Protein AF-S0FSU4-F1 (afdb_monomer_lite)

Organism: NCBI:txid1286635

Foldseek 3Di:
DDDDPDPDPDQVQVVQLPPPDDPPKKKFKAFLVQFTSYINDDQPPPPPPPPDAADDDDPVLLVLLVVVAEAEEEAEDDDAQQGHDHSNHTHHLPVVLVVQLCVNSVHHYDYDYDDDPVVVLVCLLVVVHFKYDFDFDDPVPPPSADWAFFPDFADDDDDDDPPDDDDDDDRGGTTMGGGHVSVVCRVSSNSSSVPDDPVNVVVSCVVGPDPDPCCVPVCPNGPRGDPDVVQSVCVVDPVNAQDWDWDADPNFIKTKHKHFDDPPPVTTIMMMMIGTPCVVCVVVVVVVVVVVVVVVVVVVVVVVVVVVVCCLPPVLVVVLVVLVVCLVVLVLVPRDQRDGPDPVSNVVSVVVNVVSVVVNVVVVVVVVVVVVVLQVLLVVLQVVAPPNDCVLVVQLVVQLVVLVCLQPDCDPVSVPDHDPDPVVVVVSSSCSSCVCVVVPPPDPQVVPDPDPQTGVHRCVVVVVVVVVVVVVVVVVVVVVVVVVVVVVVDDDDDDDDDPDDDDDDDDDDDPVNVVVVVVVVVVVVVVCVVPDDDDDDDDDDDDDDDDYDDDDDDDDDDDDDDDDDDDDDDDDDD

Radius of gyration: 73.87 Å; chains: 1; bounding box: 133×84×190 Å

Secondary structure (DSSP, 8-state):
------S----HHHHHHTS---TT-EEEEEETTSBEEEESS-----------PPP---HHHHHHHHHH-EEEEE--SEETTTEEEETTEEESHHHHHHHHHHHHHT-EEEEE-SS-HHHHHHHHHHTS-SEEEEEE--TTTTTSSEEEEEEEE--------TTPPPP-----EEEEEE-GGGGGGHHHHHHHHHTS-HHHHHHHHHHHH---TTHHHHGGG-TTB-S-HHHHHHHH-TTTTTSEEEEEETTEEEEEEEEEEE--TT--EEEEEEEEHHHHHHHHHHHHHHHHHHHHHHHHHHHHHHHHHHHHHHHHHHHHHHHHHHHHTT-GGG------SSHHHHHHHHHHHHHHHHHHHHHHHHHHHHHHHHHHHHHHHHHTSTT-SSHHHHHHHHHHHHHHHHHT--STTTTT----SHHHHHHHHHHHHTTTGGGSSS-HHHHT-SSTTBSSSBTHHHHHHHHHHHHHHHHHHHHHHHHHHHHHS---------------------HHHHHHHHHHHHHHHHHGGGS---S----------------PPPP--PPPPPPP----------

Sequence (574 aa):
MPRKISKSGFPASHYISDLPLSRESEIYLYQSNGQINASNQKALPEKKSYNIDPIPLTPQEQTLIKQAGTIRISNEMDWPPLDFAVAGEPRGYAIDLIRLLAHMTGLKIEFINGYTWPELLDQFKNGDIDVIHPVVRSDMTQDIGVFSDPLITLPQAVVTRPGSDPITTLPQDLHLIIHPQHHFLVPILNKALAAIPDRQRQAMKETWLSPGPEIAQASNQSLETVPYSRLIEIAGQKALENQLHKTVINGEDHLIFVTLLDPDPSSREYFAVVVPSRQILADCLEKLKTSILITIACMILLLPLCWLFATPVVNPIKRLAAENRKIKHRQYDQVTLCSSVIKEIHDLAISLVDMSEAIQQHEQQQADLMDAVIQTSAGAIDDKSPYTGQHCARVPELALMMVRAADQSNTPPFDRFSFHSKDQLREFQIGAWLHDCGKIITPEHIMNKGTKLETIYNRIHEIRMRFEVLWRDAQIQTLEKNWQNRKKTGNGRKNWQPHARHCKPIFPLSPESISAEKNCQKRILNESRHWLPSPGSAISTIGWVCHPRKHPCIPIRLRPCPQRNICSATNPGI

InterPro domains:
  IPR001638 Solute-binding protein family 3/N-terminal domain of MltF [PF00497] (71-209)
  IPR052020 Cyclic di-GMP and 3'3'-cGAMP-specific phosphodiesterases [PTHR45228] (285-454)

Structure (mmCIF, N/CA/C/O backbone):
data_AF-S0FSU4-F1
#
_entry.id   AF-S0FSU4-F1
#
loop_
_atom_site.group_PDB
_atom_site.id
_atom_site.type_symbol
_atom_site.label_atom_id
_atom_site.label_alt_id
_atom_site.label_comp_id
_atom_site.label_asym_id
_atom_site.label_entity_id
_atom_site.label_seq_id
_atom_site.pdbx_PDB_ins_code
_atom_site.Cartn_x
_atom_site.Cartn_y
_atom_site.Cartn_z
_atom_site.occupancy
_atom_site.B_iso_or_equiv
_atom_site.auth_seq_id
_atom_site.auth_comp_id
_atom_site.auth_asym_id
_atom_site.auth_atom_id
_atom_site.pdbx_PDB_model_num
ATOM 1 N N . MET A 1 1 ? -0.326 1.678 50.040 1.00 37.22 1 MET A N 1
ATOM 2 C CA . MET A 1 1 ? -1.145 1.548 51.263 1.00 37.22 1 MET A CA 1
ATOM 3 C C . MET A 1 1 ? -1.035 2.814 52.096 1.00 37.22 1 MET A C 1
ATOM 5 O O . MET A 1 1 ? 0.068 3.148 52.510 1.00 37.22 1 MET A O 1
ATOM 9 N N . PRO A 1 2 ? -2.167 3.444 52.425 1.00 32.25 2 PRO A N 1
ATOM 10 C CA . PRO A 1 2 ? -2.397 3.922 53.774 1.00 32.25 2 PRO A CA 1
ATOM 11 C C . PRO A 1 2 ? -3.546 3.121 54.396 1.00 32.25 2 PRO A C 1
ATOM 13 O O . PRO A 1 2 ? -4.653 3.053 53.872 1.00 32.25 2 PRO A O 1
ATOM 16 N N . ARG A 1 3 ? -3.240 2.479 55.526 1.00 36.47 3 ARG A N 1
ATOM 17 C CA . ARG A 1 3 ? -4.210 1.906 56.460 1.00 36.47 3 ARG A CA 1
ATOM 18 C C . ARG A 1 3 ? -5.064 3.031 57.046 1.00 36.47 3 ARG A C 1
ATOM 20 O O . ARG A 1 3 ? -4.505 3.894 57.718 1.00 36.47 3 ARG A O 1
ATOM 27 N N . LYS A 1 4 ? -6.379 2.954 56.826 1.00 29.91 4 LYS A N 1
ATOM 28 C CA . LYS A 1 4 ? -7.505 3.350 57.702 1.00 29.91 4 LYS A CA 1
ATOM 29 C C . LYS A 1 4 ? -8.703 3.700 56.815 1.00 29.91 4 LYS A C 1
ATOM 31 O O . LYS A 1 4 ? -8.916 4.863 56.491 1.00 29.91 4 LYS A O 1
ATOM 36 N N . ILE A 1 5 ? -9.495 2.693 56.451 1.00 31.14 5 ILE A N 1
ATOM 37 C CA . ILE A 1 5 ? -10.892 2.938 56.089 1.00 31.14 5 ILE A CA 1
ATOM 38 C C . ILE A 1 5 ? -11.621 3.101 57.422 1.00 31.14 5 ILE A C 1
ATOM 40 O O . ILE A 1 5 ? -11.786 2.161 58.197 1.00 31.14 5 ILE A O 1
ATOM 44 N N . SER A 1 6 ? -11.891 4.361 57.745 1.00 28.38 6 SER A N 1
ATOM 45 C CA . SER A 1 6 ? -12.732 4.778 58.856 1.00 28.38 6 SER A CA 1
ATOM 46 C C . SER A 1 6 ? -14.145 4.238 58.656 1.00 28.38 6 SER A C 1
ATOM 48 O O . SER A 1 6 ? -14.662 4.267 57.542 1.00 28.38 6 SER A O 1
ATOM 50 N N . LYS A 1 7 ? -14.760 3.794 59.755 1.00 33.91 7 LYS A N 1
ATOM 51 C CA . LYS A 1 7 ? -16.180 3.460 59.904 1.00 33.91 7 LYS A CA 1
ATOM 52 C C . LYS A 1 7 ? -17.067 4.679 59.595 1.00 33.91 7 LYS A C 1
ATOM 54 O O . LYS A 1 7 ? -17.568 5.337 60.499 1.00 33.91 7 LYS A O 1
ATOM 59 N N . SER A 1 8 ? -17.220 5.013 58.324 1.00 29.45 8 SER A N 1
ATOM 60 C CA . SER A 1 8 ? -18.227 5.946 57.820 1.00 29.45 8 SER A CA 1
ATOM 61 C C . SER A 1 8 ? -18.906 5.256 56.649 1.00 29.45 8 SER A C 1
ATOM 63 O O . SER A 1 8 ? -18.221 4.920 55.684 1.00 29.45 8 SER A O 1
ATOM 65 N N . GLY A 1 9 ? -20.208 5.001 56.775 1.00 35.53 9 GLY A N 1
ATOM 66 C CA . GLY A 1 9 ? -21.044 4.251 55.835 1.00 35.53 9 GLY A CA 1
ATOM 67 C C . GLY A 1 9 ? -21.197 4.910 54.465 1.00 35.53 9 GLY A C 1
ATOM 68 O O . GLY A 1 9 ? -22.281 5.343 54.100 1.00 35.53 9 GLY A O 1
ATOM 69 N N . PHE A 1 10 ? -20.108 4.979 53.702 1.00 40.06 10 PHE A N 1
ATOM 70 C CA . PHE A 1 10 ? -20.130 5.272 52.276 1.00 40.06 10 PHE A CA 1
ATOM 71 C C . PHE A 1 10 ? -19.963 3.954 51.513 1.00 40.06 10 PHE A C 1
ATOM 73 O O . PHE A 1 10 ? -18.993 3.233 51.768 1.00 40.06 10 PHE A O 1
ATOM 80 N N . PRO A 1 11 ? -20.882 3.609 50.597 1.00 57.06 11 PRO A N 1
ATOM 81 C CA . PRO A 1 11 ? -20.820 2.340 49.889 1.00 57.06 11 PRO A CA 1
ATOM 82 C C . PRO A 1 11 ? -19.580 2.312 48.983 1.00 57.06 11 PRO A C 1
ATOM 84 O O . PRO A 1 11 ? -19.319 3.253 48.231 1.00 57.06 11 PRO A O 1
ATOM 87 N N . ALA A 1 12 ? -18.799 1.227 49.052 1.00 57.00 12 ALA A N 1
ATOM 88 C CA . ALA A 1 12 ? -17.561 1.046 48.280 1.00 57.00 12 ALA A CA 1
ATOM 89 C C . ALA A 1 12 ? -17.766 1.207 46.758 1.00 57.00 12 ALA A C 1
ATOM 91 O O . ALA A 1 12 ? -16.840 1.579 46.036 1.00 57.00 12 ALA A O 1
ATOM 92 N N . SER A 1 13 ? -18.996 0.994 46.283 1.00 55.81 13 SER A N 1
ATOM 93 C CA . SER A 1 13 ? -19.435 1.256 44.912 1.00 55.81 13 SER A CA 1
ATOM 94 C C . SER A 1 13 ? -19.241 2.713 44.484 1.00 55.81 13 SER A C 1
ATOM 96 O O . SER A 1 13 ? -18.767 2.937 43.374 1.00 55.81 13 SER A O 1
ATOM 98 N N . HIS A 1 14 ? -19.502 3.690 45.359 1.00 61.31 14 HIS A N 1
ATOM 99 C CA . HIS A 1 14 ? -19.334 5.114 45.042 1.00 61.31 14 HIS A CA 1
ATOM 100 C C . HIS A 1 14 ? -17.860 5.482 44.834 1.00 61.31 14 HIS A C 1
ATOM 102 O O . HIS A 1 14 ? -17.514 6.249 43.939 1.00 61.31 14 HIS A O 1
ATOM 108 N N . TYR A 1 15 ? -16.963 4.903 45.636 1.00 65.44 15 TYR A N 1
ATOM 109 C CA . TYR A 1 15 ? -15.529 5.136 45.474 1.00 65.44 15 TYR A CA 1
ATOM 110 C C . TYR A 1 15 ? -15.014 4.512 44.172 1.00 65.44 15 TYR A C 1
ATOM 112 O O . TYR A 1 15 ? -14.257 5.145 43.442 1.00 65.44 15 TYR A O 1
ATOM 120 N N . ILE A 1 16 ? -15.467 3.293 43.856 1.00 66.25 16 ILE A N 1
ATOM 121 C CA . ILE A 1 16 ? -15.093 2.565 42.636 1.00 66.25 16 ILE A CA 1
ATOM 122 C C . ILE A 1 16 ? -15.631 3.250 41.370 1.00 66.25 16 ILE A C 1
ATOM 124 O O . ILE A 1 16 ? -14.934 3.265 40.355 1.00 66.25 16 ILE A O 1
ATOM 128 N N . SER A 1 17 ? -16.816 3.863 41.420 1.00 64.25 17 SER A N 1
ATOM 129 C CA . SER A 1 17 ? -17.356 4.640 40.298 1.00 64.25 17 SER A CA 1
ATOM 130 C C . SER A 1 17 ? -16.621 5.959 40.045 1.00 64.25 17 SER A C 1
ATOM 132 O O . SER A 1 17 ? -16.610 6.426 38.909 1.00 64.25 17 SER A O 1
ATOM 134 N N . ASP A 1 18 ? -15.995 6.537 41.074 1.00 63.88 18 ASP A N 1
ATOM 135 C CA . ASP A 1 18 ? -15.267 7.811 40.989 1.00 63.88 18 ASP A CA 1
ATOM 136 C C . ASP A 1 18 ? -13.777 7.643 40.637 1.00 63.88 18 ASP A C 1
ATOM 138 O O . ASP A 1 18 ? -13.058 8.635 40.469 1.00 63.88 18 ASP A O 1
ATOM 142 N N . LEU A 1 19 ? -13.278 6.405 40.518 1.00 67.00 19 LEU A N 1
ATOM 143 C CA . LEU A 1 19 ? -11.895 6.167 40.112 1.00 67.00 19 LEU A CA 1
ATOM 144 C C . LEU A 1 19 ? -11.646 6.728 38.696 1.00 67.00 19 LEU A C 1
ATOM 146 O O . LEU A 1 19 ? -12.445 6.486 37.791 1.00 67.00 19 LEU A O 1
ATOM 150 N N . PRO A 1 20 ? -10.510 7.418 38.459 1.00 56.94 20 PRO A N 1
ATOM 151 C CA . PRO A 1 20 ? -10.137 7.976 37.158 1.00 56.94 20 PRO A CA 1
ATOM 152 C C . PRO A 1 20 ? -9.623 6.874 36.219 1.00 56.94 20 PRO A C 1
ATOM 154 O O . PRO A 1 20 ? -8.490 6.904 35.743 1.00 56.94 20 PRO A O 1
ATOM 157 N N . LEU A 1 21 ? -10.445 5.858 35.995 1.00 62.38 21 LEU A N 1
ATOM 158 C CA . LEU A 1 21 ? -10.220 4.802 35.024 1.00 62.38 21 LEU A CA 1
ATOM 159 C C . LEU A 1 21 ? -11.101 5.082 33.796 1.00 62.38 21 LEU A C 1
ATOM 161 O O . LEU A 1 21 ? -12.081 5.828 33.860 1.00 62.38 21 LEU A O 1
ATOM 165 N N . SER A 1 22 ? -10.683 4.597 32.628 1.00 61.81 22 SER A N 1
ATOM 166 C CA . SER A 1 22 ? -11.325 4.940 31.356 1.00 61.81 22 SER A CA 1
ATOM 167 C C . SER A 1 22 ? -12.808 4.542 31.344 1.00 61.81 22 SER A C 1
ATOM 169 O O . SER A 1 22 ? -13.210 3.578 31.993 1.00 61.81 22 SER A O 1
ATOM 171 N N . ARG A 1 23 ? -13.638 5.251 30.565 1.00 62.97 23 ARG A N 1
ATOM 172 C CA . ARG A 1 23 ? -15.106 5.058 30.532 1.00 62.97 23 ARG A CA 1
ATOM 173 C C . ARG A 1 23 ? -15.584 3.641 30.177 1.00 62.97 23 ARG A C 1
ATOM 175 O O . ARG A 1 23 ? -16.749 3.353 30.411 1.00 62.97 23 ARG A O 1
ATOM 182 N N . GLU A 1 24 ? -14.731 2.799 29.593 1.00 73.62 24 GLU A N 1
ATOM 183 C CA . GLU A 1 24 ? -15.068 1.402 29.245 1.00 73.62 24 GLU A CA 1
ATOM 184 C C . GLU A 1 24 ? -14.261 0.386 30.065 1.00 73.62 24 GLU A C 1
ATOM 186 O O . GLU A 1 24 ? -14.325 -0.807 29.794 1.00 73.62 24 GLU A O 1
ATOM 191 N N . SER A 1 25 ? -13.464 0.840 31.035 1.00 80.56 25 SER A N 1
ATOM 192 C CA . SER A 1 25 ? -12.840 -0.074 31.986 1.00 80.56 25 SER A CA 1
ATOM 193 C C . SER A 1 25 ? -13.881 -0.538 32.994 1.00 80.56 25 SER A C 1
ATOM 195 O O . SER A 1 25 ? -14.662 0.259 33.513 1.00 80.56 25 SER A O 1
ATOM 197 N N . GLU A 1 26 ? -13.893 -1.830 33.275 1.00 85.31 26 GLU A N 1
ATOM 198 C CA . GLU A 1 26 ? -14.834 -2.447 34.195 1.00 85.31 26 GLU A CA 1
ATOM 199 C C . GLU A 1 26 ? -14.075 -2.908 35.431 1.00 85.31 26 GLU A C 1
ATOM 201 O O . GLU A 1 26 ? -13.040 -3.568 35.345 1.00 85.31 26 GLU A O 1
ATOM 206 N N . ILE A 1 27 ? -14.573 -2.522 36.594 1.00 85.88 27 ILE A N 1
ATOM 207 C CA . ILE A 1 27 ? -13.964 -2.802 37.885 1.00 85.88 27 ILE A CA 1
ATOM 208 C C . ILE A 1 27 ? -14.971 -3.597 38.690 1.00 85.88 27 ILE A C 1
ATOM 210 O O . ILE A 1 27 ? -16.143 -3.220 38.782 1.00 85.88 27 ILE A O 1
ATOM 214 N N . TYR A 1 28 ? -14.498 -4.674 39.301 1.00 83.44 28 TYR A N 1
ATOM 215 C CA . TYR A 1 28 ? -15.301 -5.539 40.148 1.00 83.44 28 TYR A CA 1
ATOM 216 C C . TYR A 1 28 ? -14.575 -5.785 41.464 1.00 83.44 28 TYR A C 1
ATOM 218 O O . TYR A 1 28 ? -13.406 -6.162 41.484 1.00 83.44 28 TYR A O 1
ATOM 226 N N . LEU A 1 29 ? -15.295 -5.607 42.562 1.00 82.81 29 LEU A N 1
ATOM 227 C CA . LEU A 1 29 ? -14.958 -6.132 43.874 1.00 82.81 29 LEU A CA 1
ATOM 228 C C . LEU A 1 29 ? -15.958 -7.249 44.161 1.00 82.81 29 LEU A C 1
ATOM 230 O O . LEU A 1 29 ? -17.163 -6.996 44.162 1.00 82.81 29 LEU A O 1
ATOM 234 N N . TYR A 1 30 ? -15.481 -8.475 44.337 1.00 81.12 30 TYR A N 1
ATOM 235 C CA . TYR A 1 30 ? -16.344 -9.653 44.408 1.00 81.12 30 TYR A CA 1
ATOM 236 C C . TYR A 1 30 ? -15.767 -10.735 45.320 1.00 81.12 30 TYR A C 1
ATOM 238 O O . TYR A 1 30 ? -14.567 -10.771 45.588 1.00 81.12 30 TYR A O 1
ATOM 246 N N . GLN A 1 31 ? -16.630 -11.618 45.808 1.00 80.00 31 GLN A N 1
ATOM 247 C CA . GLN A 1 31 ? -16.250 -12.736 46.668 1.00 80.00 31 GLN A CA 1
ATOM 248 C C . GLN A 1 31 ? -15.837 -13.973 45.856 1.00 80.00 31 GLN A C 1
ATOM 250 O O . GLN A 1 31 ? -16.133 -14.097 44.669 1.00 80.00 31 GLN A O 1
ATOM 255 N N . SER A 1 32 ? -15.202 -14.947 46.516 1.00 72.19 32 SER A N 1
ATOM 256 C CA . SER A 1 32 ? -14.803 -16.228 45.894 1.00 72.19 32 SER A CA 1
ATOM 257 C C . SER A 1 32 ? -15.939 -17.018 45.214 1.00 72.19 32 SER A C 1
ATOM 259 O O . SER A 1 32 ? -15.676 -17.793 44.297 1.00 72.19 32 SER A O 1
ATOM 261 N N . ASN A 1 33 ? -17.194 -16.810 45.625 1.00 69.25 33 ASN A N 1
ATOM 262 C CA . ASN A 1 33 ? -18.388 -17.413 45.018 1.00 69.25 33 ASN A CA 1
ATOM 263 C C . ASN A 1 33 ? -18.875 -16.670 43.751 1.00 69.25 33 ASN A C 1
ATOM 265 O O . ASN A 1 33 ? -19.837 -17.104 43.123 1.00 69.25 33 ASN A O 1
ATOM 269 N N . GLY A 1 34 ? -18.226 -15.562 43.375 1.00 69.31 34 GLY A N 1
ATOM 270 C CA . GLY A 1 34 ? -18.583 -14.729 42.230 1.00 69.31 34 GLY A CA 1
ATOM 271 C C . GLY A 1 34 ? -19.535 -13.570 42.542 1.00 69.31 34 GLY A C 1
ATOM 272 O O . GLY A 1 34 ? -19.791 -12.778 41.639 1.00 69.31 34 GLY A O 1
ATOM 273 N N . GLN A 1 35 ? -20.036 -13.429 43.772 1.00 71.38 35 GLN A N 1
ATOM 274 C CA . GLN A 1 35 ? -20.971 -12.366 44.160 1.00 71.38 35 GLN A CA 1
ATOM 275 C C . GLN A 1 35 ? -20.294 -10.990 44.156 1.00 71.38 35 GLN A C 1
ATOM 277 O O . GLN A 1 35 ? -19.216 -10.829 44.730 1.00 71.38 35 GLN A O 1
ATOM 282 N N . ILE A 1 36 ? -20.918 -9.997 43.512 1.00 73.06 36 ILE A N 1
ATOM 283 C CA . ILE A 1 36 ? -20.372 -8.634 43.407 1.00 73.06 36 ILE A CA 1
ATOM 284 C C . ILE A 1 36 ? -20.680 -7.841 44.685 1.00 73.06 36 ILE A C 1
ATOM 286 O O . ILE A 1 36 ? -21.839 -7.582 44.999 1.00 73.06 36 ILE A O 1
ATOM 290 N N . ASN A 1 37 ? -19.634 -7.366 45.364 1.00 71.75 37 ASN A N 1
ATOM 291 C CA . ASN A 1 37 ? -19.735 -6.428 46.487 1.00 71.75 37 ASN A CA 1
ATOM 292 C C . ASN A 1 37 ? -19.813 -4.979 45.983 1.00 71.75 37 ASN A C 1
ATOM 294 O O . ASN A 1 37 ? -20.577 -4.166 46.503 1.00 71.75 37 ASN A O 1
ATOM 298 N N . ALA A 1 38 ? -19.032 -4.645 44.952 1.00 71.88 38 ALA A N 1
ATOM 299 C CA . ALA A 1 38 ? -19.048 -3.330 44.322 1.00 71.88 38 ALA A CA 1
ATOM 300 C C . ALA A 1 38 ? -18.552 -3.384 42.871 1.00 71.88 38 ALA A C 1
ATOM 302 O O . ALA A 1 38 ? -17.698 -4.195 42.518 1.00 71.88 38 ALA A O 1
ATOM 303 N N . SER A 1 39 ? -19.061 -2.495 42.021 1.00 75.81 39 SER A N 1
ATOM 304 C CA . SER A 1 39 ? -18.596 -2.339 40.643 1.00 75.81 39 SER A CA 1
ATOM 305 C C . SER A 1 39 ? -18.768 -0.894 40.179 1.00 75.81 39 SER A C 1
ATOM 307 O O . SER A 1 39 ? -19.630 -0.181 40.690 1.00 75.81 39 SER A O 1
ATOM 309 N N . ASN A 1 40 ? -17.956 -0.462 39.210 1.00 77.56 40 ASN A N 1
ATOM 310 C CA . ASN A 1 40 ? -18.172 0.803 38.497 1.00 77.56 40 ASN A CA 1
ATOM 311 C C . ASN A 1 40 ? -19.229 0.673 37.383 1.00 77.56 40 ASN A C 1
ATOM 313 O O . ASN A 1 40 ? -19.614 1.675 36.777 1.00 77.56 40 ASN A O 1
ATOM 317 N N . GLN A 1 41 ? -19.709 -0.545 37.119 1.00 71.00 41 GLN A N 1
ATOM 318 C CA . GLN A 1 41 ? -20.835 -0.788 36.235 1.00 71.00 41 GLN A CA 1
ATOM 319 C C . GLN A 1 41 ? -22.120 -0.348 36.930 1.00 71.00 41 GLN A C 1
ATOM 321 O O . GLN A 1 41 ? -22.437 -0.791 38.035 1.00 71.00 41 GLN A O 1
ATOM 326 N N . LYS A 1 42 ? -22.887 0.527 36.276 1.00 57.44 42 LYS A N 1
ATOM 327 C CA . LYS A 1 42 ? -24.218 0.887 36.763 1.00 57.44 42 LYS A CA 1
ATOM 328 C C . LYS A 1 42 ? -25.106 -0.348 36.663 1.00 57.44 42 LYS A C 1
ATOM 330 O O . LYS A 1 42 ? -25.484 -0.736 35.561 1.00 57.44 42 LYS A O 1
ATOM 335 N N . ALA A 1 43 ? -25.477 -0.930 37.803 1.00 53.53 43 ALA A N 1
ATOM 336 C CA . ALA A 1 43 ? -26.629 -1.816 37.851 1.00 53.53 43 ALA A CA 1
ATOM 337 C C . ALA A 1 43 ? -27.817 -1.029 37.285 1.00 53.53 43 ALA A C 1
ATOM 339 O O . ALA A 1 43 ? -28.110 0.068 37.768 1.00 53.53 43 ALA A O 1
ATOM 340 N N . LEU A 1 44 ? -28.449 -1.532 36.222 1.00 40.75 44 LEU A N 1
ATOM 341 C CA . LEU A 1 44 ? -29.641 -0.898 35.672 1.00 40.75 44 LEU A CA 1
ATOM 342 C C . LEU A 1 44 ? -30.655 -0.775 36.817 1.00 40.75 44 LEU A C 1
ATOM 344 O O . LEU A 1 44 ? -31.013 -1.794 37.416 1.00 40.75 44 LEU A O 1
ATOM 348 N N . PRO A 1 45 ? -31.098 0.442 37.179 1.00 42.03 45 PRO A N 1
ATOM 349 C CA . PRO A 1 45 ? -32.187 0.577 38.115 1.00 42.03 45 PRO A CA 1
ATOM 350 C C . PRO A 1 45 ? -33.439 0.167 37.351 1.00 42.03 45 PRO A C 1
ATOM 352 O O . PRO A 1 45 ? -34.090 0.996 36.715 1.00 42.03 45 PRO A O 1
ATOM 355 N N . GLU A 1 46 ? -33.805 -1.110 37.404 1.00 45.28 46 GLU A N 1
ATOM 356 C CA . GLU A 1 46 ? -35.208 -1.444 37.232 1.00 45.28 46 GLU A CA 1
ATOM 357 C C . GLU A 1 46 ? -35.941 -0.867 38.436 1.00 45.28 46 GLU A C 1
ATOM 359 O O . GLU A 1 46 ? -36.148 -1.501 39.469 1.00 45.28 46 GLU A O 1
ATOM 364 N N . LYS A 1 47 ? -36.326 0.401 38.307 1.00 46.28 47 LYS A N 1
ATOM 365 C CA . LYS A 1 47 ? -37.363 0.998 39.126 1.00 46.28 47 LYS A CA 1
ATOM 366 C C . LYS A 1 47 ? -38.646 0.266 38.733 1.00 46.28 47 LYS A C 1
ATOM 368 O O . LYS A 1 47 ? -39.383 0.749 37.876 1.00 46.28 47 LYS A O 1
ATOM 373 N N . LYS A 1 48 ? -38.855 -0.945 39.270 1.00 54.53 48 LYS A N 1
ATOM 374 C CA . LYS A 1 48 ? -40.066 -1.738 39.034 1.00 54.53 48 LYS A CA 1
ATOM 375 C C . LYS A 1 48 ? -41.252 -0.825 39.321 1.00 54.53 48 LYS A C 1
ATOM 377 O O . LYS A 1 48 ? -41.455 -0.385 40.451 1.00 54.53 48 LYS A O 1
ATOM 382 N N . SER A 1 49 ? -41.978 -0.458 38.271 1.00 51.75 49 SER A N 1
ATOM 383 C CA . SER A 1 49 ? -43.202 0.316 38.409 1.00 51.75 49 SER A CA 1
ATOM 384 C C . SER A 1 49 ? -44.266 -0.642 38.919 1.00 51.75 49 SER A C 1
ATOM 386 O O . SER A 1 49 ? -44.720 -1.532 38.201 1.00 51.75 49 SER A O 1
ATOM 388 N N . TYR A 1 50 ? -44.618 -0.498 40.192 1.00 62.47 50 TYR A N 1
ATOM 389 C CA . TYR A 1 50 ? -45.721 -1.232 40.789 1.00 62.47 50 TYR A CA 1
ATOM 390 C C . TYR A 1 50 ? -47.025 -0.595 40.305 1.00 62.47 50 TYR A C 1
ATOM 392 O O . TYR A 1 50 ? -47.483 0.397 40.865 1.00 62.47 50 TYR A O 1
ATOM 400 N N . ASN A 1 51 ? -47.601 -1.123 39.225 1.00 64.06 51 ASN A N 1
ATOM 401 C CA . ASN A 1 51 ? -48.872 -0.638 38.691 1.00 64.06 51 ASN A CA 1
ATOM 402 C C . ASN A 1 51 ? -50.038 -1.166 39.548 1.00 64.06 51 ASN A C 1
ATOM 404 O O . ASN A 1 51 ? -50.731 -2.104 39.155 1.00 64.06 51 ASN A O 1
ATOM 408 N N . ILE A 1 52 ? -50.166 -0.639 40.770 1.00 72.88 52 ILE A N 1
ATOM 409 C CA . ILE A 1 52 ? -51.149 -1.061 41.775 1.00 72.88 52 ILE A CA 1
ATOM 410 C C . ILE A 1 52 ? -51.858 0.162 42.350 1.00 72.88 52 ILE A C 1
ATOM 412 O O . ILE A 1 52 ? -51.213 1.135 42.752 1.00 72.88 52 ILE A O 1
ATOM 416 N N . ASP A 1 53 ? -53.187 0.076 42.403 1.00 80.25 53 ASP A N 1
ATOM 417 C CA . ASP A 1 53 ? -54.047 1.130 42.925 1.00 80.25 53 ASP A CA 1
ATOM 418 C C . ASP A 1 53 ? -53.873 1.301 44.448 1.00 80.25 53 ASP A C 1
ATOM 420 O O . ASP A 1 53 ? -53.772 0.308 45.179 1.00 80.25 53 ASP A O 1
ATOM 424 N N . PRO A 1 54 ? -53.862 2.547 44.959 1.00 83.50 54 PRO A N 1
ATOM 425 C CA . PRO A 1 54 ? -53.853 2.810 46.393 1.00 83.50 54 PRO A CA 1
ATOM 426 C C . PRO A 1 54 ? -55.065 2.196 47.098 1.00 83.50 54 PRO A C 1
ATOM 428 O O . PRO A 1 54 ? -56.179 2.188 46.567 1.00 83.50 54 PRO A O 1
ATOM 431 N N . ILE A 1 55 ? -54.876 1.736 48.334 1.00 86.88 55 ILE A N 1
ATOM 432 C CA . ILE A 1 55 ? -55.986 1.182 49.116 1.00 86.88 55 ILE A CA 1
ATOM 433 C C . ILE A 1 55 ? -56.891 2.297 49.668 1.00 86.88 55 ILE A C 1
ATOM 435 O O . ILE A 1 55 ? -56.407 3.375 50.024 1.00 86.88 55 ILE A O 1
ATOM 439 N N . PRO A 1 56 ? -58.211 2.062 49.804 1.00 82.94 56 PRO A N 1
ATOM 440 C CA . PRO A 1 56 ? -59.109 3.027 50.424 1.00 82.94 56 PRO A CA 1
ATOM 441 C C . PRO A 1 56 ? -58.820 3.131 51.930 1.00 82.94 56 PRO A C 1
ATOM 443 O O . PRO A 1 56 ? -59.106 2.219 52.717 1.00 82.94 56 PRO A O 1
ATOM 446 N N . LEU A 1 57 ? -58.248 4.267 52.324 1.00 86.75 57 LEU A N 1
ATOM 447 C CA . LEU A 1 57 ? -57.937 4.626 53.707 1.00 86.75 57 LEU A CA 1
ATOM 448 C C . LEU A 1 57 ? -58.989 5.589 54.257 1.00 86.75 57 LEU A C 1
ATOM 450 O O . LEU A 1 57 ? -59.386 6.541 53.581 1.00 86.75 57 LEU A O 1
ATOM 454 N N . THR A 1 58 ? -59.413 5.369 55.498 1.00 87.81 58 THR A N 1
ATOM 455 C CA . THR A 1 58 ? -60.284 6.295 56.227 1.00 87.81 58 THR A CA 1
ATOM 456 C C . THR A 1 58 ? -59.566 7.632 56.480 1.00 87.81 58 THR A C 1
ATOM 458 O O . THR A 1 58 ? -58.334 7.675 56.542 1.00 87.81 58 THR A O 1
ATOM 461 N N . PRO A 1 59 ? -60.298 8.745 56.687 1.00 85.50 59 PRO A N 1
ATOM 462 C CA . PRO A 1 59 ? -59.682 10.042 56.992 1.00 85.50 59 PRO A CA 1
ATOM 463 C C . PRO A 1 59 ? -58.768 10.016 58.232 1.00 85.50 59 PRO A C 1
ATOM 465 O O . PRO A 1 59 ? -57.778 10.747 58.300 1.00 85.50 59 PRO A O 1
ATOM 468 N N . GLN A 1 60 ? -59.075 9.146 59.199 1.00 84.31 60 GLN A N 1
ATOM 469 C CA . GLN A 1 60 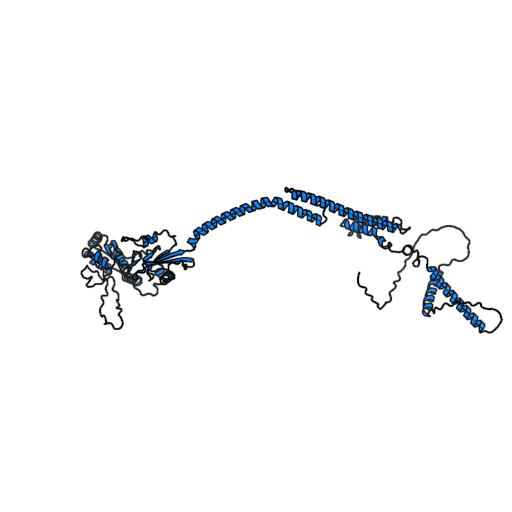? -58.251 8.927 60.389 1.00 84.31 60 GLN A CA 1
ATOM 470 C C . GLN A 1 60 ? -56.935 8.216 60.034 1.00 84.31 60 GLN A C 1
ATOM 472 O O . GLN A 1 60 ? -55.869 8.722 60.377 1.00 84.31 60 GLN A O 1
ATOM 477 N N . GLU A 1 61 ? -56.982 7.117 59.272 1.00 85.62 61 GLU A N 1
ATOM 478 C CA . GLU A 1 61 ? -55.786 6.382 58.817 1.00 85.62 61 GLU A CA 1
ATOM 479 C C . GLU A 1 61 ? -54.861 7.255 57.952 1.00 85.62 61 GLU A C 1
ATOM 481 O O . GLU A 1 61 ? -53.644 7.242 58.130 1.00 85.62 61 GLU A O 1
ATOM 486 N N . GLN A 1 62 ? -55.421 8.085 57.066 1.00 84.56 62 GLN A N 1
ATOM 487 C CA . GLN A 1 62 ? -54.629 9.019 56.254 1.00 84.56 62 GLN A CA 1
ATOM 488 C C . GLN A 1 62 ? -53.903 10.069 57.105 1.00 84.56 62 GLN A C 1
ATOM 490 O O . GLN A 1 62 ? -52.792 10.484 56.770 1.00 84.56 62 GLN A O 1
ATOM 495 N N . THR A 1 63 ? -54.524 10.513 58.201 1.00 85.62 63 THR A N 1
ATOM 496 C CA . THR A 1 63 ? -53.903 11.462 59.135 1.00 85.62 63 THR A CA 1
ATOM 497 C C . THR A 1 63 ? -52.757 10.796 59.894 1.00 85.62 63 THR A C 1
ATOM 499 O O . THR A 1 63 ? -51.683 11.387 60.003 1.00 85.62 63 THR A O 1
ATOM 502 N N . LEU A 1 64 ? -52.947 9.548 60.332 1.00 85.94 64 LEU A N 1
ATOM 503 C CA . LEU A 1 64 ? -51.919 8.754 61.010 1.00 85.94 64 LEU A CA 1
ATOM 504 C C . LEU A 1 64 ? -50.692 8.510 60.120 1.00 85.94 64 LEU A C 1
ATOM 506 O O . LEU A 1 64 ? -49.567 8.706 60.565 1.00 85.94 64 LEU A O 1
ATOM 510 N N . ILE A 1 65 ? -50.892 8.173 58.843 1.00 86.94 65 ILE A N 1
ATOM 511 C CA . ILE A 1 65 ? -49.794 7.977 57.878 1.00 86.94 65 ILE A CA 1
ATOM 512 C C . ILE A 1 65 ? -48.999 9.271 57.670 1.00 86.94 65 ILE A C 1
ATOM 514 O O . ILE A 1 65 ? -47.772 9.249 57.626 1.00 86.94 65 ILE A O 1
ATOM 518 N N . LYS A 1 66 ? -49.681 10.421 57.589 1.00 84.62 66 LYS A N 1
ATOM 519 C CA . LYS A 1 66 ? -49.009 11.725 57.472 1.00 84.62 66 LYS A CA 1
ATOM 520 C C . LYS A 1 66 ? -48.211 12.090 58.723 1.00 84.62 66 LYS A C 1
ATOM 522 O O . LYS A 1 66 ? -47.162 12.715 58.593 1.00 84.62 66 LYS A O 1
ATOM 527 N N . GLN A 1 67 ? -48.698 11.724 59.909 1.00 86.19 67 GLN A N 1
ATOM 528 C CA . GLN A 1 67 ? -48.008 11.963 61.180 1.00 86.19 67 GLN A CA 1
ATOM 529 C C . GLN A 1 67 ? -46.801 11.042 61.384 1.00 86.19 67 GLN A C 1
ATOM 531 O O . GLN A 1 67 ? -45.844 11.455 62.029 1.00 86.19 67 GLN A O 1
ATOM 536 N N . ALA A 1 68 ? -46.828 9.834 60.816 1.00 82.81 68 ALA A N 1
ATOM 537 C CA . ALA A 1 68 ? -45.774 8.837 60.983 1.00 82.81 68 ALA A CA 1
ATOM 538 C C . ALA A 1 68 ? -44.445 9.203 60.285 1.00 82.81 68 ALA A C 1
ATOM 540 O O . ALA A 1 68 ? -43.401 8.668 60.635 1.00 82.81 68 ALA A O 1
ATOM 541 N N . GLY A 1 69 ? -44.455 10.142 59.332 1.00 86.50 69 GLY A N 1
ATOM 542 C CA . GLY A 1 69 ? -43.230 10.624 58.688 1.00 86.50 69 GLY A CA 1
ATOM 543 C C . GLY A 1 69 ? -42.551 9.571 57.804 1.00 86.50 69 GLY A C 1
ATOM 544 O O . GLY A 1 69 ? -43.224 8.837 57.078 1.00 86.50 69 GLY A O 1
ATOM 545 N N . THR A 1 70 ? -41.215 9.559 57.804 1.00 91.38 70 THR A N 1
ATOM 546 C CA . THR A 1 70 ? -40.412 8.545 57.102 1.00 91.38 70 THR A CA 1
ATOM 547 C C . THR A 1 70 ? -40.142 7.382 58.048 1.00 91.38 70 THR A C 1
ATOM 549 O O . THR A 1 70 ? -39.516 7.574 59.084 1.00 91.38 70 THR A O 1
ATOM 552 N N . ILE A 1 71 ? -40.598 6.189 57.676 1.00 92.81 71 ILE A N 1
ATOM 553 C CA . ILE A 1 71 ? -40.412 4.953 58.436 1.00 92.81 71 ILE A CA 1
ATOM 554 C C . ILE A 1 71 ? -39.075 4.320 58.053 1.00 92.81 71 ILE A C 1
ATOM 556 O O . ILE A 1 71 ? -38.852 4.017 56.879 1.00 92.81 71 ILE A O 1
ATOM 560 N N . ARG A 1 72 ? -38.209 4.087 59.040 1.00 92.75 72 ARG A N 1
ATOM 561 C CA . ARG A 1 72 ? -36.927 3.396 58.868 1.00 92.75 72 ARG A CA 1
ATOM 562 C C . ARG A 1 72 ? -37.130 1.894 58.993 1.00 92.75 72 ARG A C 1
ATOM 564 O O . ARG A 1 72 ? -37.655 1.410 59.997 1.00 92.75 72 ARG A O 1
ATOM 571 N N . ILE A 1 73 ? -36.720 1.159 57.974 1.00 94.06 73 ILE A N 1
ATOM 572 C CA . ILE A 1 73 ? -36.962 -0.275 57.831 1.00 94.06 73 ILE A CA 1
ATOM 573 C C . ILE A 1 73 ? -35.615 -0.985 57.738 1.00 94.06 73 ILE A C 1
ATOM 575 O O . ILE A 1 73 ? -34.736 -0.519 57.017 1.00 94.06 73 ILE A O 1
ATOM 579 N N . SER A 1 74 ? -35.430 -2.091 58.458 1.00 92.56 74 SER A N 1
ATOM 580 C CA . SER A 1 74 ? -34.197 -2.882 58.349 1.00 92.56 74 SER A CA 1
ATOM 581 C C . SER A 1 74 ? -34.000 -3.433 56.931 1.00 92.56 74 SER A C 1
ATOM 583 O O . SER A 1 74 ? -34.968 -3.665 56.216 1.00 92.56 74 SER A O 1
ATOM 585 N N . ASN A 1 75 ? -32.755 -3.655 56.520 1.00 91.06 75 ASN A N 1
ATOM 586 C CA . ASN A 1 75 ? -32.400 -4.418 55.324 1.00 91.06 75 ASN A CA 1
ATOM 587 C C . ASN A 1 75 ? -31.107 -5.196 55.601 1.00 91.06 75 ASN A C 1
ATOM 589 O O . ASN A 1 75 ? -30.071 -4.600 55.910 1.00 91.06 75 ASN A O 1
ATOM 593 N N . GLU A 1 76 ? -31.188 -6.521 55.517 1.00 83.56 76 GLU A N 1
ATOM 594 C CA . GLU A 1 76 ? -30.036 -7.414 55.643 1.00 83.56 76 GLU A CA 1
ATOM 595 C C . GLU A 1 76 ? -29.139 -7.384 54.393 1.00 83.56 76 GLU A C 1
ATOM 597 O O . GLU A 1 76 ? -29.526 -6.919 53.319 1.00 83.56 76 GLU A O 1
ATOM 602 N N . MET A 1 77 ? -27.900 -7.864 54.533 1.00 74.50 77 MET A N 1
ATOM 603 C CA . MET A 1 77 ? -26.910 -7.844 53.449 1.00 74.50 77 MET A CA 1
ATOM 604 C C . MET A 1 77 ? -26.828 -9.183 52.704 1.00 74.50 77 MET A C 1
ATOM 606 O O . MET A 1 77 ? -26.432 -9.207 51.539 1.00 74.50 77 MET A O 1
ATOM 610 N N . ASP A 1 78 ? -27.197 -10.284 53.355 1.00 74.62 78 ASP A N 1
ATOM 611 C CA . ASP A 1 78 ? -26.742 -11.631 53.009 1.00 74.62 78 ASP A CA 1
ATOM 612 C C . ASP A 1 78 ? -27.826 -12.718 53.102 1.00 74.62 78 ASP A C 1
ATOM 614 O O . ASP A 1 78 ? -27.499 -13.901 53.199 1.00 74.62 78 ASP A O 1
ATOM 618 N N . TRP A 1 79 ? -29.111 -12.361 52.963 1.00 74.69 79 TRP A N 1
ATOM 619 C CA . TRP A 1 79 ? -30.208 -13.336 52.955 1.00 74.69 79 TRP A CA 1
ATOM 620 C C . TRP A 1 79 ? -31.002 -13.406 51.630 1.00 74.69 79 TRP A C 1
ATOM 622 O O . TRP A 1 79 ? -32.226 -13.212 51.591 1.00 74.69 79 TRP A O 1
ATOM 632 N N . PRO A 1 80 ? -30.349 -13.732 50.493 1.00 76.25 80 PRO A N 1
ATOM 633 C CA . PRO A 1 80 ? -31.055 -13.963 49.242 1.00 76.25 80 PRO A CA 1
ATOM 634 C C . PRO A 1 80 ? -31.898 -15.252 49.299 1.00 76.25 80 PRO A C 1
ATOM 636 O O . PRO A 1 80 ? -31.504 -16.231 49.938 1.00 76.25 80 PRO A O 1
ATOM 639 N N . PRO A 1 81 ? -33.048 -15.301 48.603 1.00 76.25 81 PRO A N 1
ATOM 640 C CA . PRO A 1 81 ? -33.634 -14.248 47.762 1.00 76.25 81 PRO A CA 1
ATOM 641 C C . PRO A 1 81 ? -34.607 -13.312 48.519 1.00 76.25 81 PRO A C 1
ATOM 643 O O . PRO A 1 81 ? -35.411 -12.619 47.891 1.00 76.25 81 PRO A O 1
ATOM 646 N N . LEU A 1 82 ? -34.606 -13.319 49.858 1.00 78.06 82 LEU A N 1
ATOM 647 C CA . LEU A 1 82 ? -35.643 -12.684 50.681 1.00 78.06 82 LEU A CA 1
ATOM 648 C C . LEU A 1 82 ? -35.320 -11.232 51.045 1.00 78.06 82 LEU A C 1
ATOM 650 O O . LEU A 1 82 ? -36.119 -10.355 50.717 1.00 78.06 82 LEU A O 1
ATOM 654 N N . ASP A 1 83 ? -34.181 -10.990 51.691 1.00 83.44 83 ASP A N 1
ATOM 655 C CA . ASP A 1 83 ? -33.726 -9.669 52.134 1.00 83.44 83 ASP A CA 1
ATOM 656 C C . ASP A 1 83 ? -32.198 -9.589 52.038 1.00 83.44 83 ASP A C 1
ATOM 658 O O . ASP A 1 83 ? -31.468 -10.247 52.771 1.00 83.44 83 ASP A O 1
ATOM 662 N N . PHE A 1 84 ? -31.696 -8.846 51.060 1.00 74.69 84 PHE A N 1
ATOM 663 C CA . PHE A 1 84 ? -30.264 -8.687 50.835 1.00 74.69 84 PHE A CA 1
ATOM 664 C C . PHE A 1 84 ? -29.977 -7.315 50.227 1.00 74.69 84 PHE A C 1
ATOM 666 O O . PHE A 1 84 ? -30.890 -6.577 49.846 1.00 74.69 84 PHE A O 1
ATOM 673 N N . ALA A 1 85 ? -28.703 -6.960 50.094 1.00 70.12 85 ALA A N 1
ATOM 674 C CA . ALA A 1 85 ? -28.311 -5.724 49.435 1.00 70.12 85 ALA A CA 1
ATOM 675 C C . ALA A 1 85 ? -27.235 -5.987 48.386 1.00 70.12 85 ALA A C 1
ATOM 677 O O . ALA A 1 85 ? -26.298 -6.752 48.603 1.00 70.12 85 ALA A O 1
ATOM 678 N N . VAL A 1 86 ? -27.348 -5.311 47.243 1.00 62.19 86 VAL A N 1
ATOM 679 C CA . VAL A 1 86 ? -26.335 -5.353 46.180 1.00 62.19 86 VAL A CA 1
ATOM 680 C C . VAL A 1 86 ? -25.834 -3.940 45.952 1.00 62.19 86 VAL A C 1
ATOM 682 O O . VAL A 1 86 ? -26.617 -3.046 45.637 1.00 62.19 86 VAL A O 1
ATOM 685 N N . ALA A 1 87 ? -24.529 -3.728 46.135 1.00 60.09 87 ALA A N 1
ATOM 686 C CA . ALA A 1 87 ? -23.893 -2.411 46.041 1.00 60.09 87 ALA A CA 1
ATOM 687 C C . ALA A 1 87 ? -24.535 -1.326 46.942 1.00 60.09 87 ALA A C 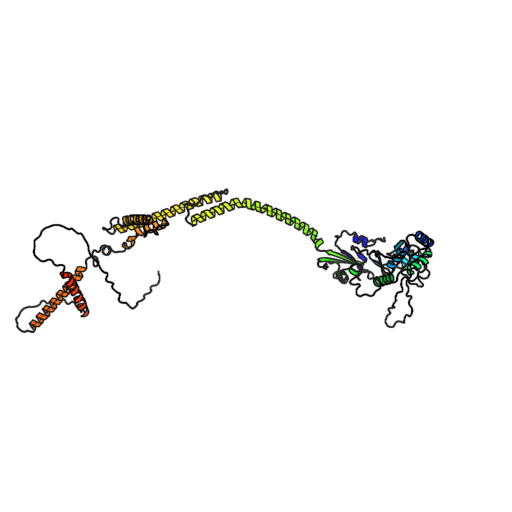1
ATOM 689 O O . ALA A 1 87 ? -24.471 -0.140 46.614 1.00 6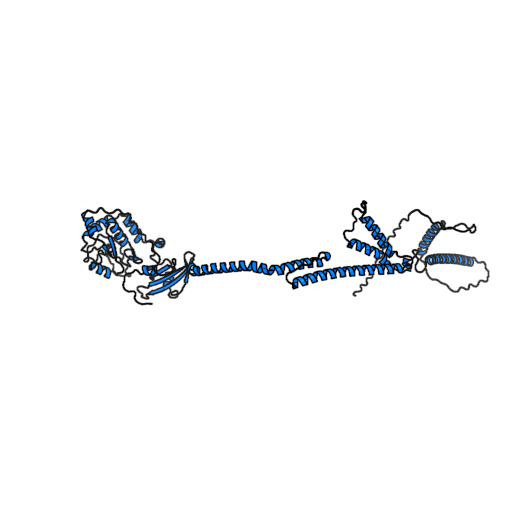0.09 87 ALA A O 1
ATOM 690 N N . GLY A 1 88 ? -25.132 -1.730 48.073 1.00 64.62 88 GLY A N 1
ATOM 691 C CA . GLY A 1 88 ? -25.826 -0.852 49.026 1.00 64.62 88 GLY A CA 1
ATOM 692 C C . GLY A 1 88 ? -27.314 -0.626 48.732 1.00 64.62 88 GLY A C 1
ATOM 693 O O . GLY A 1 88 ? -27.995 -0.005 49.542 1.00 64.62 88 GLY A O 1
ATOM 694 N N . GLU A 1 89 ? -27.835 -1.147 47.618 1.00 74.69 89 GLU A N 1
ATOM 695 C CA . GLU A 1 89 ? -29.256 -1.062 47.272 1.00 74.69 89 GLU A CA 1
ATOM 696 C C . GLU A 1 89 ? -30.031 -2.277 47.813 1.00 74.69 89 GLU A C 1
ATOM 698 O O . GLU A 1 89 ? -29.686 -3.412 47.459 1.00 74.69 89 GLU A O 1
ATOM 703 N N . PRO A 1 90 ? -31.102 -2.069 48.603 1.00 79.31 90 PRO A N 1
ATOM 704 C CA . PRO A 1 90 ? -31.954 -3.142 49.111 1.00 79.31 90 PRO A CA 1
ATOM 705 C C . PRO A 1 90 ? -32.634 -3.925 47.981 1.00 79.31 90 PRO A C 1
ATOM 707 O O . PRO A 1 90 ? -33.243 -3.333 47.072 1.00 79.31 90 PRO A O 1
ATOM 710 N N . ARG A 1 91 ? -32.583 -5.257 48.052 1.00 77.38 91 ARG A N 1
ATOM 711 C CA . ARG A 1 91 ? -33.175 -6.199 47.092 1.00 77.38 91 ARG A CA 1
ATOM 712 C C . ARG A 1 91 ? -33.748 -7.435 47.787 1.00 77.38 91 ARG A C 1
ATOM 714 O O . ARG A 1 91 ? -33.395 -7.767 48.910 1.00 77.38 91 ARG A O 1
ATOM 721 N N . GLY A 1 92 ? -34.642 -8.119 47.080 1.00 76.44 92 GLY A N 1
ATOM 722 C CA . GLY A 1 92 ? -35.262 -9.359 47.532 1.00 76.44 92 GLY A CA 1
ATOM 723 C C . GLY A 1 92 ? -36.777 -9.270 47.641 1.00 76.44 92 GLY A C 1
ATOM 724 O O . GLY A 1 92 ? -37.384 -8.203 47.502 1.00 76.44 92 GLY A O 1
ATOM 725 N N . TYR A 1 93 ? -37.396 -10.425 47.868 1.00 82.25 93 TYR A N 1
ATOM 726 C CA . TYR A 1 93 ? -38.847 -10.555 47.949 1.00 82.25 93 TYR A CA 1
ATOM 727 C C . TYR A 1 93 ? -39.457 -9.641 49.025 1.00 82.25 93 TYR A C 1
ATOM 729 O O . TYR A 1 93 ? -40.459 -8.971 48.762 1.00 82.25 93 TYR A O 1
ATOM 737 N N . ALA A 1 94 ? -38.857 -9.588 50.221 1.00 87.88 94 ALA A N 1
ATOM 738 C CA . ALA A 1 94 ? -39.358 -8.785 51.335 1.00 87.88 94 ALA A CA 1
ATOM 739 C C . ALA A 1 94 ? -39.254 -7.280 51.034 1.00 87.88 94 ALA A C 1
ATOM 741 O O . ALA A 1 94 ? -40.204 -6.535 51.280 1.00 87.88 94 ALA A O 1
ATOM 742 N N . ILE A 1 95 ? -38.161 -6.857 50.394 1.00 89.62 95 ILE A N 1
ATOM 743 C CA . ILE A 1 95 ? -37.937 -5.469 49.980 1.00 89.62 95 ILE A CA 1
ATOM 744 C C . ILE A 1 95 ? -38.961 -5.013 48.937 1.00 89.62 95 ILE A C 1
ATOM 746 O O . ILE A 1 95 ? -39.566 -3.947 49.089 1.00 89.62 95 ILE A O 1
ATOM 750 N N . ASP A 1 96 ? -39.182 -5.804 47.883 1.00 85.81 96 ASP A N 1
ATOM 751 C CA . ASP A 1 96 ? -40.173 -5.479 46.849 1.00 85.81 96 ASP A CA 1
ATOM 752 C C . ASP A 1 96 ? -41.590 -5.423 47.446 1.00 85.81 96 ASP A C 1
ATOM 754 O O . ASP A 1 96 ? -42.384 -4.546 47.097 1.00 85.81 96 ASP A O 1
ATOM 758 N N . LEU A 1 97 ? -41.893 -6.304 48.405 1.00 87.62 97 LEU A N 1
ATOM 759 C CA . LEU A 1 97 ? -43.174 -6.320 49.107 1.00 87.62 97 LEU A CA 1
ATOM 760 C C . LEU A 1 97 ? -43.370 -5.060 49.955 1.00 87.62 97 LEU A C 1
ATOM 762 O O . LEU A 1 97 ? -44.428 -4.442 49.896 1.00 87.62 97 LEU A O 1
ATOM 766 N N . ILE A 1 98 ? -42.350 -4.626 50.693 1.00 90.62 98 ILE A N 1
ATOM 767 C CA . ILE A 1 98 ? -42.413 -3.394 51.484 1.00 90.62 98 ILE A CA 1
ATOM 768 C C . ILE A 1 98 ? -42.545 -2.154 50.600 1.00 90.62 98 ILE A C 1
ATOM 770 O O . ILE A 1 98 ? -43.361 -1.278 50.893 1.00 90.62 98 ILE A O 1
ATOM 774 N N . ARG A 1 99 ? -41.795 -2.075 49.494 1.00 89.62 99 ARG A N 1
ATOM 775 C CA . ARG A 1 99 ? -41.940 -0.984 48.515 1.00 89.62 99 ARG A CA 1
ATOM 776 C C . ARG A 1 99 ? -43.360 -0.929 47.960 1.00 89.62 99 ARG A C 1
ATOM 778 O O . ARG A 1 99 ? -43.921 0.157 47.808 1.00 89.62 99 ARG A O 1
ATOM 785 N N . LEU A 1 100 ? -43.956 -2.092 47.708 1.00 87.25 100 LEU A N 1
ATOM 786 C CA . LEU A 1 100 ? -45.343 -2.193 47.286 1.00 87.25 100 LEU A CA 1
ATOM 787 C C . LEU A 1 100 ? -46.316 -1.710 48.375 1.00 87.25 100 LEU A C 1
ATOM 789 O O . LEU A 1 100 ? -47.198 -0.904 48.083 1.00 87.25 100 LEU A O 1
ATOM 793 N N . LEU A 1 101 ? -46.135 -2.132 49.630 1.00 88.94 101 LEU A N 1
ATOM 794 C CA . LEU A 1 101 ? -46.952 -1.665 50.758 1.00 88.94 101 LEU A CA 1
ATOM 795 C C . LEU A 1 101 ? -46.868 -0.142 50.920 1.00 88.94 101 LEU A C 1
ATOM 797 O O . LEU A 1 101 ? -47.891 0.516 51.118 1.00 88.94 101 LEU A O 1
ATOM 801 N N . ALA A 1 102 ? -45.674 0.433 50.774 1.00 89.50 102 ALA A N 1
ATOM 802 C CA . ALA A 1 102 ? -45.471 1.877 50.797 1.00 89.50 102 ALA A CA 1
ATOM 803 C C . ALA A 1 102 ? -46.216 2.579 49.650 1.00 89.50 102 ALA A C 1
ATOM 805 O O . ALA A 1 102 ? -46.888 3.580 49.887 1.00 89.50 102 ALA A O 1
ATOM 806 N N . HIS A 1 103 ? -46.189 2.022 48.434 1.00 87.31 103 HIS A N 1
ATOM 807 C CA . HIS A 1 103 ? -46.937 2.558 47.291 1.00 87.31 103 HIS A CA 1
ATOM 808 C C . HIS A 1 103 ? -48.460 2.501 47.504 1.00 87.31 103 HIS A C 1
ATOM 810 O O . HIS A 1 103 ? -49.165 3.463 47.209 1.00 87.31 103 HIS A O 1
ATOM 816 N N . MET A 1 104 ? -48.970 1.397 48.059 1.00 86.50 104 MET A N 1
ATOM 817 C CA . MET A 1 104 ? -50.404 1.195 48.305 1.00 86.50 104 MET A CA 1
ATOM 818 C C . MET A 1 104 ? -50.954 2.090 49.421 1.00 86.50 104 MET A C 1
ATOM 820 O O . MET A 1 104 ? -52.110 2.509 49.359 1.00 86.50 104 MET A O 1
ATOM 824 N N . THR A 1 105 ? -50.145 2.360 50.448 1.00 89.44 105 THR A N 1
ATOM 825 C CA . THR A 1 105 ? -50.544 3.129 51.642 1.00 89.44 105 THR A CA 1
ATOM 826 C C . THR A 1 105 ? -50.160 4.608 51.571 1.00 89.44 105 THR A C 1
ATOM 828 O O . THR A 1 105 ? -50.751 5.428 52.269 1.00 89.44 105 THR A O 1
ATOM 831 N N . GLY A 1 106 ? -49.178 4.971 50.744 1.00 86.38 106 GLY A N 1
ATOM 832 C CA . GLY A 1 106 ? -48.583 6.308 50.710 1.00 86.38 106 GLY A CA 1
ATOM 833 C C . GLY A 1 106 ? -47.554 6.568 51.819 1.00 86.38 106 GLY A C 1
ATOM 834 O O . GLY A 1 106 ? -47.181 7.724 52.029 1.00 86.38 106 GLY A O 1
ATOM 835 N N . LEU A 1 107 ? -47.101 5.531 52.536 1.00 89.81 107 LEU A N 1
ATOM 836 C CA . LEU A 1 107 ? -46.026 5.646 53.525 1.00 89.81 107 LEU A CA 1
ATOM 837 C C . LEU A 1 107 ? -44.707 6.048 52.854 1.00 89.81 107 LEU A C 1
ATOM 839 O O . LEU A 1 107 ? -44.352 5.556 51.783 1.00 89.81 107 LEU A O 1
ATOM 843 N N . LYS A 1 108 ? -43.949 6.921 53.519 1.00 90.50 108 LYS A N 1
ATOM 844 C CA . LYS A 1 108 ? -42.560 7.196 53.148 1.00 90.50 108 LYS A CA 1
ATOM 845 C C . LYS A 1 108 ? -41.673 6.222 53.903 1.00 90.50 108 LYS A C 1
ATOM 847 O O . LYS A 1 108 ? -41.795 6.117 55.118 1.00 90.50 108 LYS A O 1
ATOM 852 N N . ILE A 1 109 ? -40.805 5.525 53.185 1.00 90.75 109 ILE A N 1
ATOM 853 C CA . ILE A 1 109 ? -39.928 4.505 53.756 1.00 90.75 109 ILE A CA 1
ATOM 854 C C . ILE A 1 109 ? -38.471 4.803 53.417 1.00 90.75 109 ILE A C 1
ATOM 856 O O . ILE A 1 109 ? -38.175 5.338 52.347 1.00 90.75 109 ILE A O 1
ATOM 860 N N . GLU A 1 110 ? -37.581 4.429 54.323 1.00 91.38 110 GLU A N 1
ATOM 861 C CA . GLU A 1 110 ? -36.132 4.457 54.158 1.00 91.38 110 GLU A CA 1
ATOM 862 C C . GLU A 1 110 ? -35.565 3.131 54.665 1.00 91.38 110 GLU A C 1
ATOM 864 O O . GLU A 1 110 ? -35.943 2.669 55.739 1.00 91.38 110 GLU A O 1
ATOM 869 N N . PHE A 1 111 ? -34.686 2.500 53.888 1.00 89.94 111 PHE A N 1
ATOM 870 C CA . PHE A 1 111 ? -34.052 1.246 54.287 1.00 89.94 111 PHE A CA 1
ATOM 871 C C . PHE A 1 111 ? -32.710 1.523 54.965 1.00 89.94 111 PHE A C 1
ATOM 873 O O . PHE A 1 111 ? -31.888 2.264 54.431 1.00 89.94 111 PHE A O 1
ATOM 880 N N . ILE A 1 112 ? -32.492 0.896 56.118 1.00 87.19 112 ILE A N 1
ATOM 881 C CA . ILE A 1 112 ? -31.262 0.970 56.906 1.00 87.19 112 ILE A CA 1
ATOM 882 C C . ILE A 1 112 ? -30.498 -0.342 56.728 1.00 87.19 112 ILE A C 1
ATOM 884 O O . ILE A 1 112 ? -31.001 -1.405 57.093 1.00 87.19 112 ILE A O 1
ATOM 888 N N . ASN A 1 113 ? -29.286 -0.264 56.175 1.00 83.50 113 ASN A N 1
ATOM 889 C CA . ASN A 1 113 ? -28.423 -1.414 55.898 1.00 83.50 113 ASN A CA 1
ATOM 890 C C . ASN A 1 113 ? -26.971 -1.173 56.345 1.00 83.50 113 ASN A C 1
ATOM 892 O O . ASN A 1 113 ? -26.641 -0.118 56.888 1.00 83.50 113 ASN A O 1
ATOM 896 N N . GLY A 1 114 ? -26.106 -2.174 56.148 1.00 73.75 114 GLY A N 1
ATOM 897 C CA . GLY A 1 114 ? -24.691 -2.113 56.539 1.00 73.75 114 GLY A CA 1
ATOM 898 C C . GLY A 1 114 ? -24.402 -2.533 57.985 1.00 73.75 114 GLY A C 1
ATOM 899 O O . GLY A 1 114 ? -23.320 -2.244 58.495 1.00 73.75 114 GLY A O 1
ATOM 900 N N . TYR A 1 115 ? -25.348 -3.223 58.626 1.00 78.75 115 TYR A N 1
ATOM 901 C CA . TYR A 1 115 ? -25.245 -3.744 59.989 1.00 78.75 115 TYR A CA 1
ATOM 902 C C . TYR A 1 115 ? -25.531 -5.246 60.012 1.00 78.75 115 TYR A C 1
ATOM 904 O O . TYR A 1 115 ? -26.257 -5.763 59.164 1.00 78.75 115 TYR A O 1
ATOM 912 N N . THR A 1 116 ? -24.973 -5.946 60.995 1.00 78.75 116 THR A N 1
ATOM 913 C CA . THR A 1 116 ? -25.296 -7.355 61.258 1.00 78.75 116 THR A CA 1
ATOM 914 C C . THR A 1 116 ? -26.692 -7.495 61.870 1.00 78.75 116 THR A C 1
ATOM 916 O O . THR A 1 116 ? -27.205 -6.560 62.487 1.00 78.75 116 THR A O 1
ATOM 919 N N . TRP A 1 117 ? -27.306 -8.678 61.765 1.00 81.06 117 TRP A N 1
ATOM 920 C CA . TRP A 1 117 ? -28.629 -8.933 62.351 1.00 81.06 117 TRP A CA 1
ATOM 921 C C . TRP A 1 117 ? -28.751 -8.537 63.843 1.00 81.06 117 TRP A C 1
ATOM 923 O O . TRP A 1 117 ? -29.708 -7.841 64.192 1.00 81.06 117 TRP A O 1
ATOM 933 N N . PRO A 1 118 ? -27.797 -8.876 64.740 1.00 83.31 118 PRO A N 1
ATOM 934 C CA . PRO A 1 118 ? -27.851 -8.423 66.132 1.00 83.31 118 PRO A CA 1
ATOM 935 C C . PRO A 1 118 ? -27.812 -6.895 66.282 1.00 83.31 118 PRO A C 1
ATOM 937 O O . PRO A 1 118 ? -28.527 -6.345 67.113 1.00 83.31 118 PRO A O 1
ATOM 940 N N . GLU A 1 119 ? -27.023 -6.201 65.459 1.00 84.69 119 GLU A N 1
ATOM 941 C CA . GLU A 1 119 ? -26.931 -4.736 65.482 1.00 84.69 119 GLU A CA 1
ATOM 942 C C . GLU A 1 119 ? -28.218 -4.072 64.972 1.00 84.69 119 GLU A C 1
ATOM 944 O O . GLU A 1 119 ? -28.643 -3.064 65.534 1.00 84.69 119 GLU A O 1
ATOM 949 N N . LEU A 1 120 ? -28.864 -4.638 63.945 1.00 85.44 120 LEU A N 1
ATOM 950 C CA . LEU A 1 120 ? -30.181 -4.191 63.471 1.00 85.44 120 LEU A CA 1
ATOM 951 C C . LEU A 1 120 ? -31.249 -4.385 64.552 1.00 85.44 120 LEU A C 1
ATOM 953 O O . LEU A 1 120 ? -32.089 -3.512 64.770 1.00 85.44 120 LEU A O 1
ATOM 957 N N . LEU A 1 121 ? -31.194 -5.511 65.263 1.00 87.19 121 LEU A N 1
ATOM 958 C CA . LEU A 1 121 ? -32.099 -5.809 66.365 1.00 87.19 121 LEU A CA 1
ATOM 959 C C . LEU A 1 121 ? -31.921 -4.834 67.538 1.00 87.19 121 LEU A C 1
ATOM 961 O O . LEU A 1 121 ? -32.908 -4.380 68.118 1.00 87.19 121 LEU A O 1
ATOM 965 N N . ASP A 1 122 ? -30.681 -4.497 67.886 1.00 87.94 122 ASP A N 1
ATOM 966 C CA . ASP A 1 122 ? -30.390 -3.520 68.935 1.00 87.94 122 ASP A CA 1
ATOM 967 C C . ASP A 1 122 ? -30.826 -2.107 68.526 1.00 87.94 122 ASP A C 1
ATOM 969 O O . ASP A 1 122 ? -31.450 -1.404 69.319 1.00 87.94 122 ASP A O 1
ATOM 973 N N . GLN A 1 123 ? -30.601 -1.714 67.269 1.00 88.06 123 GLN A N 1
ATOM 974 C CA . GLN A 1 123 ? -31.110 -0.452 66.723 1.00 88.06 123 GLN A CA 1
ATOM 975 C C . GLN A 1 123 ? -32.642 -0.388 66.738 1.00 88.06 123 GLN A C 1
ATOM 977 O O . GLN A 1 123 ? -33.212 0.641 67.098 1.00 88.06 123 GLN A O 1
ATOM 982 N N . PHE A 1 124 ? -33.329 -1.489 66.424 1.00 91.12 124 PHE A N 1
ATOM 983 C CA . PHE A 1 124 ? -34.785 -1.570 66.536 1.00 91.12 124 PHE A CA 1
ATOM 984 C C . PHE A 1 124 ? -35.263 -1.380 67.983 1.00 91.12 124 PHE A C 1
ATOM 986 O O . PHE A 1 124 ? -36.168 -0.587 68.237 1.00 91.12 124 PHE A O 1
ATOM 993 N N . LYS A 1 125 ? -34.621 -2.039 68.957 1.00 86.94 125 LYS A N 1
ATOM 994 C CA . LYS A 1 125 ? -34.947 -1.875 70.388 1.00 86.94 125 LYS A CA 1
ATOM 995 C C . LYS A 1 125 ? -34.690 -0.456 70.900 1.00 86.94 125 LYS A C 1
ATOM 997 O O . LYS A 1 125 ? -35.413 0.013 71.774 1.00 86.94 125 LYS A O 1
ATOM 1002 N N . ASN A 1 126 ? -33.673 0.215 70.364 1.00 88.81 126 ASN A N 1
ATOM 1003 C CA . ASN A 1 126 ? -33.329 1.592 70.719 1.00 88.81 126 ASN A CA 1
ATOM 1004 C C . ASN A 1 126 ? -34.233 2.634 70.037 1.00 88.81 126 ASN A C 1
ATOM 1006 O O . ASN A 1 126 ? -34.173 3.811 70.387 1.00 88.81 126 ASN A O 1
ATOM 1010 N N . GLY A 1 127 ? -35.087 2.215 69.095 1.00 86.81 127 GLY A N 1
ATOM 1011 C CA . GLY A 1 127 ? -35.945 3.107 68.317 1.00 86.81 127 GLY A CA 1
ATOM 1012 C C . GLY A 1 127 ? -35.220 3.815 67.170 1.00 86.81 127 GLY A C 1
ATOM 1013 O O . GLY A 1 127 ? -35.730 4.806 66.651 1.00 86.81 127 GLY A O 1
ATOM 1014 N N . ASP A 1 128 ? -34.045 3.329 66.761 1.00 87.75 128 ASP A N 1
ATOM 1015 C CA . ASP A 1 128 ? -33.317 3.801 65.576 1.00 87.75 128 ASP A CA 1
ATOM 1016 C C . ASP A 1 128 ? -33.858 3.181 64.274 1.00 87.75 128 ASP A C 1
ATOM 1018 O O . ASP A 1 128 ? -33.689 3.749 63.194 1.00 87.75 128 ASP A O 1
ATOM 1022 N N . ILE A 1 129 ? -34.558 2.047 64.377 1.00 92.31 129 ILE A N 1
ATOM 1023 C CA . ILE A 1 129 ? -35.293 1.388 63.290 1.00 92.31 129 ILE A CA 1
ATOM 1024 C C . ILE A 1 129 ? -36.749 1.209 63.731 1.00 92.31 129 ILE A C 1
ATOM 1026 O O . ILE A 1 129 ? -37.017 0.778 64.850 1.00 92.31 129 ILE A O 1
ATOM 1030 N N . ASP A 1 130 ? -37.697 1.526 62.850 1.00 90.94 130 ASP A N 1
ATOM 1031 C CA . ASP A 1 130 ? -39.131 1.543 63.164 1.00 90.94 130 ASP A CA 1
ATOM 1032 C C . ASP A 1 130 ? -39.827 0.212 62.820 1.00 90.94 130 ASP A C 1
ATOM 1034 O O . ASP A 1 130 ? -40.809 -0.171 63.470 1.00 90.94 130 ASP A O 1
ATOM 1038 N N . VAL A 1 131 ? -39.317 -0.501 61.808 1.00 92.75 131 VAL A N 1
ATOM 1039 C CA . VAL A 1 131 ? -39.797 -1.821 61.366 1.00 92.75 131 VAL A CA 1
ATOM 1040 C C . VAL A 1 131 ? -38.611 -2.747 61.117 1.00 92.75 131 VAL A C 1
ATOM 1042 O O . VAL A 1 131 ? -37.719 -2.413 60.339 1.00 92.75 131 VAL A O 1
ATOM 1045 N N . ILE A 1 132 ? -38.633 -3.930 61.731 1.00 91.50 132 ILE A N 1
ATOM 1046 C CA . ILE A 1 132 ? -37.649 -4.985 61.475 1.00 91.50 132 ILE A CA 1
ATOM 1047 C C . ILE A 1 132 ? -38.289 -6.133 60.686 1.00 91.50 132 ILE A C 1
ATOM 1049 O O . ILE A 1 132 ? -39.422 -6.553 60.958 1.00 91.50 132 ILE A O 1
ATOM 1053 N N . HIS A 1 133 ? -37.574 -6.596 59.664 1.00 91.00 133 HIS A N 1
ATOM 1054 C CA . HIS A 1 133 ? -38.002 -7.628 58.725 1.00 91.00 133 HIS A CA 1
ATOM 1055 C C . HIS A 1 133 ? -36.800 -8.357 58.100 1.00 91.00 133 HIS A C 1
ATOM 1057 O O . HIS A 1 133 ? -35.692 -7.822 58.177 1.00 91.00 133 HIS A O 1
ATOM 1063 N N . PRO A 1 134 ? -37.059 -9.467 57.387 1.00 87.25 134 PRO A N 1
ATOM 1064 C CA . PRO A 1 134 ? -38.183 -10.376 57.597 1.00 87.25 134 PRO A CA 1
ATOM 1065 C C . PRO A 1 134 ? -37.918 -11.215 58.852 1.00 87.25 134 PRO A C 1
ATOM 1067 O O . PRO A 1 134 ? -36.817 -11.705 59.051 1.00 87.25 134 PRO A O 1
ATOM 1070 N N . VAL A 1 135 ? -38.910 -11.386 59.731 1.00 87.31 135 VAL A N 1
ATOM 1071 C CA . VAL A 1 135 ? -38.667 -12.024 61.039 1.00 87.31 135 VAL A CA 1
ATOM 1072 C C . VAL A 1 135 ? -39.528 -13.261 61.233 1.00 87.31 135 VAL A C 1
ATOM 1074 O O . VAL A 1 135 ? -40.731 -13.248 60.970 1.00 87.31 135 VAL A O 1
ATOM 1077 N N . VAL A 1 136 ? -38.916 -14.330 61.743 1.00 83.94 136 VAL A N 1
ATOM 1078 C CA . VAL A 1 136 ? -39.624 -15.526 62.218 1.00 83.94 136 VAL A CA 1
ATOM 1079 C C . VAL A 1 136 ? -40.078 -15.301 63.663 1.00 83.94 136 VAL A C 1
ATOM 1081 O O . VAL A 1 136 ? -39.327 -14.769 64.486 1.00 83.94 136 VAL A O 1
ATOM 1084 N N . ARG A 1 137 ? -41.298 -15.731 64.007 1.00 81.00 137 ARG A N 1
ATOM 1085 C CA . ARG A 1 137 ? -41.755 -15.759 65.408 1.00 81.00 137 ARG A CA 1
ATOM 1086 C C . ARG A 1 137 ? -40.955 -16.797 66.201 1.00 81.00 137 ARG A C 1
ATOM 1088 O O . ARG A 1 137 ? -40.989 -17.981 65.879 1.00 81.00 137 ARG A O 1
ATOM 1095 N N . SER A 1 138 ? -40.248 -16.342 67.230 1.00 79.94 138 SER A N 1
ATOM 1096 C CA . SER A 1 138 ? -39.413 -17.156 68.121 1.00 79.94 138 SER A CA 1
ATOM 1097 C C . SER A 1 138 ? -39.366 -16.539 69.518 1.00 79.94 138 SER A C 1
ATOM 1099 O O . SER A 1 138 ? -39.682 -15.359 69.666 1.00 79.94 138 SER A O 1
ATOM 1101 N N . ASP A 1 139 ? -38.869 -17.278 70.511 1.00 75.88 139 ASP A N 1
ATOM 1102 C CA . ASP A 1 139 ? -38.668 -16.764 71.875 1.00 75.88 139 ASP A CA 1
ATOM 1103 C C . ASP A 1 139 ? -37.822 -15.475 71.908 1.00 75.88 139 ASP A C 1
ATOM 1105 O O . ASP A 1 139 ? -38.027 -14.611 72.754 1.00 75.88 139 ASP A O 1
ATOM 1109 N N . MET A 1 140 ? -36.894 -15.297 70.957 1.00 69.56 140 MET A N 1
ATOM 1110 C CA . MET A 1 140 ? -36.040 -14.102 70.871 1.00 69.56 140 MET A CA 1
ATOM 1111 C C . MET A 1 140 ? -36.748 -12.874 70.281 1.00 69.56 140 MET A C 1
ATOM 1113 O O . MET A 1 140 ? -36.286 -11.749 70.472 1.00 69.56 140 MET A O 1
ATOM 1117 N N . THR A 1 141 ? -37.835 -13.074 69.534 1.00 79.81 141 THR A N 1
ATOM 1118 C CA . THR A 1 141 ? -38.511 -12.030 68.746 1.00 79.81 141 THR A CA 1
ATOM 1119 C C . THR A 1 141 ? -39.951 -11.790 69.191 1.00 79.81 141 THR A C 1
ATOM 1121 O O . THR A 1 141 ? -40.561 -10.814 68.770 1.00 79.81 141 THR A O 1
ATOM 1124 N N . GLN A 1 142 ? -40.511 -12.643 70.049 1.00 79.62 142 GLN A N 1
ATOM 1125 C CA . GLN A 1 142 ? -41.918 -12.579 70.435 1.00 79.62 142 GLN A CA 1
ATOM 1126 C C . GLN A 1 142 ? -42.272 -11.323 71.246 1.00 79.62 142 GLN A C 1
ATOM 1128 O O . GLN A 1 142 ? -43.349 -10.764 71.046 1.00 79.62 142 GLN A O 1
ATOM 1133 N N . ASP A 1 143 ? -41.352 -10.846 72.087 1.00 82.12 143 ASP A N 1
ATOM 1134 C CA . ASP A 1 143 ? -41.623 -9.772 73.056 1.00 82.12 143 ASP A CA 1
ATOM 1135 C C . ASP A 1 143 ? -41.033 -8.403 72.665 1.00 82.12 143 ASP A C 1
ATOM 1137 O O . ASP A 1 143 ? -41.163 -7.432 73.409 1.00 82.12 143 ASP A O 1
ATOM 1141 N N . ILE A 1 144 ? -40.375 -8.292 71.505 1.00 80.75 144 ILE A N 1
ATOM 1142 C CA . ILE A 1 144 ? -39.670 -7.058 71.102 1.00 80.75 144 ILE A CA 1
ATOM 1143 C C . ILE A 1 144 ? -40.563 -6.052 70.357 1.00 80.75 144 ILE A C 1
ATOM 1145 O O . ILE A 1 144 ? -40.168 -4.903 70.183 1.00 80.75 144 ILE A O 1
ATOM 1149 N N . GLY A 1 145 ? -41.753 -6.451 69.900 1.00 83.88 145 GLY A N 1
ATOM 1150 C CA . GLY A 1 145 ? -42.642 -5.574 69.137 1.00 83.88 145 GLY A CA 1
ATOM 1151 C C . GLY A 1 145 ? -43.941 -6.244 68.697 1.00 83.88 145 GLY A C 1
ATOM 1152 O O . GLY A 1 145 ? -44.281 -7.337 69.143 1.00 83.88 145 GLY A O 1
ATOM 1153 N N . VAL A 1 146 ? -44.690 -5.574 67.817 1.00 87.56 146 VAL A N 1
ATOM 1154 C CA . VAL A 1 146 ? -45.995 -6.055 67.342 1.00 87.56 146 VAL A CA 1
ATOM 1155 C C . VAL A 1 146 ? -45.863 -6.680 65.961 1.00 87.56 146 VAL A C 1
ATOM 1157 O O . VAL A 1 146 ? -45.461 -6.022 65.007 1.00 87.56 146 VAL A O 1
ATOM 1160 N N . PHE A 1 147 ? -46.240 -7.948 65.840 1.00 85.88 147 PHE A N 1
ATOM 1161 C CA . PHE A 1 147 ? -46.182 -8.671 64.576 1.00 85.88 147 PHE A CA 1
ATOM 1162 C C . PHE A 1 147 ? -47.354 -8.324 63.650 1.00 85.88 147 PHE A C 1
ATOM 1164 O O . PHE A 1 147 ? -48.507 -8.273 64.077 1.00 85.88 147 PHE A O 1
ATOM 1171 N N . SER A 1 148 ? -47.049 -8.178 62.367 1.00 89.00 148 SER A N 1
ATOM 1172 C CA . SER A 1 148 ? -48.016 -8.170 61.263 1.00 89.00 148 SER A CA 1
ATOM 1173 C C . SER A 1 148 ? -48.484 -9.583 60.892 1.00 89.00 148 SER A C 1
ATOM 1175 O O . SER A 1 148 ? -47.998 -10.591 61.424 1.00 89.00 148 SER A O 1
ATOM 1177 N N . ASP A 1 149 ? -49.416 -9.659 59.946 1.00 86.44 149 ASP A N 1
ATOM 1178 C CA . ASP A 1 149 ? -49.749 -10.905 59.257 1.00 86.44 149 ASP A CA 1
ATOM 1179 C C . ASP A 1 149 ? -48.538 -11.440 58.461 1.00 86.44 149 ASP A C 1
ATOM 1181 O O . ASP A 1 149 ? -47.638 -10.669 58.113 1.00 86.44 149 ASP A O 1
ATOM 1185 N N . PRO A 1 150 ? -48.468 -12.756 58.180 1.00 83.56 150 PRO A N 1
ATOM 1186 C CA . PRO A 1 150 ? -47.350 -13.320 57.435 1.00 83.56 150 PRO A CA 1
ATOM 1187 C C . PRO A 1 150 ? -47.134 -12.639 56.069 1.00 83.56 150 PRO A C 1
ATOM 1189 O O . PRO A 1 150 ? -48.035 -12.585 55.232 1.00 83.56 150 PRO A O 1
ATOM 1192 N N . LEU A 1 151 ? -45.910 -12.168 55.820 1.00 82.31 151 LEU A N 1
ATOM 1193 C CA . LEU A 1 151 ? -45.427 -11.674 54.526 1.00 82.31 151 LEU A CA 1
ATOM 1194 C C . LEU A 1 151 ? -45.355 -12.807 53.497 1.00 82.31 151 LEU A C 1
ATOM 1196 O O . LEU A 1 151 ? -45.677 -12.631 52.318 1.00 82.31 151 LEU A O 1
ATOM 1200 N N . ILE A 1 152 ? -44.880 -13.967 53.956 1.00 80.75 152 ILE A N 1
ATOM 1201 C CA . ILE A 1 152 ? -44.749 -15.192 53.178 1.00 80.75 152 ILE A CA 1
ATOM 1202 C C . ILE A 1 152 ? -44.633 -16.409 54.104 1.00 80.75 152 ILE A C 1
ATOM 1204 O O . ILE A 1 152 ? -43.992 -16.345 55.152 1.00 80.75 152 ILE A O 1
ATOM 1208 N N . THR A 1 153 ? -45.217 -17.526 53.674 1.00 78.31 153 THR A N 1
ATOM 1209 C CA . THR A 1 153 ? -45.011 -18.854 54.263 1.00 78.31 153 THR A CA 1
ATOM 1210 C C . THR A 1 153 ? -44.038 -19.628 53.378 1.00 78.31 153 THR A C 1
ATOM 1212 O O . THR A 1 153 ? -44.296 -19.797 52.180 1.00 78.31 153 THR A O 1
ATOM 1215 N N . LEU A 1 154 ? -42.911 -20.070 53.938 1.00 73.56 154 LEU A N 1
ATOM 1216 C CA . LEU A 1 154 ? -41.862 -20.783 53.203 1.00 73.56 154 LEU A CA 1
ATOM 1217 C C . LEU A 1 154 ? -41.833 -22.267 53.596 1.00 73.56 154 LEU A C 1
ATOM 1219 O O . LEU A 1 154 ? -41.854 -22.579 54.788 1.00 73.56 154 LEU A O 1
ATOM 1223 N N . PRO A 1 155 ? -41.726 -23.198 52.628 1.00 66.75 155 PRO A N 1
ATOM 1224 C CA . PRO A 1 155 ? -41.493 -24.602 52.932 1.00 66.75 155 PRO A CA 1
ATOM 1225 C C . PRO A 1 155 ? -40.057 -24.768 53.442 1.00 66.75 155 PRO A C 1
ATOM 1227 O O . PRO A 1 155 ? -39.105 -24.811 52.666 1.00 66.75 155 PRO A O 1
ATOM 1230 N N . GLN A 1 156 ? -39.889 -24.824 54.761 1.00 64.00 156 GLN A N 1
ATOM 1231 C CA . GLN A 1 156 ? -38.589 -25.076 55.375 1.00 64.00 156 GLN A CA 1
ATOM 1232 C C . GLN A 1 156 ? -38.257 -26.572 55.337 1.00 64.00 156 GLN A C 1
ATOM 1234 O O . GLN A 1 156 ? -39.112 -27.419 55.598 1.00 64.00 156 GLN A O 1
ATOM 1239 N N . ALA A 1 157 ? -36.999 -26.894 55.038 1.00 64.69 157 ALA A N 1
ATOM 1240 C CA . ALA A 1 157 ? -36.468 -28.250 55.089 1.00 64.69 157 ALA A CA 1
ATOM 1241 C C . ALA A 1 157 ? -35.325 -28.313 56.106 1.00 64.69 157 ALA A C 1
ATOM 1243 O O . ALA A 1 157 ? -34.469 -27.430 56.143 1.00 64.69 157 ALA A O 1
ATOM 1244 N N . VAL A 1 158 ? -35.290 -29.372 56.915 1.00 62.97 158 VAL A N 1
ATOM 1245 C CA . VAL A 1 158 ? -34.153 -29.647 57.798 1.00 62.97 158 VAL A CA 1
ATOM 1246 C C . VAL A 1 158 ? -33.172 -30.537 57.050 1.00 62.97 158 VAL A C 1
ATOM 1248 O O . VAL A 1 158 ? -33.521 -31.641 56.634 1.00 62.97 158 VAL A O 1
ATOM 1251 N N . VAL A 1 159 ? -31.931 -30.081 56.914 1.00 66.69 159 VAL A N 1
ATOM 1252 C CA . VAL A 1 159 ? -30.835 -30.916 56.420 1.00 66.69 159 VAL A CA 1
ATOM 1253 C C . VAL A 1 159 ? -30.091 -31.469 57.623 1.00 66.69 159 VAL A C 1
ATOM 1255 O O . VAL A 1 159 ? -29.497 -30.718 58.395 1.00 66.69 159 VAL A O 1
ATOM 1258 N N . THR A 1 160 ? -30.123 -32.787 57.793 1.00 62.56 160 THR A N 1
ATOM 1259 C CA . THR A 1 160 ? -29.424 -33.450 58.890 1.00 62.56 160 THR A CA 1
ATOM 1260 C C . THR A 1 160 ? -28.381 -34.439 58.386 1.00 62.56 160 THR A C 1
ATOM 1262 O O . THR A 1 160 ? -28.404 -34.898 57.242 1.00 62.56 160 THR A O 1
ATOM 1265 N N . ARG A 1 161 ? -27.419 -34.769 59.256 1.00 58.81 161 ARG A N 1
ATOM 1266 C CA . ARG A 1 161 ? -26.494 -35.874 58.989 1.00 58.81 161 ARG A CA 1
ATOM 1267 C C . ARG A 1 161 ? -27.260 -37.203 59.050 1.00 58.81 161 ARG A C 1
ATOM 1269 O O . ARG A 1 161 ? -28.131 -37.338 59.914 1.00 58.81 161 ARG A O 1
ATOM 1276 N N . PRO A 1 162 ? -26.923 -38.191 58.203 1.00 55.03 162 PRO A N 1
ATOM 1277 C CA . PRO A 1 162 ? -27.548 -39.511 58.258 1.00 55.03 162 PRO A CA 1
ATOM 1278 C C . PRO A 1 162 ? -27.492 -40.097 59.681 1.00 55.03 162 PRO A C 1
ATOM 1280 O O . PRO A 1 162 ? -26.415 -40.142 60.274 1.00 55.03 162 PRO A O 1
ATOM 1283 N N . GLY A 1 163 ? -28.638 -40.527 60.226 1.00 68.06 163 GLY A N 1
ATOM 1284 C CA . GLY A 1 163 ? -28.738 -41.156 61.557 1.00 68.06 163 GLY A CA 1
ATOM 1285 C C . GLY A 1 163 ? -29.035 -40.220 62.738 1.00 68.06 163 GLY A C 1
ATOM 1286 O O . GLY A 1 163 ? -28.866 -40.625 63.882 1.00 68.06 163 GLY A O 1
ATOM 1287 N N . SER A 1 164 ? -29.450 -38.983 62.480 1.00 65.38 164 SER A N 1
ATOM 1288 C CA . SER A 1 164 ? -29.917 -38.040 63.508 1.00 65.38 164 SER A CA 1
ATOM 1289 C C . SER A 1 164 ? -31.413 -38.198 63.799 1.00 65.38 164 SER A C 1
ATOM 1291 O O . SER A 1 164 ? -32.170 -38.656 62.940 1.00 65.38 164 SER A O 1
ATOM 1293 N N . ASP A 1 165 ? -31.830 -37.817 65.009 1.00 64.06 165 ASP A N 1
ATOM 1294 C CA . ASP A 1 165 ? -33.223 -37.921 65.446 1.00 64.06 165 ASP A CA 1
ATOM 1295 C C . ASP A 1 165 ? -34.167 -37.060 64.580 1.00 64.06 165 ASP A C 1
ATOM 1297 O O . ASP A 1 165 ? -33.810 -35.942 64.189 1.00 64.06 165 ASP A O 1
ATOM 1301 N N . PRO A 1 166 ? -35.378 -37.556 64.262 1.00 60.44 166 PRO A N 1
ATOM 1302 C CA . PRO A 1 166 ? -36.314 -36.860 63.388 1.00 60.44 166 PRO A CA 1
ATOM 1303 C C . PRO A 1 166 ? -36.895 -35.608 64.061 1.00 60.44 166 PRO A C 1
ATOM 1305 O O . PRO A 1 166 ? -37.546 -35.683 65.102 1.00 60.44 166 PRO A O 1
ATOM 1308 N N . ILE A 1 167 ? -36.704 -34.452 63.420 1.00 62.97 167 ILE A N 1
ATOM 1309 C CA . ILE A 1 167 ? -37.319 -33.177 63.813 1.00 62.97 167 ILE A CA 1
ATOM 1310 C C . ILE A 1 167 ? -38.719 -33.091 63.189 1.00 62.97 167 ILE A C 1
ATOM 1312 O O . ILE A 1 167 ? -38.860 -33.210 61.974 1.00 62.97 167 ILE A O 1
ATOM 1316 N N . THR A 1 168 ? -39.755 -32.895 64.010 1.00 62.03 168 THR A N 1
ATOM 1317 C CA . THR A 1 168 ? -41.168 -33.029 63.598 1.00 62.03 168 THR A CA 1
ATOM 1318 C C . THR A 1 168 ? -41.925 -31.709 63.422 1.00 62.03 168 THR A C 1
ATOM 1320 O O . THR A 1 168 ? -43.015 -31.727 62.851 1.00 62.03 168 THR A O 1
ATOM 1323 N N . THR A 1 169 ? -41.384 -30.564 63.857 1.00 59.25 169 THR A N 1
ATOM 1324 C CA . THR A 1 169 ? -42.070 -29.258 63.769 1.00 59.25 169 THR A CA 1
ATOM 1325 C C . THR A 1 169 ? -41.112 -28.102 63.477 1.00 59.25 169 THR A C 1
ATOM 1327 O O . THR A 1 169 ? -40.072 -27.994 64.123 1.00 59.25 169 THR A O 1
ATOM 1330 N N . LEU A 1 170 ? -41.498 -27.210 62.557 1.00 59.66 170 LEU A N 1
ATOM 1331 C CA . LEU A 1 170 ? -40.790 -25.970 62.209 1.00 59.66 170 LEU A CA 1
ATOM 1332 C C . LEU A 1 170 ? -41.791 -24.804 62.071 1.00 59.66 170 LEU A C 1
ATOM 1334 O O . LEU A 1 170 ? -42.855 -25.017 61.485 1.00 59.66 170 LEU A O 1
ATOM 1338 N N . PRO A 1 171 ? -41.478 -23.587 62.555 1.00 58.84 171 PRO A N 1
ATOM 1339 C CA . PRO A 1 171 ? -42.261 -22.383 62.268 1.00 58.84 171 PRO A CA 1
ATOM 1340 C C . PRO A 1 171 ? -42.076 -21.953 60.801 1.00 58.84 171 PRO A C 1
ATOM 1342 O O . PRO A 1 171 ? -40.950 -21.761 60.350 1.00 58.84 171 PRO A O 1
ATOM 1345 N N . GLN A 1 172 ? -43.172 -21.814 60.045 1.00 61.38 172 GLN A N 1
ATOM 1346 C CA . GLN A 1 172 ? -43.137 -21.642 58.578 1.00 61.38 172 GLN A CA 1
ATOM 1347 C C . GLN A 1 172 ? -43.398 -20.203 58.094 1.00 61.38 172 GLN A C 1
ATOM 1349 O O . GLN A 1 172 ? -43.164 -19.903 56.921 1.00 61.38 172 GLN A O 1
ATOM 1354 N N . ASP A 1 173 ? -43.861 -19.317 58.978 1.00 70.12 173 ASP A N 1
ATOM 1355 C CA . ASP A 1 173 ? -44.359 -17.983 58.626 1.00 70.12 173 ASP A CA 1
ATOM 1356 C C . ASP A 1 173 ? -43.343 -16.870 58.939 1.00 70.12 173 ASP A C 1
ATOM 1358 O O . ASP A 1 173 ? -42.812 -16.784 60.051 1.00 70.12 173 ASP A O 1
ATOM 1362 N N . LEU A 1 174 ? -43.098 -15.990 57.960 1.00 70.56 174 LEU A N 1
ATOM 1363 C CA . LEU A 1 174 ? -42.316 -14.757 58.117 1.00 70.56 174 LEU A CA 1
ATOM 1364 C C . LEU A 1 174 ? -43.237 -13.553 58.289 1.00 70.56 174 LEU A C 1
ATOM 1366 O O . LEU A 1 174 ? -44.195 -13.409 57.538 1.00 70.56 174 LEU A O 1
ATOM 1370 N N . HIS A 1 175 ? -42.914 -12.647 59.208 1.00 77.25 175 HIS A N 1
ATOM 1371 C CA . HIS A 1 175 ? -43.729 -11.484 59.572 1.00 77.25 175 HIS A CA 1
ATOM 1372 C C . HIS A 1 175 ? -42.897 -10.186 59.587 1.00 77.25 175 HIS A C 1
ATOM 1374 O O . HIS A 1 175 ? -41.678 -10.223 59.754 1.00 77.25 175 HIS A O 1
ATOM 1380 N N . LEU A 1 176 ? -43.555 -9.026 59.474 1.00 77.44 176 LEU A N 1
ATOM 1381 C CA . LEU A 1 176 ? -43.001 -7.728 59.915 1.00 77.44 176 LEU A CA 1
ATOM 1382 C C . LEU A 1 176 ? -43.204 -7.574 61.422 1.00 77.44 176 LEU A C 1
ATOM 1384 O O . LEU A 1 176 ? -44.304 -7.874 61.896 1.00 77.44 176 LEU A O 1
ATOM 1388 N N . ILE A 1 177 ? -42.222 -7.030 62.140 1.00 78.06 177 ILE A N 1
ATOM 1389 C CA . ILE A 1 177 ? -42.390 -6.573 63.527 1.00 78.06 177 ILE A CA 1
ATOM 1390 C C . ILE A 1 177 ? -42.320 -5.045 63.551 1.00 78.06 177 ILE A C 1
ATOM 1392 O O . ILE A 1 177 ? -41.355 -4.444 63.081 1.00 78.06 177 ILE A O 1
ATOM 1396 N N . ILE A 1 178 ? -43.357 -4.420 64.100 1.00 84.00 178 ILE A N 1
ATOM 1397 C CA . ILE A 1 178 ? -43.523 -2.968 64.186 1.00 84.00 178 ILE A CA 1
ATOM 1398 C C . ILE A 1 178 ? -43.240 -2.520 65.620 1.00 84.00 178 ILE A C 1
ATOM 1400 O O . ILE A 1 178 ? -43.731 -3.127 66.580 1.00 84.00 178 ILE A O 1
ATOM 1404 N N . HIS A 1 179 ? -42.454 -1.453 65.772 1.00 84.31 179 HIS A N 1
ATOM 1405 C CA . HIS A 1 179 ? -42.118 -0.900 67.083 1.00 84.31 179 HIS A CA 1
ATOM 1406 C C . HIS A 1 179 ? -43.391 -0.465 67.853 1.00 84.31 179 HIS A C 1
ATOM 1408 O O . HIS A 1 179 ? -44.303 0.099 67.238 1.00 84.31 179 HIS A O 1
ATOM 1414 N N . PRO A 1 180 ? -43.487 -0.651 69.189 1.00 73.69 180 PRO A N 1
ATOM 1415 C CA . PRO A 1 180 ? -44.714 -0.371 69.955 1.00 73.69 180 PRO A CA 1
ATOM 1416 C C . PRO A 1 180 ? -45.265 1.057 69.809 1.00 73.69 180 PRO A C 1
ATOM 1418 O O . PRO A 1 180 ? -46.480 1.277 69.836 1.00 73.69 180 PRO A O 1
ATOM 1421 N N . GLN A 1 181 ? -44.382 2.037 69.597 1.00 74.56 181 GLN A N 1
ATOM 1422 C CA . GLN A 1 181 ? -44.761 3.439 69.370 1.00 74.56 181 GLN A CA 1
ATOM 1423 C C . GLN A 1 181 ? -45.588 3.636 68.084 1.00 74.56 181 GLN A C 1
ATOM 1425 O O . GLN A 1 181 ? -46.373 4.577 67.999 1.00 74.56 181 GLN A O 1
ATOM 1430 N N . HIS A 1 182 ? -45.481 2.712 67.127 1.00 81.19 182 HIS A N 1
ATOM 1431 C CA . HIS A 1 182 ? -46.179 2.730 65.842 1.00 81.19 182 HIS A CA 1
ATOM 1432 C C . HIS A 1 182 ? -47.231 1.616 65.712 1.00 81.19 182 HIS A C 1
ATOM 1434 O O . HIS A 1 182 ? -47.622 1.261 64.602 1.00 81.19 182 HIS A O 1
ATOM 1440 N N . HIS A 1 183 ? -47.733 1.065 66.826 1.00 79.00 183 HIS A N 1
ATOM 1441 C CA . HIS A 1 183 ? -48.707 -0.042 66.813 1.00 79.00 183 HIS A CA 1
ATOM 1442 C C . HIS A 1 183 ? -49.972 0.245 65.977 1.00 79.00 183 HIS A C 1
ATOM 1444 O O . HIS A 1 183 ? -50.590 -0.679 65.450 1.00 79.00 183 HIS A O 1
ATOM 1450 N N . PHE A 1 184 ? -50.338 1.519 65.797 1.00 79.44 184 PHE A N 1
ATOM 1451 C CA . PHE A 1 184 ? -51.450 1.946 64.943 1.00 79.44 184 PHE A CA 1
ATOM 1452 C C . PHE A 1 184 ? -51.248 1.626 63.447 1.00 79.44 184 PHE A C 1
ATOM 1454 O O . PHE A 1 184 ? -52.219 1.647 62.693 1.00 79.44 184 PHE A O 1
ATOM 1461 N N . LEU A 1 185 ? -50.020 1.320 63.004 1.00 79.81 185 LEU A N 1
ATOM 1462 C CA . LEU A 1 185 ? -49.722 0.904 61.629 1.00 79.81 185 LEU A CA 1
ATOM 1463 C C . LEU A 1 185 ? -50.092 -0.559 61.359 1.00 79.81 185 LEU A C 1
ATOM 1465 O O . LEU A 1 185 ? -50.312 -0.915 60.205 1.00 79.81 185 LEU A O 1
ATOM 1469 N N . VAL A 1 186 ? -50.199 -1.403 62.391 1.00 81.69 186 VAL A N 1
ATOM 1470 C CA . VAL A 1 186 ? -50.445 -2.849 62.234 1.00 81.69 186 VAL A CA 1
ATOM 1471 C C . VAL A 1 186 ? -51.749 -3.130 61.469 1.00 81.69 186 VAL A C 1
ATOM 1473 O O . VAL A 1 186 ? -51.695 -3.854 60.474 1.00 81.69 186 VAL A O 1
ATOM 1476 N N . PRO A 1 187 ? -52.908 -2.524 61.813 1.00 77.81 187 PRO A N 1
ATOM 1477 C CA . PRO A 1 187 ? -54.147 -2.763 61.070 1.00 77.81 187 PRO A CA 1
ATOM 1478 C C . PRO A 1 187 ? -54.072 -2.277 59.616 1.00 77.81 187 PRO A C 1
ATOM 1480 O O . PRO A 1 187 ? -54.656 -2.893 58.726 1.00 77.81 187 PRO A O 1
ATOM 1483 N N . ILE A 1 188 ? -53.329 -1.195 59.362 1.00 79.69 188 ILE A N 1
ATOM 1484 C CA . ILE A 1 188 ? -53.160 -0.600 58.030 1.00 79.69 188 ILE A CA 1
ATOM 1485 C C . ILE A 1 188 ? -52.291 -1.507 57.152 1.00 79.69 188 ILE A C 1
ATOM 1487 O O . ILE A 1 188 ? -52.656 -1.794 56.011 1.00 79.69 188 ILE A O 1
ATOM 1491 N N . LEU A 1 189 ? -51.169 -1.990 57.690 1.00 78.56 189 LEU A N 1
ATOM 1492 C CA . LEU A 1 189 ? -50.265 -2.908 57.000 1.00 78.56 189 LEU A CA 1
ATOM 1493 C C . LEU A 1 189 ? -50.944 -4.249 56.723 1.00 78.56 189 LEU A C 1
ATOM 1495 O O . LEU A 1 189 ? -50.823 -4.754 55.614 1.00 78.56 189 LEU A O 1
ATOM 1499 N N . ASN A 1 190 ? -51.734 -4.777 57.660 1.00 83.62 190 ASN A N 1
ATOM 1500 C CA . ASN A 1 190 ? -52.494 -6.009 57.445 1.00 83.62 190 ASN A CA 1
ATOM 1501 C C . ASN A 1 190 ? -53.585 -5.833 56.377 1.00 83.62 190 ASN A C 1
ATOM 1503 O O . ASN A 1 190 ? -53.740 -6.677 55.495 1.00 83.62 190 ASN A O 1
ATOM 1507 N N . LYS A 1 191 ? -54.291 -4.694 56.375 1.00 78.81 191 LYS A N 1
ATOM 1508 C CA . LYS A 1 191 ? -55.254 -4.351 55.315 1.00 78.81 191 LYS A CA 1
ATOM 1509 C C . LYS A 1 191 ? -54.575 -4.256 53.945 1.00 78.81 191 LYS A C 1
ATOM 1511 O O . LYS A 1 191 ? -55.127 -4.731 52.955 1.00 78.81 191 LYS A O 1
ATOM 1516 N N . ALA A 1 192 ? -53.377 -3.675 53.891 1.00 78.75 192 ALA A N 1
ATOM 1517 C CA . ALA A 1 192 ? -52.578 -3.592 52.673 1.00 78.75 192 ALA A CA 1
ATOM 1518 C C . ALA A 1 192 ? -52.079 -4.973 52.222 1.00 78.75 192 ALA A C 1
ATOM 1520 O O . ALA A 1 192 ? -52.249 -5.316 51.055 1.00 78.75 192 ALA A O 1
ATOM 1521 N N . LEU A 1 193 ? -51.559 -5.794 53.141 1.00 81.00 193 LEU A N 1
ATOM 1522 C CA . LEU A 1 193 ? -51.141 -7.173 52.883 1.00 81.00 193 LEU A CA 1
ATOM 1523 C C . LEU A 1 193 ? -52.295 -8.015 52.339 1.00 81.00 193 LEU A C 1
ATOM 1525 O O . LEU A 1 193 ? -52.089 -8.769 51.394 1.00 81.00 193 LEU A O 1
ATOM 1529 N N . ALA A 1 194 ? -53.508 -7.876 52.879 1.00 82.88 194 ALA A N 1
ATOM 1530 C CA . ALA A 1 194 ? -54.693 -8.588 52.402 1.00 82.88 194 ALA A CA 1
ATOM 1531 C C . ALA A 1 194 ? -55.148 -8.129 51.003 1.00 82.88 194 ALA A C 1
ATOM 1533 O O . ALA A 1 194 ? -55.670 -8.932 50.234 1.00 82.88 194 ALA A O 1
ATOM 1534 N N . ALA A 1 195 ? -54.919 -6.861 50.650 1.00 83.94 195 ALA A N 1
ATOM 1535 C CA . ALA A 1 195 ? -55.352 -6.267 49.385 1.00 83.94 195 ALA A CA 1
ATOM 1536 C C . ALA A 1 195 ? -54.443 -6.585 48.179 1.00 83.94 195 ALA A C 1
ATOM 1538 O O . ALA A 1 195 ? -54.780 -6.209 47.057 1.00 83.94 195 ALA A O 1
ATOM 1539 N N . ILE A 1 196 ? -53.303 -7.261 48.374 1.00 80.81 196 ILE A N 1
ATOM 1540 C CA . ILE A 1 196 ? -52.380 -7.618 47.282 1.00 80.81 196 ILE A CA 1
ATOM 1541 C C . ILE A 1 196 ? -53.015 -8.699 46.385 1.00 80.81 196 ILE A C 1
ATOM 1543 O O . ILE A 1 196 ? -53.243 -9.812 46.877 1.00 80.81 196 ILE A O 1
ATOM 1547 N N . PRO A 1 197 ? -53.236 -8.434 45.077 1.00 83.62 197 PRO A N 1
ATOM 1548 C CA . PRO A 1 197 ? -53.817 -9.407 44.153 1.00 83.62 197 PRO A CA 1
ATOM 1549 C C . PRO A 1 197 ? -52.946 -10.657 43.988 1.00 83.62 197 PRO A C 1
ATOM 1551 O O . PRO A 1 197 ? -51.718 -10.560 43.915 1.00 83.62 197 PRO A O 1
ATOM 1554 N N . ASP A 1 198 ? -53.572 -11.824 43.814 1.00 79.75 198 ASP A N 1
ATOM 1555 C CA . ASP A 1 198 ? -52.858 -13.102 43.656 1.00 79.75 198 ASP A CA 1
ATOM 1556 C C . ASP A 1 198 ? -51.871 -13.095 42.487 1.00 79.75 198 ASP A C 1
ATOM 1558 O O . ASP A 1 198 ? -50.763 -13.611 42.607 1.00 79.75 198 ASP A O 1
ATOM 1562 N N . ARG A 1 199 ? -52.223 -12.423 41.384 1.00 75.44 199 ARG A N 1
ATOM 1563 C CA . ARG A 1 199 ? -51.335 -12.237 40.228 1.00 75.44 199 ARG A CA 1
ATOM 1564 C C . ARG A 1 199 ? -50.016 -11.569 40.615 1.00 75.44 199 ARG A C 1
ATOM 1566 O O . ARG A 1 199 ? -48.965 -11.969 40.128 1.00 75.44 199 ARG A O 1
ATOM 1573 N N . GLN A 1 200 ? -50.071 -10.564 41.490 1.00 75.81 200 GLN A N 1
ATOM 1574 C CA . GLN A 1 200 ? -48.879 -9.857 41.947 1.00 75.81 200 GLN A CA 1
ATOM 1575 C C . GLN A 1 200 ? -48.052 -10.741 42.882 1.00 75.81 200 GLN A C 1
ATOM 1577 O O . GLN A 1 200 ? -46.834 -10.818 42.728 1.00 75.81 200 GLN A O 1
ATOM 1582 N N . ARG A 1 201 ? -48.707 -11.461 43.806 1.00 77.06 201 ARG A N 1
ATOM 1583 C CA . ARG A 1 201 ? -48.023 -12.428 44.680 1.00 77.06 201 ARG A CA 1
ATOM 1584 C C . ARG A 1 201 ? -47.317 -13.504 43.863 1.00 77.06 201 ARG A C 1
ATOM 1586 O O . ARG A 1 201 ? -46.178 -13.844 44.163 1.00 77.06 201 ARG A O 1
ATOM 1593 N N . GLN A 1 202 ? -47.979 -14.025 42.833 1.00 75.69 202 GLN A N 1
ATOM 1594 C CA . GLN A 1 202 ? -47.423 -15.053 41.966 1.00 75.69 202 GLN A CA 1
ATOM 1595 C C . GLN A 1 202 ? -46.265 -14.514 41.122 1.00 75.69 202 GLN A C 1
ATOM 1597 O O . GLN A 1 202 ? -45.210 -15.133 41.121 1.00 75.69 202 GLN A O 1
ATOM 1602 N N . ALA A 1 203 ? -46.393 -13.329 40.517 1.00 70.31 203 ALA A N 1
ATOM 1603 C CA . ALA A 1 203 ? -45.297 -12.699 39.779 1.00 70.31 203 ALA A CA 1
ATOM 1604 C C . ALA A 1 203 ? -44.055 -12.476 40.660 1.00 70.31 203 ALA A C 1
ATOM 1606 O O . ALA A 1 203 ? -42.932 -12.742 40.236 1.00 70.31 203 ALA A O 1
ATOM 1607 N N . MET A 1 204 ? -44.238 -12.043 41.913 1.00 70.31 204 MET A N 1
ATOM 1608 C CA . MET A 1 204 ? -43.133 -11.890 42.865 1.00 70.31 204 MET A CA 1
ATOM 1609 C C . MET A 1 204 ? -42.523 -13.237 43.275 1.00 70.31 204 MET A C 1
ATOM 1611 O O . MET A 1 204 ? -41.302 -13.344 43.361 1.00 70.31 204 MET A O 1
ATOM 1615 N N . LYS A 1 205 ? -43.345 -14.274 43.486 1.00 75.00 205 LYS A N 1
ATOM 1616 C CA . LYS A 1 205 ? -42.868 -15.643 43.747 1.00 75.00 205 LYS A CA 1
ATOM 1617 C C . LYS A 1 205 ? -42.112 -16.228 42.553 1.00 75.00 205 LYS A C 1
ATOM 1619 O O . LYS A 1 205 ? -41.101 -16.887 42.746 1.00 75.00 205 LYS A O 1
ATOM 1624 N N . GLU A 1 206 ? -42.562 -15.985 41.331 1.00 69.88 206 GLU A N 1
ATOM 1625 C CA . GLU A 1 206 ? -41.877 -16.436 40.116 1.00 69.88 206 GLU A CA 1
ATOM 1626 C C . GLU A 1 206 ? -40.547 -15.707 39.924 1.00 69.88 206 GLU A C 1
ATOM 1628 O O . GLU A 1 206 ? -39.536 -16.342 39.642 1.00 69.88 206 GLU A O 1
ATOM 1633 N N . THR A 1 207 ? -40.526 -14.399 40.188 1.00 63.25 207 THR A N 1
ATOM 1634 C CA . THR A 1 207 ? -39.315 -13.574 40.088 1.00 63.25 207 THR A CA 1
ATOM 1635 C C . THR A 1 207 ? -38.241 -13.980 41.099 1.00 63.25 207 THR A C 1
ATOM 1637 O O . THR A 1 207 ? -37.062 -13.976 40.763 1.00 63.25 207 THR A O 1
ATOM 1640 N N . TRP A 1 208 ? -38.631 -14.302 42.338 1.00 63.12 208 TRP A N 1
ATOM 1641 C CA . TRP A 1 208 ? -37.680 -14.447 43.448 1.00 63.12 208 TRP A CA 1
ATOM 1642 C C . TRP A 1 208 ? -37.552 -15.868 44.014 1.00 63.12 208 TRP A C 1
ATOM 1644 O O . TRP A 1 208 ? -36.547 -16.172 44.646 1.00 63.12 208 TRP A O 1
ATOM 1654 N N . LEU A 1 209 ? -38.550 -16.741 43.845 1.00 67.50 209 LEU A N 1
ATOM 1655 C CA . LEU A 1 209 ? -38.677 -17.998 44.607 1.00 67.50 209 LEU A CA 1
ATOM 1656 C C . LEU A 1 209 ? -38.874 -19.253 43.740 1.00 67.50 209 LEU A C 1
ATOM 1658 O O . LEU A 1 209 ? -39.052 -20.342 44.287 1.00 67.50 209 LEU A O 1
ATOM 1662 N N . SER A 1 210 ? -38.849 -19.140 42.408 1.00 58.31 210 SER A N 1
ATOM 1663 C CA . SER A 1 210 ? -38.948 -20.308 41.521 1.00 58.31 210 SER A CA 1
ATOM 1664 C C . SER A 1 210 ? -37.591 -20.997 41.325 1.00 58.31 210 SER A C 1
ATOM 1666 O O . SER A 1 210 ? -36.626 -20.338 40.938 1.00 58.31 210 SER A O 1
ATOM 1668 N N . PRO A 1 211 ? -37.491 -22.325 41.536 1.00 47.78 211 PRO A N 1
ATOM 1669 C CA . PRO A 1 211 ? -36.270 -23.079 41.283 1.00 47.78 211 PRO A CA 1
ATOM 1670 C C . PRO A 1 211 ? -36.153 -23.364 39.778 1.00 47.78 211 PRO A C 1
ATOM 1672 O O . PRO A 1 211 ? -36.590 -24.402 39.287 1.00 47.78 211 PRO A O 1
ATOM 1675 N N . GLY A 1 212 ? -35.611 -22.407 39.026 1.00 41.72 212 GLY A N 1
ATOM 1676 C CA . GLY A 1 212 ? -35.392 -22.525 37.585 1.00 41.72 212 GLY A CA 1
ATOM 1677 C C . GLY A 1 212 ? -33.913 -22.745 37.228 1.00 41.72 212 GLY A C 1
ATOM 1678 O O . GLY A 1 212 ? -33.069 -21.992 37.710 1.00 41.72 212 GLY A O 1
ATOM 1679 N N . PRO A 1 213 ? -33.576 -23.678 36.312 1.00 37.81 213 PRO A N 1
ATOM 1680 C CA . PRO A 1 213 ? -32.256 -23.750 35.663 1.00 37.81 213 PRO A CA 1
ATOM 1681 C C . PRO A 1 213 ? -31.933 -22.512 34.796 1.00 37.81 213 PRO A C 1
ATOM 1683 O O . PRO A 1 213 ? -30.815 -22.360 34.312 1.00 37.81 213 PRO A O 1
ATOM 1686 N N . GLU A 1 214 ? -32.916 -21.632 34.580 1.00 35.66 214 GLU A N 1
ATOM 1687 C CA . GLU A 1 214 ? -32.890 -20.502 33.642 1.00 35.66 214 GLU A CA 1
ATOM 1688 C C . GLU A 1 214 ? -32.452 -19.161 34.262 1.00 35.66 214 GLU A C 1
ATOM 1690 O O . GLU A 1 214 ? -32.381 -18.148 33.562 1.00 35.66 214 GLU A O 1
ATOM 1695 N N . ILE A 1 215 ? -32.052 -19.137 35.540 1.00 40.81 215 ILE A N 1
ATOM 1696 C CA . ILE A 1 215 ? -31.401 -17.956 36.150 1.00 40.81 215 ILE A CA 1
ATOM 1697 C C . ILE A 1 215 ? -30.070 -17.629 35.430 1.00 40.81 215 ILE A C 1
ATOM 1699 O O . ILE A 1 215 ? -29.592 -16.496 35.459 1.00 40.81 215 ILE A O 1
ATOM 1703 N N . ALA A 1 216 ? -29.512 -18.576 34.668 1.00 37.03 216 ALA A N 1
ATOM 1704 C CA . ALA A 1 216 ? -28.332 -18.364 33.832 1.00 37.03 216 ALA A CA 1
ATOM 1705 C C . ALA A 1 216 ? -28.565 -17.496 32.573 1.00 37.03 216 ALA A C 1
ATOM 1707 O O . ALA A 1 216 ? -27.585 -17.095 31.953 1.00 37.03 216 ALA A O 1
ATOM 1708 N N . GLN A 1 217 ? -29.810 -17.203 32.162 1.00 33.88 217 GLN A N 1
ATOM 1709 C CA . GLN A 1 217 ? -30.070 -16.404 30.945 1.00 33.88 217 GLN A CA 1
ATOM 1710 C C . GLN A 1 217 ? -30.827 -15.092 31.193 1.00 33.88 217 GLN A C 1
ATOM 1712 O O . GLN A 1 217 ? -30.611 -14.130 30.456 1.00 33.88 217 GLN A O 1
ATOM 1717 N N . ALA A 1 218 ? -31.637 -14.996 32.252 1.00 35.56 218 ALA A N 1
ATOM 1718 C CA . ALA A 1 218 ? -32.284 -13.734 32.637 1.00 35.56 218 ALA A CA 1
ATOM 1719 C C . ALA A 1 218 ? -31.362 -12.785 33.439 1.00 35.56 218 ALA A C 1
ATOM 1721 O O . ALA A 1 218 ? -31.654 -11.599 33.572 1.00 35.56 218 ALA A O 1
ATOM 1722 N N . SER A 1 219 ? -30.212 -13.269 33.922 1.00 36.59 219 SER A N 1
ATOM 1723 C CA . SER A 1 219 ? -29.217 -12.492 34.682 1.00 36.59 219 SER A CA 1
ATOM 1724 C C . SER A 1 219 ? -28.334 -11.567 33.835 1.00 36.59 219 SER A C 1
ATOM 1726 O O . SER A 1 219 ? -27.492 -10.863 34.383 1.00 36.59 219 SER A O 1
ATOM 1728 N N . ASN A 1 220 ? -28.565 -11.454 32.522 1.00 36.84 220 ASN A N 1
ATOM 1729 C CA . ASN A 1 220 ? -27.890 -10.437 31.704 1.00 36.84 220 ASN A CA 1
ATOM 1730 C C . ASN A 1 220 ? -28.292 -8.987 32.056 1.00 36.84 220 ASN A C 1
ATOM 1732 O O . ASN A 1 220 ? -27.719 -8.051 31.501 1.00 36.84 220 ASN A O 1
ATOM 1736 N N . GLN A 1 221 ? -29.251 -8.772 32.967 1.00 41.31 221 GLN A N 1
ATOM 1737 C CA . GLN A 1 221 ? -29.642 -7.433 33.437 1.00 41.31 221 GLN A CA 1
ATOM 1738 C C . GLN A 1 221 ? -29.404 -7.179 34.935 1.00 41.31 221 GLN A C 1
ATOM 1740 O O . GLN A 1 221 ? -29.486 -6.028 35.369 1.00 41.31 221 GLN A O 1
ATOM 1745 N N . SER A 1 222 ? -29.006 -8.193 35.709 1.00 47.94 222 SER A N 1
ATOM 1746 C CA . SER A 1 222 ? -28.756 -8.071 37.149 1.00 47.94 222 SER A CA 1
ATOM 1747 C C . SER A 1 222 ? -27.307 -8.455 37.446 1.00 47.94 222 SER A C 1
ATOM 1749 O O . SER A 1 222 ? -26.980 -9.635 37.485 1.00 47.94 222 SER A O 1
ATOM 1751 N N . LEU A 1 223 ? -26.434 -7.461 37.649 1.00 52.19 223 LEU A N 1
ATOM 1752 C CA . LEU A 1 223 ? -25.034 -7.609 38.092 1.00 52.19 223 LEU A CA 1
ATOM 1753 C C . LEU A 1 223 ? -24.941 -8.184 39.527 1.00 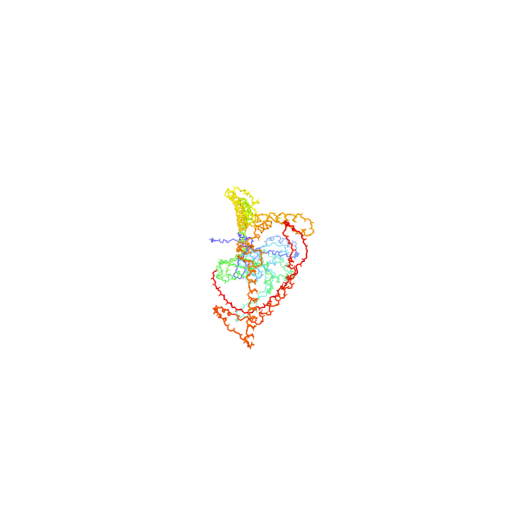52.19 223 LEU A C 1
ATOM 1755 O O . LEU A 1 223 ? -24.421 -7.540 40.433 1.00 52.19 223 LEU A O 1
ATOM 1759 N N . GLU A 1 224 ? -25.493 -9.369 39.765 1.00 58.25 224 GLU A N 1
ATOM 1760 C CA . GLU A 1 224 ? -25.464 -10.054 41.066 1.00 58.25 224 GLU A CA 1
ATOM 1761 C C . GLU A 1 224 ? -24.198 -10.909 41.208 1.00 58.25 224 GLU A C 1
ATOM 1763 O O . GLU A 1 224 ? -23.625 -11.017 42.294 1.00 58.25 224 GLU A O 1
ATOM 1768 N N . THR A 1 225 ? -23.691 -11.423 40.087 1.00 65.88 225 THR A N 1
ATOM 1769 C CA . THR A 1 225 ? -22.416 -12.137 39.991 1.00 65.88 225 THR A CA 1
ATOM 1770 C C . THR A 1 225 ? -21.522 -11.525 38.922 1.00 65.88 225 THR A C 1
ATOM 1772 O O . THR A 1 225 ? -22.013 -10.932 37.960 1.00 65.88 225 THR A O 1
ATOM 1775 N N . VAL A 1 226 ? -20.203 -11.682 39.061 1.00 70.75 226 VAL A N 1
ATOM 1776 C CA . VAL A 1 226 ? -19.247 -11.228 38.044 1.00 70.75 226 VAL A CA 1
ATOM 1777 C C . VAL A 1 226 ? -19.596 -11.827 36.675 1.00 70.75 226 VAL A C 1
ATOM 1779 O O . VAL A 1 226 ? -19.759 -13.043 36.565 1.00 70.75 226 VAL A O 1
ATOM 1782 N N . PRO A 1 227 ? -19.706 -11.003 35.618 1.00 69.69 227 PRO A N 1
ATOM 1783 C CA . PRO A 1 227 ? -20.243 -11.447 34.329 1.00 69.69 227 PRO A CA 1
ATOM 1784 C C . PRO A 1 227 ? -19.284 -12.367 33.563 1.00 69.69 227 PRO A C 1
ATOM 1786 O O . PRO A 1 227 ? -19.686 -13.053 32.625 1.00 69.69 227 PRO A O 1
ATOM 1789 N N . TYR A 1 228 ? -18.007 -12.400 33.955 1.00 81.25 228 TYR A N 1
ATOM 1790 C CA . TYR A 1 228 ? -16.973 -13.170 33.275 1.00 81.25 228 TYR A CA 1
ATOM 1791 C C . TYR A 1 228 ? -16.489 -14.324 34.150 1.00 81.25 228 TYR A C 1
ATOM 1793 O O . TYR A 1 228 ? -15.816 -14.116 35.160 1.00 81.25 228 TYR A O 1
ATOM 1801 N N . SER A 1 229 ? -16.738 -15.557 33.704 1.00 77.88 229 SER A N 1
ATOM 1802 C CA . SER A 1 229 ? -16.258 -16.784 34.362 1.00 77.88 229 SER A CA 1
ATOM 1803 C C . SER A 1 229 ? -14.736 -16.812 34.542 1.00 77.88 229 SER A C 1
ATOM 1805 O O . SER A 1 229 ? -14.234 -17.360 35.523 1.00 77.88 229 SER A O 1
ATOM 1807 N N . ARG A 1 230 ? -13.996 -16.151 33.640 1.00 79.44 230 ARG A N 1
ATOM 1808 C CA . ARG A 1 230 ? -12.536 -16.018 33.715 1.00 79.44 230 ARG A CA 1
ATOM 1809 C C . ARG A 1 230 ? -12.066 -15.300 34.985 1.00 79.44 230 ARG A C 1
ATOM 1811 O O . ARG A 1 230 ? -10.972 -15.591 35.456 1.00 79.44 230 ARG A O 1
ATOM 1818 N N . LEU A 1 231 ? -12.874 -14.404 35.559 1.00 82.75 231 LEU A N 1
ATOM 1819 C CA . LEU A 1 231 ? -12.558 -13.741 36.830 1.00 82.75 231 LEU A CA 1
ATOM 1820 C C . LEU A 1 231 ? -12.544 -14.750 37.984 1.00 82.75 231 LEU A C 1
ATOM 1822 O O . LEU A 1 231 ? -11.572 -14.815 38.732 1.00 82.75 231 LEU A O 1
ATOM 1826 N N . ILE A 1 232 ? -13.566 -15.605 38.047 1.00 81.25 232 ILE A N 1
ATOM 1827 C CA . ILE A 1 232 ? -13.696 -16.662 39.058 1.00 81.25 232 ILE A CA 1
ATOM 1828 C C . ILE A 1 232 ? -12.572 -17.698 38.906 1.00 81.25 232 ILE A C 1
ATOM 1830 O O . ILE A 1 232 ? -11.984 -18.131 39.894 1.00 81.25 232 ILE A O 1
ATOM 1834 N N . GLU A 1 233 ? -12.221 -18.062 37.670 1.00 82.12 233 GLU A N 1
ATOM 1835 C CA . GLU A 1 233 ? -11.123 -18.997 37.398 1.00 82.12 233 GLU A CA 1
ATOM 1836 C C . GLU A 1 233 ? -9.770 -18.466 37.898 1.00 82.12 233 GLU A C 1
ATOM 1838 O O . GLU A 1 233 ? -9.018 -19.204 38.539 1.00 82.12 233 GLU A O 1
ATOM 1843 N N . ILE A 1 234 ? -9.473 -17.184 37.649 1.00 83.25 234 ILE A N 1
ATOM 1844 C CA . ILE A 1 234 ? -8.239 -16.544 38.124 1.00 83.25 234 ILE A CA 1
ATOM 1845 C C . ILE A 1 234 ? -8.244 -16.445 39.657 1.00 83.25 234 ILE A C 1
ATOM 1847 O O . ILE A 1 234 ? -7.230 -16.744 40.280 1.00 83.25 234 ILE A O 1
ATOM 1851 N N . ALA A 1 235 ? -9.380 -16.102 40.273 1.00 82.75 235 ALA A N 1
ATOM 1852 C CA . ALA A 1 235 ? -9.528 -16.066 41.730 1.00 82.75 235 ALA A CA 1
ATOM 1853 C C . ALA A 1 235 ? -9.359 -17.449 42.395 1.00 82.75 235 ALA A C 1
ATOM 1855 O O . ALA A 1 235 ? -8.869 -17.549 43.520 1.00 82.75 235 ALA A O 1
ATOM 1856 N N . GLY A 1 236 ? -9.732 -18.528 41.700 1.00 79.56 236 GLY A N 1
ATOM 1857 C CA . GLY A 1 236 ? -9.565 -19.906 42.169 1.00 79.56 236 GLY A CA 1
ATOM 1858 C C . GLY A 1 236 ? -8.135 -20.450 42.048 1.00 79.56 236 GLY A C 1
ATOM 1859 O O . GLY A 1 236 ? -7.810 -21.459 42.678 1.00 79.56 236 GLY A O 1
ATOM 1860 N N . GLN A 1 237 ? -7.266 -19.802 41.264 1.00 82.94 237 GLN A N 1
ATOM 1861 C CA . GLN A 1 237 ? -5.904 -20.259 40.995 1.00 82.94 237 GLN A CA 1
ATOM 1862 C C . GLN A 1 237 ? -4.869 -19.213 41.409 1.00 82.94 237 GLN A C 1
ATOM 1864 O O . GLN A 1 237 ? -4.533 -18.306 40.652 1.00 82.94 237 GLN A O 1
ATOM 1869 N N . LYS A 1 238 ? -4.231 -19.437 42.562 1.00 78.62 238 LYS A N 1
ATOM 1870 C CA . LYS A 1 238 ? -3.198 -18.541 43.111 1.00 78.62 238 LYS A CA 1
ATOM 1871 C C . LYS A 1 238 ? -2.033 -18.236 42.152 1.00 78.62 238 LYS A C 1
ATOM 1873 O O . LYS A 1 238 ? -1.366 -17.220 42.296 1.00 78.62 238 LYS A O 1
ATOM 1878 N N . ALA A 1 239 ? -1.773 -19.112 41.177 1.00 80.62 239 ALA A N 1
ATOM 1879 C CA . ALA A 1 239 ? -0.743 -18.918 40.154 1.00 80.62 239 ALA A CA 1
ATOM 1880 C C . ALA A 1 239 ? -1.107 -17.860 39.094 1.00 80.62 239 ALA A C 1
ATOM 1882 O O . ALA A 1 239 ? -0.210 -17.301 38.466 1.00 80.62 239 ALA A O 1
ATOM 1883 N N . LEU A 1 240 ? -2.403 -17.612 38.881 1.00 80.94 240 LEU A N 1
ATOM 1884 C CA . LEU A 1 240 ? -2.914 -16.653 37.902 1.00 80.94 240 LEU A CA 1
ATOM 1885 C C . LEU A 1 240 ? -3.165 -15.267 38.517 1.00 80.94 240 LEU A C 1
ATOM 1887 O O . LEU A 1 240 ? -3.295 -14.292 37.777 1.00 80.94 240 LEU A O 1
ATOM 1891 N N . GLU A 1 241 ? -3.213 -15.158 39.845 1.00 84.12 241 GLU A N 1
ATOM 1892 C CA . GLU A 1 241 ? -3.343 -13.884 40.556 1.00 84.12 241 GLU A CA 1
ATOM 1893 C C . GLU A 1 241 ? -2.148 -12.949 40.289 1.00 84.12 241 GLU A C 1
ATOM 1895 O O . GLU A 1 241 ? -1.018 -13.386 40.060 1.00 84.12 241 GLU A O 1
ATOM 1900 N N . ASN A 1 242 ? -2.384 -11.636 40.377 1.00 84.12 242 ASN A N 1
ATOM 1901 C CA . ASN A 1 242 ? -1.367 -10.583 40.234 1.00 84.12 242 ASN A CA 1
ATOM 1902 C C . ASN A 1 242 ? -0.658 -10.541 38.869 1.00 84.12 242 ASN A C 1
ATOM 1904 O O . ASN A 1 242 ? 0.427 -9.969 38.749 1.00 84.12 242 ASN A O 1
ATOM 1908 N N . GLN A 1 243 ? -1.268 -11.111 37.832 1.00 86.31 243 GLN A N 1
ATOM 1909 C CA . GLN A 1 243 ? -0.772 -11.060 36.460 1.00 86.31 243 GLN A CA 1
ATOM 1910 C C . GLN A 1 243 ? -1.819 -10.449 35.531 1.00 86.31 243 GLN A C 1
ATOM 1912 O O . GLN A 1 243 ? -3.023 -10.521 35.781 1.00 86.31 243 GLN A O 1
ATOM 1917 N N . LEU A 1 244 ? -1.337 -9.828 34.456 1.00 85.88 244 LEU A N 1
ATOM 1918 C CA . LEU A 1 244 ? -2.185 -9.299 33.399 1.00 85.88 244 LEU A CA 1
ATOM 1919 C C . LEU A 1 244 ? -2.462 -10.413 32.386 1.00 85.88 244 LEU A C 1
ATOM 1921 O O . LEU A 1 244 ? -1.542 -10.908 31.736 1.00 85.88 244 LEU A O 1
ATOM 1925 N N . HIS A 1 245 ? -3.727 -10.785 32.233 1.00 85.69 245 HIS A N 1
ATOM 1926 C CA . HIS A 1 245 ? -4.157 -11.839 31.321 1.00 85.69 245 HIS A CA 1
ATOM 1927 C C . HIS A 1 245 ? -4.896 -11.246 30.137 1.00 85.69 245 HIS A C 1
ATOM 1929 O O . HIS A 1 245 ? -5.832 -10.468 30.307 1.00 85.69 245 HIS A O 1
ATOM 1935 N N . LYS A 1 246 ? -4.513 -11.650 28.927 1.00 85.44 246 LYS A N 1
ATOM 1936 C CA . LYS A 1 246 ? -5.263 -11.306 27.722 1.00 85.44 246 LYS A CA 1
ATOM 1937 C C . LYS A 1 246 ? -6.381 -12.322 27.510 1.00 85.44 246 LYS A C 1
ATOM 1939 O O . LYS A 1 246 ? -6.132 -13.524 27.544 1.00 85.44 246 LYS A O 1
ATOM 1944 N N . THR A 1 247 ? -7.597 -11.845 27.280 1.00 82.31 247 THR A N 1
ATOM 1945 C CA . THR A 1 247 ? -8.759 -12.683 26.972 1.00 82.31 247 THR A CA 1
ATOM 1946 C C . THR A 1 247 ? -9.618 -12.033 25.899 1.00 82.31 247 THR A C 1
ATOM 1948 O O . THR A 1 247 ? -9.544 -10.827 25.683 1.00 82.31 247 THR A O 1
ATOM 1951 N N . VAL A 1 248 ? -10.460 -12.826 25.248 1.00 82.88 248 VAL A N 1
ATOM 1952 C CA . VAL A 1 248 ? -11.462 -12.326 24.307 1.00 82.88 248 VAL A CA 1
ATOM 1953 C C . VAL A 1 248 ? -12.811 -12.324 25.018 1.00 82.88 248 VAL A C 1
ATOM 1955 O O . VAL A 1 248 ? -13.263 -13.368 25.483 1.00 82.88 248 VAL A O 1
ATOM 1958 N N . ILE A 1 249 ? -13.444 -11.157 25.117 1.00 77.62 249 ILE A N 1
ATOM 1959 C CA . ILE A 1 249 ? -14.798 -10.983 25.662 1.00 77.62 249 ILE A CA 1
ATOM 1960 C C . ILE A 1 249 ? -15.639 -10.376 24.543 1.00 77.62 249 ILE A C 1
ATOM 1962 O O . ILE A 1 249 ? -15.250 -9.362 23.968 1.00 77.62 249 ILE A O 1
ATOM 1966 N N . ASN A 1 250 ? -16.759 -11.014 24.189 1.00 70.69 250 ASN A N 1
ATOM 1967 C CA . ASN A 1 250 ? -17.665 -10.560 23.122 1.00 70.69 250 ASN A CA 1
ATOM 1968 C C . ASN A 1 250 ? -16.975 -10.286 21.765 1.00 70.69 250 ASN A C 1
ATOM 1970 O O . ASN A 1 250 ? -17.398 -9.419 21.008 1.00 70.69 250 ASN A O 1
ATOM 1974 N N . GLY A 1 251 ? -15.906 -11.028 21.451 1.00 72.62 251 GLY A N 1
ATOM 1975 C CA . GLY A 1 251 ? -15.136 -10.870 20.210 1.00 72.62 251 GLY A CA 1
ATOM 1976 C C . GLY A 1 251 ? -14.081 -9.756 20.232 1.00 72.62 251 GLY A C 1
ATOM 1977 O O . GLY A 1 251 ? -13.365 -9.600 19.246 1.00 72.62 251 GLY A O 1
ATOM 1978 N N . GLU A 1 252 ? -13.937 -9.021 21.339 1.00 80.12 252 GLU A N 1
ATOM 1979 C CA . GLU A 1 252 ? -12.918 -7.983 21.512 1.00 80.12 252 GLU A CA 1
ATOM 1980 C C . GLU A 1 252 ? -11.831 -8.402 22.517 1.00 80.12 252 GLU A C 1
ATOM 1982 O O . GLU A 1 252 ? -12.099 -9.026 23.550 1.00 80.12 252 GLU A O 1
ATOM 1987 N N . ASP A 1 253 ? -10.583 -8.029 22.224 1.00 86.62 253 ASP A N 1
ATOM 1988 C CA . ASP A 1 253 ? -9.424 -8.291 23.079 1.00 86.62 253 ASP A CA 1
ATOM 1989 C C . ASP A 1 253 ? -9.455 -7.420 24.344 1.00 86.62 253 ASP A C 1
ATOM 1991 O O . ASP A 1 253 ? -9.307 -6.197 24.279 1.00 86.62 253 ASP A O 1
ATOM 1995 N N . HIS A 1 254 ? -9.525 -8.056 25.507 1.00 87.81 254 HIS A N 1
ATOM 1996 C CA . HIS A 1 254 ? -9.503 -7.425 26.823 1.00 87.81 254 HIS A CA 1
ATOM 1997 C C . HIS A 1 254 ? -8.285 -7.871 27.636 1.00 87.81 254 HIS A C 1
ATOM 1999 O O . HIS A 1 254 ? -7.791 -8.993 27.501 1.00 87.81 254 HIS A O 1
ATOM 2005 N N . LEU A 1 255 ? -7.808 -6.984 28.504 1.00 88.81 255 LEU A N 1
ATOM 2006 C CA . LEU A 1 255 ? -6.803 -7.276 29.518 1.00 88.81 255 LEU A CA 1
ATOM 2007 C C . LEU A 1 255 ? -7.484 -7.323 30.882 1.00 88.81 255 LEU A C 1
ATOM 2009 O O . LEU A 1 255 ? -8.148 -6.369 31.282 1.00 88.81 255 LEU A O 1
ATOM 2013 N N . ILE A 1 256 ? -7.315 -8.442 31.577 1.00 90.00 256 ILE A N 1
ATOM 2014 C CA . ILE A 1 256 ? -7.857 -8.691 32.907 1.00 90.00 256 ILE A CA 1
ATOM 2015 C C . ILE A 1 256 ? -6.715 -8.714 33.913 1.00 90.00 256 ILE A C 1
ATOM 2017 O O . ILE A 1 256 ? -5.703 -9.384 33.706 1.00 90.00 256 ILE A O 1
ATOM 2021 N N . PHE A 1 257 ? -6.911 -8.037 35.036 1.00 89.94 257 PHE A N 1
ATOM 2022 C CA . PHE A 1 257 ? -6.058 -8.125 36.211 1.00 89.94 257 PHE A CA 1
ATOM 2023 C C . PHE A 1 257 ? -6.911 -8.502 37.420 1.00 89.94 257 PHE A C 1
ATOM 2025 O O . PHE A 1 257 ? -7.941 -7.872 37.639 1.00 89.94 257 PHE A O 1
ATOM 2032 N N . VAL A 1 258 ? -6.492 -9.501 38.201 1.00 89.69 258 VAL A N 1
ATOM 2033 C CA . VAL A 1 258 ? -7.186 -9.922 39.431 1.00 89.69 258 VAL A CA 1
ATOM 2034 C C . VAL A 1 258 ? -6.181 -10.050 40.572 1.00 89.69 258 VAL A C 1
ATOM 2036 O O . VAL A 1 258 ? -5.105 -10.626 40.397 1.00 89.69 258 VAL A O 1
ATOM 2039 N N . THR A 1 259 ? -6.534 -9.533 41.746 1.00 89.12 259 THR A N 1
ATOM 2040 C CA . THR A 1 259 ? -5.722 -9.614 42.966 1.00 89.12 259 THR A CA 1
ATOM 2041 C C . THR A 1 259 ? -6.598 -9.856 44.197 1.00 89.12 259 THR A C 1
ATOM 2043 O O . THR A 1 259 ? -7.749 -9.420 44.238 1.00 89.12 259 THR A O 1
ATOM 2046 N N . LEU A 1 260 ? -6.064 -10.566 45.192 1.00 87.69 260 LEU A N 1
ATOM 2047 C CA . LEU A 1 260 ? -6.722 -10.806 46.477 1.00 87.69 260 LEU A CA 1
ATOM 2048 C C . LEU A 1 260 ? -6.575 -9.569 47.377 1.00 87.69 260 LEU A C 1
ATOM 2050 O O . LEU A 1 260 ? -5.459 -9.091 47.588 1.00 87.69 260 LEU A O 1
ATOM 2054 N N . LEU A 1 261 ? -7.689 -9.066 47.915 1.00 83.06 261 LEU A N 1
ATOM 2055 C CA . LEU A 1 261 ? -7.722 -7.859 48.743 1.00 83.06 261 LEU A CA 1
ATOM 2056 C C . LEU A 1 261 ? -7.681 -8.179 50.246 1.00 83.06 261 LEU A C 1
ATOM 2058 O O . LEU A 1 261 ? -6.883 -7.580 50.970 1.00 83.06 261 LEU A O 1
ATOM 2062 N N . ASP A 1 262 ? -8.497 -9.141 50.692 1.00 73.44 262 ASP A N 1
ATOM 2063 C CA . ASP A 1 262 ? -8.562 -9.588 52.089 1.00 73.44 262 ASP A CA 1
ATOM 2064 C C . ASP A 1 262 ? -8.240 -11.094 52.204 1.00 73.44 262 ASP A C 1
ATOM 2066 O O . ASP A 1 262 ? -8.902 -11.920 51.565 1.00 73.44 262 ASP A O 1
ATOM 2070 N N . PRO A 1 263 ? -7.199 -11.481 52.969 1.00 65.19 263 PRO A N 1
ATOM 2071 C CA . PRO A 1 263 ? -6.844 -12.878 53.180 1.00 65.19 263 PRO A CA 1
ATOM 2072 C C . PRO A 1 263 ? -7.718 -13.619 54.208 1.00 65.19 263 PRO A C 1
ATOM 2074 O O . PRO A 1 263 ? -7.464 -14.811 54.414 1.00 65.19 263 PRO A O 1
ATOM 2077 N N . ASP A 1 264 ? -8.694 -12.973 54.861 1.00 70.94 264 ASP A N 1
ATOM 2078 C CA . ASP A 1 264 ? -9.573 -13.640 55.830 1.00 70.94 264 ASP A CA 1
ATOM 2079 C C . ASP A 1 264 ? -10.323 -14.833 55.182 1.00 70.94 264 ASP A C 1
ATOM 2081 O O . ASP A 1 264 ? -11.026 -14.667 54.178 1.00 70.94 264 ASP A O 1
ATOM 2085 N N . PRO A 1 265 ? -10.179 -16.068 55.706 1.00 59.53 265 PRO A N 1
ATOM 2086 C CA . PRO A 1 265 ? -10.859 -17.244 55.173 1.00 59.53 265 PRO A CA 1
ATOM 2087 C C . PRO A 1 265 ? -12.392 -17.174 55.207 1.00 59.53 265 PRO A C 1
ATOM 2089 O O . PRO A 1 265 ? -13.005 -17.881 54.407 1.00 59.53 265 PRO A O 1
ATOM 2092 N N . SER A 1 266 ? -13.014 -16.357 56.068 1.00 54.47 266 SER A N 1
ATOM 2093 C CA . SER A 1 266 ? -14.477 -16.170 56.059 1.00 54.47 266 SER A CA 1
ATOM 2094 C C . SER A 1 266 ? -14.982 -15.218 54.970 1.00 54.47 266 SER A C 1
ATOM 2096 O O . SER A 1 266 ? -16.154 -15.291 54.610 1.00 54.47 266 SER A O 1
ATOM 2098 N N . SER A 1 267 ? -14.123 -14.362 54.411 1.00 62.19 267 SER A N 1
ATOM 2099 C CA . SER A 1 267 ? -14.523 -13.311 53.466 1.00 62.19 267 SER A CA 1
ATOM 2100 C C . SER A 1 267 ? -13.405 -12.989 52.472 1.00 62.19 267 SER A C 1
ATOM 2102 O O . SER A 1 267 ? -12.894 -11.871 52.425 1.00 62.19 267 SER A O 1
ATOM 2104 N N . ARG A 1 268 ? -13.005 -13.973 51.653 1.00 74.94 268 ARG A N 1
ATOM 2105 C CA . ARG A 1 268 ? -12.031 -13.731 50.575 1.00 74.94 268 ARG A CA 1
ATOM 2106 C C . ARG A 1 268 ? -12.620 -12.808 49.515 1.00 74.94 268 ARG A C 1
ATOM 2108 O O . ARG A 1 268 ? -13.432 -13.243 48.692 1.00 74.94 268 ARG A O 1
ATOM 2115 N N . GLU A 1 269 ? -12.163 -11.564 49.524 1.00 82.44 269 GLU A N 1
ATOM 2116 C CA . GLU A 1 269 ? -12.515 -10.545 48.541 1.00 82.44 269 GLU A CA 1
ATOM 2117 C C . GLU A 1 269 ? -11.436 -10.405 47.467 1.00 82.44 269 GLU A C 1
ATOM 2119 O O . GLU A 1 269 ? -10.240 -10.315 47.758 1.00 82.44 269 GLU A O 1
ATOM 2124 N N . TYR A 1 270 ? -11.870 -10.331 46.213 1.00 86.06 270 TYR A N 1
ATOM 2125 C CA . TYR A 1 270 ? -11.026 -10.155 45.041 1.00 86.06 270 TYR A CA 1
ATOM 2126 C C . TYR A 1 270 ? -11.335 -8.828 44.359 1.00 86.06 270 TYR A C 1
ATOM 2128 O O . TYR A 1 270 ? -12.491 -8.450 44.171 1.00 86.06 270 TYR A O 1
ATOM 2136 N N . PHE A 1 271 ? -10.277 -8.147 43.935 1.00 87.50 271 PHE A N 1
ATOM 2137 C CA . PHE A 1 271 ? -10.344 -6.960 43.099 1.00 87.50 271 PHE A CA 1
ATOM 2138 C C . PHE A 1 271 ? -9.961 -7.330 41.672 1.00 87.50 271 PHE A C 1
ATOM 2140 O O . PHE A 1 271 ? -8.874 -7.861 41.433 1.00 87.50 271 PHE A O 1
ATOM 2147 N N . ALA A 1 272 ? -10.848 -7.042 40.726 1.00 87.88 272 ALA A N 1
ATOM 2148 C CA . ALA A 1 272 ? -10.626 -7.256 39.310 1.00 87.88 272 ALA A CA 1
ATOM 2149 C C . ALA A 1 272 ? -10.797 -5.976 38.497 1.00 87.88 272 ALA A C 1
ATOM 2151 O O . ALA A 1 272 ? -11.698 -5.177 38.746 1.00 87.88 272 ALA A O 1
ATOM 2152 N N . VAL A 1 273 ? -9.953 -5.837 37.478 1.00 88.94 273 VAL A N 1
ATOM 2153 C CA . VAL A 1 273 ? -10.029 -4.782 36.467 1.00 88.94 273 VAL A CA 1
ATOM 2154 C C . VAL A 1 273 ? -10.017 -5.431 35.092 1.00 88.94 273 VAL A C 1
ATOM 2156 O O . VAL A 1 273 ? -9.149 -6.253 34.801 1.00 88.94 273 VAL A O 1
ATOM 2159 N N . VAL A 1 274 ? -10.965 -5.047 34.248 1.00 88.38 274 VAL A N 1
ATOM 2160 C CA . VAL A 1 274 ? -11.121 -5.495 32.864 1.00 88.38 274 VAL A CA 1
ATOM 2161 C C . VAL A 1 274 ? -11.029 -4.265 31.967 1.00 88.38 274 VAL A C 1
ATOM 2163 O O . VAL A 1 274 ? -11.800 -3.323 32.124 1.00 88.38 274 VAL A O 1
ATOM 2166 N N . VAL A 1 275 ? -10.068 -4.235 31.042 1.00 88.00 275 VAL A N 1
ATOM 2167 C CA . VAL A 1 275 ? -9.840 -3.079 30.156 1.00 88.00 275 VAL A CA 1
ATOM 2168 C C . VAL A 1 275 ? -9.782 -3.523 28.692 1.00 88.00 275 VAL A C 1
ATOM 2170 O O . VAL A 1 275 ? -9.000 -4.424 28.371 1.00 88.00 275 VAL A O 1
ATOM 2173 N N . PRO A 1 276 ? -10.531 -2.887 27.774 1.00 86.88 276 PRO A N 1
ATOM 2174 C CA . PRO A 1 276 ? -10.415 -3.153 26.342 1.00 86.88 276 PRO A CA 1
ATOM 2175 C C . PRO A 1 276 ? -9.037 -2.749 25.795 1.00 86.88 276 PRO A C 1
ATOM 2177 O O . PRO A 1 276 ? -8.577 -1.618 25.981 1.00 86.88 276 PRO A O 1
ATOM 2180 N N . SER A 1 277 ? -8.391 -3.632 25.029 1.00 83.69 277 SER A N 1
ATOM 2181 C CA . SER A 1 277 ? -7.051 -3.381 24.460 1.00 83.69 277 SER A CA 1
ATOM 2182 C C . SER A 1 277 ? -7.035 -2.179 23.509 1.00 83.69 277 SER A C 1
ATOM 2184 O O . SER A 1 277 ? -6.037 -1.461 23.421 1.00 83.69 277 SER A O 1
ATOM 2186 N N . ARG A 1 278 ? -8.157 -1.923 22.820 1.00 79.94 278 ARG A N 1
ATOM 2187 C CA . ARG A 1 278 ? -8.322 -0.784 21.905 1.00 79.94 278 ARG A CA 1
ATOM 2188 C C . ARG A 1 278 ? -8.102 0.561 22.593 1.00 79.94 278 ARG A C 1
ATOM 2190 O O . ARG A 1 278 ? -7.556 1.458 21.969 1.00 79.94 278 ARG A O 1
ATOM 2197 N N . GLN A 1 279 ? -8.480 0.697 23.865 1.00 76.50 279 GLN A N 1
ATOM 2198 C CA . GLN A 1 279 ? -8.346 1.960 24.592 1.00 76.50 279 GLN A CA 1
ATOM 2199 C C . GLN A 1 279 ? -6.904 2.245 24.979 1.00 76.50 279 GLN A C 1
ATOM 2201 O O . GLN A 1 279 ? -6.431 3.362 24.809 1.00 76.50 279 GLN A O 1
ATOM 2206 N N . ILE A 1 280 ? -6.188 1.215 25.429 1.00 76.88 280 ILE A N 1
ATOM 2207 C CA . ILE A 1 280 ? -4.763 1.320 25.761 1.00 76.88 280 ILE A CA 1
ATOM 2208 C C . ILE A 1 280 ? -3.963 1.736 24.517 1.00 76.88 280 ILE A C 1
ATOM 2210 O O . ILE A 1 280 ? -3.004 2.500 24.604 1.00 76.88 280 ILE A O 1
ATOM 2214 N N . LEU A 1 281 ? -4.384 1.257 23.343 1.00 75.81 281 LEU A N 1
ATOM 2215 C CA . LEU A 1 281 ? -3.755 1.564 22.061 1.00 75.81 281 LEU A CA 1
ATOM 2216 C C . LEU A 1 281 ? -4.286 2.842 21.392 1.00 75.81 281 LEU A C 1
ATOM 2218 O O . LEU A 1 281 ? -3.602 3.363 20.514 1.00 75.81 281 LEU A O 1
ATOM 2222 N N . ALA A 1 282 ? -5.455 3.363 21.775 1.00 75.38 282 ALA A N 1
ATOM 2223 C CA . ALA A 1 282 ? -6.105 4.493 21.102 1.00 75.38 282 ALA A CA 1
ATOM 2224 C C . ALA A 1 282 ? -5.230 5.753 21.119 1.00 75.38 282 ALA A C 1
ATOM 2226 O O . ALA A 1 282 ? -4.981 6.346 20.068 1.00 75.38 282 ALA A O 1
ATOM 2227 N N . ASP A 1 283 ? -4.668 6.091 22.281 1.00 77.06 283 ASP A N 1
ATOM 2228 C CA . ASP A 1 283 ? -3.759 7.233 22.441 1.00 77.06 283 ASP A CA 1
ATOM 2229 C C . ASP A 1 283 ? -2.472 7.080 21.616 1.00 77.06 283 ASP A C 1
ATOM 2231 O O . ASP A 1 283 ? -1.877 8.062 21.163 1.00 77.06 283 ASP A O 1
ATOM 2235 N N . CYS A 1 284 ? -2.023 5.839 21.406 1.00 78.44 284 CYS A N 1
ATOM 2236 C CA . CYS A 1 284 ? -0.866 5.539 20.569 1.00 78.44 284 CYS A CA 1
ATOM 2237 C C . CYS A 1 284 ? -1.213 5.663 19.078 1.00 78.44 284 CYS A C 1
ATOM 2239 O O . CYS A 1 284 ? -0.470 6.284 18.318 1.00 78.44 284 CYS A O 1
ATOM 2241 N N . LEU A 1 285 ? -2.364 5.129 18.662 1.00 81.00 285 LEU A N 1
ATOM 2242 C CA . LEU A 1 285 ? -2.833 5.145 17.276 1.00 81.00 285 LEU A CA 1
ATOM 2243 C C . LEU A 1 285 ? -3.144 6.565 16.777 1.00 81.00 285 LEU A C 1
ATOM 2245 O O . LEU A 1 285 ? -2.800 6.890 15.642 1.00 81.00 285 LEU A O 1
ATOM 2249 N N . GLU A 1 286 ? -3.712 7.434 17.615 1.00 83.94 286 GLU A N 1
ATOM 2250 C CA . GLU A 1 286 ? -3.918 8.864 17.314 1.00 83.94 286 GLU A CA 1
ATOM 2251 C C . GLU A 1 286 ? -2.587 9.586 17.020 1.00 83.94 286 GLU A C 1
ATOM 2253 O O . GLU A 1 286 ? -2.439 10.294 16.014 1.00 83.94 286 GLU A O 1
ATOM 2258 N N . LYS A 1 287 ? -1.565 9.345 17.849 1.00 83.38 287 LYS A N 1
ATOM 2259 C CA . LYS A 1 287 ? -0.213 9.897 17.648 1.00 83.38 287 LYS A CA 1
ATOM 2260 C C . LYS A 1 287 ? 0.476 9.312 16.413 1.00 83.38 287 LYS A C 1
ATOM 2262 O O . LYS A 1 287 ? 1.147 10.036 15.679 1.00 83.38 287 LYS A O 1
ATOM 2267 N N . LEU A 1 288 ? 0.282 8.023 16.136 1.00 88.31 288 LEU A N 1
ATOM 2268 C CA . LEU A 1 288 ? 0.796 7.389 14.919 1.00 88.31 288 LEU A CA 1
ATOM 2269 C C . LEU A 1 288 ? 0.152 7.983 13.662 1.00 88.31 288 LEU A C 1
ATOM 2271 O O . LEU A 1 288 ? 0.856 8.299 12.706 1.00 88.31 288 LEU A O 1
ATOM 2275 N N . LYS A 1 289 ? -1.166 8.202 13.670 1.00 87.50 289 LYS A N 1
ATOM 2276 C CA . LYS A 1 289 ? -1.901 8.783 12.538 1.00 87.50 289 LYS A CA 1
ATOM 2277 C C . LYS A 1 289 ? -1.393 10.181 12.182 1.00 87.50 289 LYS A C 1
ATOM 2279 O O . LYS A 1 289 ? -1.180 10.472 11.005 1.00 87.50 289 LYS A O 1
ATOM 2284 N N . THR A 1 290 ? -1.171 11.034 13.181 1.00 88.31 290 THR A N 1
ATOM 2285 C CA . THR A 1 290 ? -0.635 12.389 12.964 1.00 88.31 290 THR A CA 1
ATOM 2286 C C . THR A 1 290 ? 0.802 12.358 12.447 1.00 88.31 290 THR A C 1
ATOM 2288 O O . THR A 1 290 ? 1.109 13.048 11.475 1.00 88.31 290 THR A O 1
ATOM 2291 N N . SER A 1 291 ? 1.662 11.505 13.013 1.00 90.56 291 SER A N 1
ATOM 2292 C CA . SER A 1 291 ? 3.035 11.328 12.528 1.00 90.56 291 SER A CA 1
ATOM 2293 C C . SER A 1 291 ? 3.080 10.855 11.072 1.00 90.56 291 SER A C 1
ATOM 2295 O O . SER A 1 291 ? 3.800 11.451 10.272 1.00 90.56 291 SER A O 1
ATOM 2297 N N . ILE A 1 292 ? 2.270 9.858 10.699 1.00 93.62 292 ILE A N 1
ATOM 2298 C CA . ILE A 1 292 ? 2.190 9.349 9.321 1.00 93.62 292 ILE A CA 1
ATOM 2299 C C . ILE A 1 292 ? 1.754 10.455 8.354 1.00 93.62 292 ILE A C 1
ATOM 2301 O O . ILE A 1 292 ? 2.351 10.608 7.288 1.00 93.62 292 ILE A O 1
ATOM 2305 N N . LEU A 1 293 ? 0.747 11.254 8.722 1.00 93.19 293 LEU A N 1
ATOM 2306 C CA . LEU A 1 293 ? 0.252 12.340 7.876 1.00 93.19 293 LEU A CA 1
ATOM 2307 C C . LEU A 1 293 ? 1.332 13.403 7.620 1.00 93.19 293 LEU A C 1
ATOM 2309 O O . LEU A 1 293 ? 1.497 13.848 6.484 1.00 93.19 293 LEU A O 1
ATOM 2313 N N . ILE A 1 294 ? 2.105 13.760 8.649 1.00 94.44 294 ILE A N 1
ATOM 2314 C CA . ILE A 1 294 ? 3.231 14.695 8.525 1.00 94.44 294 ILE A CA 1
ATOM 2315 C C . ILE A 1 294 ? 4.315 14.109 7.614 1.00 94.44 294 ILE A C 1
ATOM 2317 O O . ILE A 1 294 ? 4.777 14.791 6.702 1.00 94.44 294 ILE A O 1
ATOM 2321 N N . THR A 1 295 ? 4.695 12.842 7.800 1.00 94.00 295 THR A N 1
ATOM 2322 C CA . THR A 1 295 ? 5.708 12.192 6.956 1.00 94.00 295 THR A CA 1
ATOM 2323 C C . THR A 1 295 ? 5.271 12.126 5.493 1.00 94.00 295 THR A C 1
ATOM 2325 O O . THR A 1 295 ? 6.069 12.429 4.607 1.00 94.00 295 THR A O 1
ATOM 2328 N N . ILE A 1 296 ? 4.004 11.794 5.223 1.00 95.31 296 ILE A N 1
ATOM 2329 C CA . ILE A 1 296 ? 3.446 11.789 3.865 1.00 95.31 296 ILE A CA 1
ATOM 2330 C C . ILE A 1 296 ? 3.482 13.199 3.267 1.00 95.31 296 ILE A C 1
ATOM 2332 O O . ILE A 1 296 ? 3.924 13.357 2.131 1.00 95.31 296 ILE A O 1
ATOM 2336 N N . ALA A 1 297 ? 3.087 14.226 4.023 1.00 94.38 297 ALA A N 1
ATOM 2337 C CA . ALA A 1 297 ? 3.139 15.611 3.559 1.00 94.38 297 ALA A CA 1
ATOM 2338 C C . ALA A 1 297 ? 4.576 16.053 3.225 1.00 94.38 297 ALA A C 1
ATOM 2340 O O . ALA A 1 297 ? 4.815 16.617 2.157 1.00 94.38 297 ALA A O 1
ATOM 2341 N N . CYS A 1 298 ? 5.550 15.732 4.084 1.00 95.12 298 CYS A N 1
ATOM 2342 C CA . CYS A 1 298 ? 6.965 15.992 3.817 1.00 95.12 298 CYS A CA 1
ATOM 2343 C C . CYS A 1 298 ? 7.463 15.244 2.572 1.00 95.12 298 CYS A C 1
ATOM 2345 O O . CYS A 1 298 ? 8.160 15.831 1.748 1.00 95.12 298 CYS A O 1
ATOM 2347 N N . MET A 1 299 ? 7.087 13.974 2.393 1.00 94.31 299 MET A N 1
ATOM 2348 C CA . MET A 1 299 ? 7.485 13.182 1.225 1.00 94.31 299 MET A CA 1
ATOM 2349 C C . MET A 1 299 ? 6.888 13.742 -0.072 1.00 94.31 299 MET A C 1
ATOM 2351 O O . MET A 1 299 ? 7.604 13.895 -1.060 1.00 94.31 299 MET A O 1
ATOM 2355 N N . ILE A 1 300 ? 5.605 14.117 -0.061 1.00 94.75 300 ILE A N 1
ATOM 2356 C CA . ILE A 1 300 ? 4.929 14.747 -1.203 1.00 94.75 300 ILE A CA 1
ATOM 2357 C C . ILE A 1 300 ? 5.591 16.078 -1.568 1.00 94.75 300 ILE A C 1
ATOM 2359 O O . ILE A 1 300 ? 5.671 16.396 -2.749 1.00 94.75 300 ILE A O 1
ATOM 2363 N N . LEU A 1 301 ? 6.100 16.832 -0.591 1.00 93.75 301 LEU A N 1
ATOM 2364 C CA . LEU A 1 301 ? 6.800 18.096 -0.828 1.00 93.75 301 LEU A CA 1
ATOM 2365 C C . LEU A 1 301 ? 8.232 17.891 -1.353 1.00 93.75 301 LEU A C 1
ATOM 2367 O O . LEU A 1 301 ? 8.696 18.660 -2.195 1.00 93.75 301 LEU A O 1
ATOM 2371 N N . LEU A 1 302 ? 8.925 16.836 -0.915 1.00 93.81 302 LEU A N 1
ATOM 2372 C CA . LEU A 1 302 ? 10.275 16.511 -1.387 1.00 93.81 302 LEU A CA 1
ATOM 2373 C C . LEU A 1 302 ? 10.297 15.990 -2.832 1.00 93.81 302 LEU A C 1
ATOM 2375 O O . LEU A 1 302 ? 11.242 16.277 -3.561 1.00 93.81 302 LEU A O 1
ATOM 2379 N N . LEU A 1 303 ? 9.264 15.274 -3.283 1.00 92.69 303 LEU A N 1
ATOM 2380 C CA . LEU A 1 303 ? 9.192 14.743 -4.652 1.00 92.69 303 LEU A CA 1
ATOM 2381 C C . LEU A 1 303 ? 9.316 15.810 -5.767 1.00 92.69 303 LEU A C 1
ATOM 2383 O O . LEU A 1 303 ? 10.185 15.646 -6.631 1.00 92.69 303 LEU A O 1
ATOM 2387 N N . PRO A 1 304 ? 8.525 16.904 -5.791 1.00 93.19 304 PRO A N 1
ATOM 2388 C CA . PRO A 1 304 ? 8.663 17.949 -6.802 1.00 93.19 304 PRO A CA 1
ATOM 2389 C C . PRO A 1 304 ? 9.991 18.698 -6.668 1.00 93.19 304 PRO A C 1
ATOM 2391 O O . PRO A 1 304 ? 10.555 19.100 -7.682 1.00 93.19 304 PRO A O 1
ATOM 2394 N N . LEU A 1 305 ? 10.528 18.829 -5.449 1.00 91.75 305 LEU A N 1
ATOM 2395 C CA . LEU A 1 305 ? 11.841 19.426 -5.218 1.00 91.75 305 LEU A CA 1
ATOM 2396 C C . LEU A 1 305 ? 12.948 18.580 -5.869 1.00 91.75 305 LEU A C 1
ATOM 2398 O O . LEU A 1 305 ? 13.734 19.096 -6.659 1.00 91.75 305 LEU A O 1
ATOM 2402 N N . CYS A 1 306 ? 12.967 17.267 -5.621 1.00 91.50 306 CYS A N 1
ATOM 2403 C CA . CYS A 1 306 ? 13.900 16.343 -6.269 1.00 91.50 306 CYS A CA 1
ATOM 2404 C C . CYS A 1 306 ? 13.754 16.364 -7.796 1.00 91.50 306 CYS A C 1
ATOM 2406 O O . CYS A 1 306 ? 14.754 16.357 -8.513 1.00 91.50 306 CYS A O 1
ATOM 2408 N N . TRP A 1 307 ? 12.521 16.425 -8.305 1.00 92.31 307 TRP A N 1
ATOM 2409 C CA . TRP A 1 307 ? 12.265 16.501 -9.741 1.00 92.31 307 TRP A CA 1
ATOM 2410 C C . TRP A 1 307 ? 12.797 17.801 -10.363 1.00 92.31 307 TRP A C 1
ATOM 2412 O O . TRP A 1 307 ? 13.442 17.755 -11.415 1.00 92.31 307 TRP A O 1
ATOM 2422 N N . LEU A 1 308 ? 12.613 18.942 -9.692 1.00 89.94 308 LEU A N 1
ATOM 2423 C CA . LEU A 1 308 ? 13.134 20.244 -10.114 1.00 89.94 308 LEU A CA 1
ATOM 2424 C C . LEU A 1 308 ? 14.665 20.224 -10.257 1.00 89.94 308 LEU A C 1
ATOM 2426 O O . LEU A 1 308 ? 15.192 20.716 -11.253 1.00 89.94 308 LEU A O 1
ATOM 2430 N N . PHE A 1 309 ? 15.374 19.600 -9.310 1.00 87.81 309 PHE A N 1
ATOM 2431 C CA . PHE A 1 309 ? 16.838 19.486 -9.349 1.00 87.81 309 PHE A CA 1
ATOM 2432 C C . PHE A 1 309 ? 17.353 18.418 -10.330 1.00 87.81 309 PHE A C 1
ATOM 2434 O O . PHE A 1 309 ? 18.424 18.592 -10.909 1.00 87.81 309 PHE A O 1
ATOM 2441 N N . ALA A 1 310 ? 16.610 17.333 -10.569 1.00 89.69 310 ALA A N 1
ATOM 2442 C CA . ALA A 1 310 ? 17.040 16.257 -11.470 1.00 89.69 310 ALA A CA 1
ATOM 2443 C C . ALA A 1 310 ? 16.853 16.595 -12.961 1.00 89.69 310 ALA A C 1
ATOM 2445 O O . ALA A 1 310 ? 17.668 16.220 -13.808 1.00 89.69 310 ALA A O 1
ATOM 2446 N N . THR A 1 311 ? 15.781 17.313 -13.298 1.00 90.06 311 THR A N 1
ATOM 2447 C CA . THR A 1 311 ? 15.414 17.654 -14.681 1.00 90.06 311 THR A CA 1
ATOM 2448 C C . THR A 1 311 ? 16.523 18.358 -15.492 1.00 90.06 311 THR A C 1
ATOM 2450 O O . THR A 1 311 ? 16.757 17.928 -16.628 1.00 90.06 311 THR A O 1
ATOM 2453 N N . PRO A 1 312 ? 17.249 19.375 -14.971 1.00 87.62 312 PRO A N 1
ATOM 2454 C CA . PRO A 1 312 ? 18.319 20.049 -15.719 1.00 87.62 312 PRO A CA 1
ATOM 2455 C C . PRO A 1 312 ? 19.529 19.154 -16.026 1.00 87.62 312 PRO A C 1
ATOM 2457 O O . PRO A 1 312 ? 20.278 19.458 -16.948 1.00 87.62 312 PRO A O 1
ATOM 2460 N N . VAL A 1 313 ? 19.703 18.038 -15.310 1.00 88.88 313 VAL A N 1
ATOM 2461 C CA . VAL A 1 313 ? 20.760 17.050 -15.581 1.00 88.88 313 VAL A CA 1
ATOM 2462 C C . VAL A 1 313 ? 20.273 16.007 -16.590 1.00 88.88 313 VAL A C 1
ATOM 2464 O O . VAL A 1 313 ? 20.932 15.724 -17.587 1.00 88.88 313 VAL A O 1
ATOM 2467 N N . VAL A 1 314 ? 19.091 15.430 -16.355 1.00 91.69 314 VAL A N 1
ATOM 2468 C CA . VAL A 1 314 ? 18.614 14.254 -17.098 1.00 91.69 314 VAL A CA 1
ATOM 2469 C C . VAL A 1 314 ? 18.185 14.596 -18.527 1.00 91.69 314 VAL A C 1
ATOM 2471 O O . VAL A 1 314 ? 18.444 13.820 -19.450 1.00 91.69 314 VAL A O 1
ATOM 2474 N N . ASN A 1 315 ? 17.520 15.736 -18.737 1.00 91.12 315 ASN A N 1
ATOM 2475 C CA . ASN A 1 315 ? 16.965 16.074 -20.050 1.00 91.12 315 ASN A CA 1
ATOM 2476 C C . ASN A 1 315 ? 18.046 16.294 -21.125 1.00 91.12 315 ASN A C 1
ATOM 2478 O O . ASN A 1 315 ? 17.915 15.698 -22.199 1.00 91.12 315 ASN A O 1
ATOM 2482 N N . PRO A 1 316 ? 19.119 17.072 -20.876 1.00 92.12 316 PRO A N 1
ATOM 2483 C CA . PRO A 1 316 ? 20.216 17.210 -21.833 1.00 92.12 316 PRO A CA 1
ATOM 2484 C C . PRO A 1 316 ? 20.896 15.877 -22.159 1.00 92.12 316 PRO A C 1
ATOM 2486 O O . PRO A 1 316 ? 21.148 15.601 -23.326 1.00 92.12 316 PRO A O 1
ATOM 2489 N N . ILE A 1 317 ? 21.103 15.004 -21.165 1.00 92.00 317 ILE A N 1
ATOM 2490 C CA . ILE A 1 317 ? 21.701 13.673 -21.376 1.00 92.00 317 ILE A CA 1
ATOM 2491 C C . ILE A 1 317 ? 20.817 12.813 -22.286 1.00 92.00 317 ILE A C 1
ATOM 2493 O O . ILE A 1 317 ? 21.313 12.175 -23.213 1.00 92.00 317 ILE A O 1
ATOM 2497 N N . LYS A 1 318 ? 19.494 12.810 -22.068 1.00 93.25 318 LYS A N 1
ATOM 2498 C CA . LYS A 1 318 ? 18.554 12.078 -22.935 1.00 93.25 318 LYS A CA 1
ATOM 2499 C C . LYS A 1 318 ? 18.563 12.602 -24.371 1.00 93.25 318 LYS A C 1
ATOM 2501 O O . LYS A 1 318 ? 18.484 11.798 -25.298 1.00 93.25 318 LYS A O 1
ATOM 2506 N N . ARG A 1 319 ? 18.671 13.922 -24.560 1.00 92.25 319 ARG A N 1
ATOM 2507 C CA . ARG A 1 319 ? 18.803 14.537 -25.893 1.00 92.25 319 ARG A CA 1
ATOM 2508 C C . ARG A 1 319 ? 20.120 14.141 -26.554 1.00 92.25 319 ARG A C 1
ATOM 2510 O O . ARG A 1 319 ? 20.096 13.646 -27.671 1.00 92.25 319 ARG A O 1
ATOM 2517 N N . LEU A 1 320 ? 21.235 14.230 -25.831 1.00 93.25 320 LEU A N 1
ATOM 2518 C CA . LEU A 1 320 ? 22.549 13.815 -26.320 1.00 93.25 320 LEU A CA 1
ATOM 2519 C C . LEU A 1 320 ? 22.568 12.334 -26.734 1.00 93.25 320 LEU A C 1
ATOM 2521 O O . LEU A 1 320 ? 23.116 11.974 -27.773 1.00 93.25 320 LEU A O 1
ATOM 2525 N N . ALA A 1 321 ? 21.912 11.466 -25.961 1.00 93.25 321 ALA A N 1
ATOM 2526 C CA . ALA A 1 321 ? 21.761 10.058 -26.311 1.00 93.25 321 ALA A CA 1
ATOM 2527 C C . ALA A 1 321 ? 20.945 9.854 -27.601 1.00 93.25 321 ALA A C 1
ATOM 2529 O O . ALA A 1 321 ? 21.231 8.929 -28.361 1.00 93.25 321 ALA A O 1
ATOM 2530 N N . ALA A 1 322 ? 19.939 10.695 -27.859 1.00 93.75 322 ALA A N 1
ATOM 2531 C CA . ALA A 1 322 ? 19.184 10.669 -29.109 1.00 93.75 322 ALA A CA 1
ATOM 2532 C C . ALA A 1 322 ? 20.040 11.133 -30.300 1.00 93.75 322 ALA A C 1
ATOM 2534 O O . ALA A 1 322 ? 20.015 10.477 -31.339 1.00 93.75 322 ALA A O 1
ATOM 2535 N N . GLU A 1 323 ? 20.854 12.178 -30.135 1.00 93.88 323 GLU A N 1
ATOM 2536 C CA . GLU A 1 323 ? 21.799 12.626 -31.169 1.00 93.88 323 GLU A CA 1
ATOM 2537 C C . GLU A 1 323 ? 22.853 11.553 -31.479 1.00 93.88 323 GLU A C 1
ATOM 2539 O O . GLU A 1 323 ? 23.105 11.242 -32.640 1.00 93.88 323 GLU A O 1
ATOM 2544 N N . ASN A 1 324 ? 23.385 10.874 -30.461 1.00 93.38 324 ASN A N 1
ATOM 2545 C CA . ASN A 1 324 ? 24.324 9.766 -30.658 1.00 93.38 324 ASN A CA 1
ATOM 2546 C C . ASN A 1 324 ? 23.690 8.594 -31.445 1.00 93.38 324 ASN A C 1
ATOM 2548 O O . ASN A 1 324 ? 24.332 7.955 -32.280 1.00 93.38 324 ASN A O 1
ATOM 2552 N N . ARG A 1 325 ? 22.382 8.334 -31.274 1.00 94.44 325 ARG A N 1
ATOM 2553 C CA . ARG A 1 325 ? 21.684 7.344 -32.116 1.00 94.44 325 ARG A CA 1
ATOM 2554 C C . ARG A 1 325 ? 21.687 7.733 -33.595 1.00 94.44 325 ARG A C 1
ATOM 2556 O O . ARG A 1 325 ? 21.713 6.819 -34.414 1.00 94.44 325 ARG A O 1
ATOM 2563 N N . LYS A 1 326 ? 21.677 9.021 -33.952 1.00 94.00 326 LYS A N 1
ATOM 2564 C CA . LYS A 1 326 ? 21.775 9.461 -35.357 1.00 94.00 326 LYS A CA 1
ATOM 2565 C C . LYS A 1 326 ? 23.146 9.121 -35.945 1.00 94.00 326 LYS A C 1
ATOM 2567 O O . LYS A 1 326 ? 23.208 8.528 -37.019 1.00 94.00 326 LYS A O 1
ATOM 2572 N N . ILE A 1 327 ? 24.221 9.366 -35.189 1.00 93.62 327 ILE A N 1
ATOM 2573 C CA . ILE A 1 327 ? 25.600 8.991 -35.562 1.00 93.62 327 ILE A CA 1
ATOM 2574 C C . ILE A 1 327 ? 25.690 7.483 -35.834 1.00 93.62 327 ILE A C 1
ATOM 2576 O O . ILE A 1 327 ? 26.221 7.062 -36.859 1.00 93.62 327 ILE A O 1
ATOM 2580 N N . LYS A 1 328 ? 25.083 6.652 -34.974 1.00 92.19 328 LYS A N 1
ATOM 2581 C CA . LYS A 1 328 ? 25.036 5.190 -35.169 1.00 92.19 328 LYS A CA 1
ATOM 2582 C C . LYS A 1 328 ? 24.382 4.772 -36.496 1.00 92.19 328 LYS A C 1
ATOM 2584 O O . LYS A 1 328 ? 24.774 3.757 -37.066 1.00 92.19 328 LYS A O 1
ATOM 2589 N N . HIS A 1 329 ? 23.393 5.523 -36.977 1.00 92.88 329 HIS A N 1
ATOM 2590 C CA . HIS A 1 329 ? 22.706 5.255 -38.245 1.00 92.88 329 HIS A CA 1
ATOM 2591 C C . HIS A 1 329 ? 23.314 6.026 -39.432 1.00 92.88 329 HIS A C 1
ATOM 2593 O O . HIS A 1 329 ? 22.670 6.118 -40.473 1.00 92.88 329 HIS A O 1
ATOM 2599 N N . ARG A 1 330 ? 24.538 6.564 -39.289 1.00 89.62 330 ARG A N 1
ATOM 2600 C CA . ARG A 1 330 ? 25.259 7.355 -40.308 1.00 89.62 330 ARG A CA 1
ATOM 2601 C C . ARG A 1 330 ? 24.521 8.617 -40.772 1.00 89.62 330 ARG A C 1
ATOM 2603 O O . ARG A 1 330 ? 24.699 9.086 -41.889 1.00 89.62 330 ARG A O 1
ATOM 2610 N N . GLN A 1 331 ? 23.675 9.183 -39.914 1.00 92.69 331 GLN A N 1
ATOM 2611 C CA . GLN A 1 331 ? 22.921 10.410 -40.191 1.00 92.69 331 GLN A CA 1
ATOM 2612 C C . GLN A 1 331 ? 23.672 11.635 -39.651 1.00 92.69 331 GLN A C 1
ATOM 2614 O O . GLN A 1 331 ? 23.149 12.360 -38.804 1.00 92.69 331 GLN A O 1
ATOM 2619 N N . TYR A 1 332 ? 24.913 11.834 -40.103 1.00 92.19 332 TYR A N 1
ATOM 2620 C CA . TYR A 1 332 ? 25.829 12.844 -39.555 1.00 92.19 332 TYR A CA 1
ATOM 2621 C C . TYR A 1 332 ? 25.307 14.281 -39.730 1.00 92.19 332 TYR A C 1
ATOM 2623 O O . TYR A 1 332 ? 25.310 15.045 -38.770 1.00 92.19 332 TYR A O 1
ATOM 2631 N N . ASP A 1 333 ? 24.728 14.609 -40.891 1.00 89.69 333 ASP A N 1
ATOM 2632 C CA . ASP A 1 333 ? 24.192 15.951 -41.201 1.00 89.69 333 ASP A CA 1
ATOM 2633 C C . ASP A 1 333 ? 23.001 16.377 -40.320 1.00 89.69 333 ASP A C 1
ATOM 2635 O O . ASP A 1 333 ? 22.606 17.541 -40.298 1.00 89.69 333 ASP A O 1
ATOM 2639 N N . GLN A 1 334 ? 22.375 15.426 -39.620 1.00 92.25 334 GLN A N 1
ATOM 2640 C CA . GLN A 1 334 ? 21.200 15.667 -38.775 1.00 92.25 334 GLN A CA 1
ATOM 2641 C C . GLN A 1 334 ? 21.556 15.812 -37.292 1.00 92.25 334 GLN A C 1
ATOM 2643 O O . GLN A 1 334 ? 20.655 16.001 -36.462 1.00 92.25 334 GLN A O 1
ATOM 2648 N N . VAL A 1 335 ? 22.835 15.661 -36.941 1.00 92.44 335 VAL A N 1
ATOM 2649 C CA . VAL A 1 335 ? 23.329 15.801 -35.572 1.00 92.44 335 VAL A CA 1
ATOM 2650 C C . VAL A 1 335 ? 23.381 17.283 -35.228 1.00 92.44 335 VAL A C 1
ATOM 2652 O O . VAL A 1 335 ? 24.012 18.080 -35.914 1.00 92.44 335 VAL A O 1
ATOM 2655 N N . THR A 1 336 ? 22.689 17.661 -34.159 1.00 91.31 336 THR A N 1
ATOM 2656 C CA . THR A 1 336 ? 22.562 19.060 -33.735 1.00 91.31 336 THR A CA 1
ATOM 2657 C C . THR A 1 336 ? 23.191 19.286 -32.370 1.00 91.31 336 THR A C 1
ATOM 2659 O O . THR A 1 336 ? 23.130 18.429 -31.484 1.00 91.31 336 THR A O 1
ATOM 2662 N N . LEU A 1 337 ? 23.773 20.471 -32.178 1.00 91.50 337 LEU A N 1
ATOM 2663 C CA . LEU A 1 337 ? 24.372 20.847 -30.904 1.00 91.50 337 LEU A CA 1
ATOM 2664 C C . LEU A 1 337 ? 23.292 20.987 -29.821 1.00 91.50 337 LEU A C 1
ATOM 2666 O O . LEU A 1 337 ? 22.429 21.864 -29.875 1.00 91.50 337 LEU A O 1
ATOM 2670 N N . CYS A 1 338 ? 23.373 20.137 -28.799 1.00 87.75 338 CYS A N 1
ATOM 2671 C CA . CYS A 1 338 ? 22.514 20.208 -27.622 1.00 87.75 338 CYS A CA 1
ATOM 2672 C C . CYS A 1 338 ? 23.157 21.100 -26.551 1.00 87.75 338 CYS A C 1
ATOM 2674 O O . CYS A 1 338 ? 24.144 20.712 -25.928 1.00 87.75 338 CYS A O 1
ATOM 2676 N N . SER A 1 339 ? 22.595 22.281 -26.289 1.00 87.31 339 SER A N 1
ATOM 2677 C CA . SER A 1 339 ? 23.064 23.135 -25.192 1.00 87.31 339 SER A CA 1
ATOM 2678 C C . SER A 1 339 ? 22.589 22.622 -23.825 1.00 87.31 339 SER A C 1
ATOM 2680 O O . SER A 1 339 ? 21.462 22.141 -23.668 1.00 87.31 339 SER A O 1
ATOM 2682 N N . SER A 1 340 ? 23.466 22.712 -22.822 1.00 91.56 340 SER A N 1
ATOM 2683 C CA . SER A 1 340 ? 23.188 22.364 -21.425 1.00 91.56 340 SER A CA 1
ATOM 2684 C C . SER A 1 340 ? 23.689 23.480 -20.514 1.00 91.56 340 SER A C 1
ATOM 2686 O O . SER A 1 340 ? 24.688 24.123 -20.820 1.00 91.56 340 SER A O 1
ATOM 2688 N N . VAL A 1 341 ? 23.011 23.697 -19.385 1.00 87.88 341 VAL A N 1
ATOM 2689 C CA . VAL A 1 341 ? 23.459 24.639 -18.340 1.00 87.88 341 VAL A CA 1
ATOM 2690 C C . VAL A 1 341 ? 24.696 24.097 -17.611 1.00 87.88 341 VAL A C 1
ATOM 2692 O O . VAL A 1 341 ? 25.50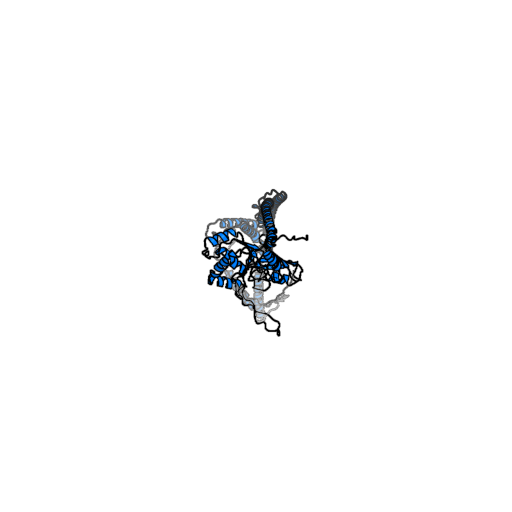6 24.857 -17.091 1.00 87.88 341 VAL A O 1
ATOM 2695 N N . ILE A 1 342 ? 24.846 22.772 -17.586 1.00 90.44 342 ILE A N 1
ATOM 2696 C CA . ILE A 1 342 ? 25.980 22.084 -16.971 1.00 90.44 342 ILE A CA 1
ATOM 2697 C C . ILE A 1 342 ? 27.122 22.071 -17.981 1.00 90.44 342 ILE A C 1
ATOM 2699 O O . ILE A 1 342 ? 26.996 21.452 -19.043 1.00 90.44 342 ILE A O 1
ATOM 2703 N N . LYS A 1 343 ? 28.218 22.749 -17.635 1.00 91.69 343 LYS A N 1
ATOM 2704 C CA . LYS A 1 343 ? 29.370 22.966 -18.514 1.00 91.69 343 LYS A CA 1
ATOM 2705 C C . LYS A 1 343 ? 29.922 21.653 -19.069 1.00 91.69 343 LYS A C 1
ATOM 2707 O O . LYS A 1 343 ? 30.102 21.535 -20.269 1.00 91.69 343 LYS A O 1
ATOM 2712 N N . GLU A 1 344 ? 30.081 20.637 -18.229 1.00 92.81 344 GLU A N 1
ATOM 2713 C CA . GLU A 1 344 ? 30.624 19.330 -18.612 1.00 92.81 344 GLU A CA 1
ATOM 2714 C C . GLU A 1 344 ? 29.753 18.627 -19.663 1.00 92.81 344 GLU A C 1
ATOM 2716 O O . GLU A 1 344 ? 30.259 17.985 -20.581 1.00 92.81 344 GLU A O 1
ATOM 2721 N N . ILE A 1 345 ? 28.427 18.765 -19.554 1.00 92.69 345 ILE A N 1
ATOM 2722 C CA . ILE A 1 345 ? 27.490 18.190 -20.528 1.00 92.69 345 ILE A CA 1
ATOM 2723 C C . ILE A 1 345 ? 27.516 18.996 -21.830 1.00 92.69 345 ILE A C 1
ATOM 2725 O O . ILE A 1 345 ? 27.386 18.420 -22.908 1.00 92.69 345 ILE A O 1
ATOM 2729 N N . HIS A 1 346 ? 27.676 20.316 -21.744 1.00 93.50 346 HIS A N 1
ATOM 2730 C CA . HIS A 1 346 ? 27.801 21.168 -22.920 1.00 93.50 346 HIS A CA 1
ATOM 2731 C C . HIS A 1 346 ? 29.097 20.888 -23.693 1.00 93.50 346 HIS A C 1
ATOM 2733 O O . HIS A 1 346 ? 29.043 20.686 -24.904 1.00 93.50 346 HIS A O 1
ATOM 2739 N N . ASP A 1 347 ? 30.226 20.772 -22.993 1.00 93.94 347 ASP A N 1
ATOM 2740 C CA . ASP A 1 347 ? 31.530 20.439 -23.575 1.00 93.94 347 ASP A CA 1
ATOM 2741 C C . ASP A 1 347 ? 31.498 19.049 -24.244 1.00 93.94 347 ASP A C 1
ATOM 2743 O O . ASP A 1 347 ? 32.036 18.853 -25.339 1.00 93.94 347 ASP A O 1
ATOM 2747 N N . LEU A 1 348 ? 30.786 18.087 -23.639 1.00 93.94 348 LEU A N 1
ATOM 2748 C CA . LEU A 1 348 ? 30.546 16.774 -24.242 1.00 93.94 348 LEU A CA 1
ATOM 2749 C C . LEU A 1 348 ? 29.687 16.865 -25.513 1.00 93.94 348 LEU A C 1
ATOM 2751 O O . LEU A 1 348 ? 29.938 16.138 -26.471 1.00 93.94 348 LEU A O 1
ATOM 2755 N N . ALA A 1 349 ? 28.679 17.742 -25.537 1.00 94.62 349 ALA A N 1
ATOM 2756 C CA . ALA A 1 349 ? 27.841 17.948 -26.715 1.00 94.62 349 ALA A CA 1
ATOM 2757 C C . ALA A 1 349 ? 28.626 18.548 -27.887 1.00 94.62 349 ALA A C 1
ATOM 2759 O O . ALA A 1 349 ? 28.435 18.100 -29.015 1.00 94.62 349 ALA A O 1
ATOM 2760 N N . ILE A 1 350 ? 29.527 19.498 -27.617 1.00 95.25 350 ILE A N 1
ATOM 2761 C CA . ILE A 1 350 ? 30.453 20.046 -28.620 1.00 95.25 350 ILE A CA 1
ATOM 2762 C C . ILE A 1 350 ? 31.339 18.922 -29.165 1.00 95.25 350 ILE A C 1
ATOM 2764 O O . ILE A 1 350 ? 31.326 18.654 -30.362 1.00 95.25 350 ILE A O 1
ATOM 2768 N N . SER A 1 351 ? 31.997 18.177 -28.271 1.00 95.06 351 SER A N 1
ATOM 2769 C CA . SER A 1 351 ? 32.883 17.069 -28.653 1.00 95.06 351 SER A CA 1
ATOM 2770 C C . SER A 1 351 ? 32.174 15.995 -29.493 1.00 95.06 351 SER A C 1
ATOM 2772 O O . SER A 1 351 ? 32.784 15.386 -30.368 1.00 95.06 351 SER A O 1
ATOM 2774 N N . LEU A 1 352 ? 30.884 15.741 -29.238 1.00 94.44 352 LEU A N 1
ATOM 2775 C CA . LEU A 1 352 ? 30.084 14.782 -30.004 1.00 94.44 352 LEU A CA 1
ATOM 2776 C C . LEU A 1 352 ? 29.812 15.265 -31.437 1.00 94.44 352 LEU A C 1
ATOM 2778 O O . LEU A 1 352 ? 29.846 14.455 -32.363 1.00 94.44 352 LEU A O 1
ATOM 2782 N N . VAL A 1 353 ? 29.534 16.560 -31.618 1.00 94.62 353 VAL A N 1
ATOM 2783 C CA . VAL A 1 353 ? 29.324 17.163 -32.944 1.00 94.62 353 VAL A CA 1
ATOM 2784 C C . VAL A 1 353 ? 30.631 17.156 -33.732 1.00 94.62 353 VAL A C 1
ATOM 2786 O O . VAL A 1 353 ? 30.645 16.645 -34.850 1.00 94.62 353 VAL A O 1
ATOM 2789 N N . ASP A 1 354 ? 31.732 17.599 -33.121 1.00 95.06 354 ASP A N 1
ATOM 2790 C CA . ASP A 1 354 ? 33.060 17.597 -33.750 1.00 95.06 354 ASP A CA 1
ATOM 2791 C C . ASP A 1 354 ? 33.467 16.178 -34.179 1.00 95.06 354 ASP A C 1
ATOM 2793 O O . ASP A 1 354 ? 33.965 15.953 -35.282 1.00 95.06 354 ASP A O 1
ATOM 2797 N N . MET A 1 355 ? 33.199 15.182 -33.326 1.00 94.69 355 MET A N 1
ATOM 2798 C CA . MET A 1 355 ? 33.437 13.776 -33.650 1.00 94.69 355 MET A CA 1
ATOM 2799 C C . MET A 1 355 ? 32.559 13.296 -34.812 1.00 94.69 355 MET A C 1
ATOM 2801 O O . MET A 1 355 ? 33.043 12.563 -35.671 1.00 94.69 355 MET A O 1
ATOM 2805 N N . SER A 1 356 ? 31.282 13.684 -34.848 1.00 95.50 356 SER A N 1
ATOM 2806 C CA . SER A 1 356 ? 30.368 13.336 -35.942 1.00 95.50 356 SER A CA 1
ATOM 2807 C C . SER A 1 356 ? 30.880 13.864 -37.281 1.00 95.50 356 SER A C 1
ATOM 2809 O O . SER A 1 356 ? 30.926 13.115 -38.257 1.00 95.50 356 SER A O 1
ATOM 2811 N N . GLU A 1 357 ? 31.312 15.125 -37.315 1.00 94.50 357 GLU A N 1
ATOM 2812 C CA . GLU A 1 357 ? 31.883 15.747 -38.509 1.00 94.50 357 GLU A CA 1
ATOM 2813 C C . GLU A 1 357 ? 33.189 15.056 -38.929 1.00 94.50 357 GLU A C 1
ATOM 2815 O O . GLU A 1 357 ? 33.353 14.689 -40.093 1.00 94.50 357 GLU A O 1
ATOM 2820 N N . ALA A 1 358 ? 34.091 14.783 -37.981 1.00 94.94 358 ALA A N 1
ATOM 2821 C CA . ALA A 1 358 ? 35.341 14.079 -38.259 1.00 94.94 358 ALA A CA 1
ATOM 2822 C C . ALA A 1 358 ? 35.111 12.659 -38.816 1.00 94.94 358 ALA A C 1
ATOM 2824 O O . ALA A 1 358 ? 35.807 12.236 -39.740 1.00 94.94 358 ALA A O 1
ATOM 2825 N N . ILE A 1 359 ? 34.122 11.921 -38.293 1.00 94.25 359 ILE A N 1
ATOM 2826 C CA . ILE A 1 359 ? 33.758 10.588 -38.800 1.00 94.25 359 ILE A CA 1
ATOM 2827 C C . ILE A 1 359 ? 33.216 10.682 -40.229 1.00 94.25 359 ILE A C 1
ATOM 2829 O O . ILE A 1 359 ? 33.626 9.894 -41.080 1.00 94.25 359 ILE A O 1
ATOM 2833 N N . GLN A 1 360 ? 32.334 11.644 -40.507 1.00 93.94 360 GLN A N 1
ATOM 2834 C CA . GLN A 1 360 ? 31.788 11.858 -41.848 1.00 93.94 360 GLN A CA 1
ATOM 2835 C C . GLN A 1 360 ? 32.892 12.199 -42.858 1.00 93.94 360 GLN A C 1
ATOM 2837 O O . GLN A 1 360 ? 32.934 11.632 -43.950 1.00 93.94 360 GLN A O 1
ATOM 2842 N N . GLN A 1 361 ? 33.823 13.080 -42.481 1.00 93.56 361 GLN A N 1
ATOM 2843 C CA . GLN A 1 361 ? 34.982 13.418 -43.307 1.00 93.56 361 GLN A CA 1
ATOM 2844 C C . GLN A 1 361 ? 35.868 12.193 -43.562 1.00 93.56 361 GLN A C 1
ATOM 2846 O O . GLN A 1 361 ? 36.289 11.968 -44.695 1.00 93.56 361 GLN A O 1
ATOM 2851 N N . HIS A 1 362 ? 36.120 11.372 -42.541 1.00 94.62 362 HIS A N 1
ATOM 2852 C CA . HIS A 1 362 ? 36.899 10.144 -42.691 1.00 94.62 362 HIS A CA 1
ATOM 2853 C C . HIS A 1 362 ? 36.207 9.123 -43.614 1.00 94.62 362 HIS A C 1
ATOM 2855 O O . HIS A 1 362 ? 36.868 8.491 -44.437 1.00 94.62 362 HIS A O 1
ATOM 2861 N N . GLU A 1 363 ? 34.881 8.967 -43.525 1.00 90.81 363 GLU A N 1
ATOM 2862 C CA . GLU A 1 363 ? 34.113 8.106 -44.437 1.00 90.81 363 GLU A CA 1
ATOM 2863 C C . GLU A 1 363 ? 34.212 8.594 -45.888 1.00 90.81 363 GLU A C 1
ATOM 2865 O O . GLU A 1 363 ? 34.458 7.789 -46.791 1.00 90.81 363 GLU A O 1
ATOM 2870 N N . GLN A 1 364 ? 34.110 9.908 -46.112 1.00 90.50 364 GLN A N 1
ATOM 2871 C CA . GLN A 1 364 ? 34.287 10.498 -47.438 1.00 90.50 364 GLN A CA 1
ATOM 2872 C C . GLN A 1 364 ? 35.711 10.283 -47.970 1.00 90.50 364 GLN A C 1
ATOM 2874 O O . GLN A 1 364 ? 35.882 9.850 -49.105 1.00 90.50 364 GLN A O 1
ATOM 2879 N N . GLN A 1 365 ? 36.740 10.494 -47.148 1.00 94.12 365 GLN A N 1
ATOM 2880 C CA . GLN A 1 365 ? 38.133 10.260 -47.544 1.00 94.12 365 GLN A CA 1
ATOM 2881 C C . GLN A 1 365 ? 38.401 8.791 -47.894 1.00 94.12 365 GLN A C 1
ATOM 2883 O O . GLN A 1 365 ? 39.107 8.501 -48.859 1.00 94.12 365 GLN A O 1
ATOM 2888 N N . GLN A 1 366 ? 37.826 7.846 -47.142 1.00 92.25 366 GLN A N 1
ATOM 2889 C CA . GLN A 1 366 ? 37.933 6.420 -47.449 1.00 92.25 366 GLN A CA 1
ATOM 2890 C C . GLN A 1 366 ? 37.229 6.076 -48.770 1.00 92.25 366 GLN A C 1
ATOM 2892 O O . GLN A 1 366 ? 37.737 5.267 -49.552 1.00 92.25 366 GLN A O 1
ATOM 2897 N N . ALA A 1 367 ? 36.073 6.693 -49.027 1.00 88.62 367 ALA A N 1
ATOM 2898 C CA . ALA A 1 367 ? 35.355 6.567 -50.285 1.00 88.62 367 ALA A CA 1
ATOM 2899 C C . ALA A 1 367 ? 36.176 7.107 -51.469 1.00 88.62 367 ALA A C 1
ATOM 2901 O O . ALA A 1 367 ? 36.325 6.391 -52.458 1.00 88.62 367 ALA A O 1
ATOM 2902 N N . ASP A 1 368 ? 36.750 8.302 -51.341 1.00 91.00 368 ASP A N 1
ATOM 2903 C CA . ASP A 1 368 ? 37.570 8.937 -52.378 1.00 91.00 368 ASP A CA 1
ATOM 2904 C C . ASP A 1 368 ? 38.851 8.136 -52.653 1.00 91.00 368 ASP A C 1
ATOM 2906 O O . ASP A 1 368 ? 39.240 7.947 -53.806 1.00 91.00 368 ASP A O 1
ATOM 2910 N N . LEU A 1 369 ? 39.487 7.598 -51.604 1.00 94.69 369 LEU A N 1
ATOM 2911 C CA . LEU A 1 369 ? 40.648 6.717 -51.734 1.00 94.69 369 LEU A CA 1
ATOM 2912 C C . LEU A 1 369 ? 40.301 5.444 -52.515 1.00 94.69 369 LEU A C 1
ATOM 2914 O O . LEU A 1 369 ? 41.058 5.042 -53.397 1.00 94.69 369 LEU A O 1
ATOM 2918 N N . MET A 1 370 ? 39.166 4.810 -52.208 1.00 90.81 370 MET A N 1
ATOM 2919 C CA . MET A 1 370 ? 38.713 3.622 -52.936 1.00 90.81 370 MET A CA 1
ATOM 2920 C C . MET A 1 370 ? 38.468 3.942 -54.414 1.00 90.81 370 MET A C 1
ATOM 2922 O O . MET A 1 370 ? 38.934 3.209 -55.287 1.00 90.81 370 MET A O 1
ATOM 2926 N N . ASP A 1 371 ? 37.800 5.059 -54.702 1.00 89.25 371 ASP A N 1
ATOM 2927 C CA . ASP A 1 371 ? 37.529 5.496 -56.071 1.00 89.25 371 ASP A CA 1
ATOM 2928 C C . ASP A 1 371 ? 38.841 5.778 -56.832 1.00 89.25 371 ASP A C 1
ATOM 2930 O O . ASP A 1 371 ? 38.997 5.345 -57.977 1.00 89.25 371 ASP A O 1
ATOM 2934 N N . ALA A 1 372 ? 39.830 6.404 -56.185 1.00 90.88 372 ALA A N 1
ATOM 2935 C CA . ALA A 1 372 ? 41.156 6.634 -56.758 1.00 90.88 372 ALA A CA 1
ATOM 2936 C C . ALA A 1 372 ? 41.919 5.325 -57.040 1.00 90.88 372 ALA A C 1
ATOM 2938 O O . ALA A 1 372 ? 42.554 5.191 -58.091 1.00 90.88 372 ALA A O 1
ATOM 2939 N N . VAL A 1 373 ? 41.838 4.331 -56.145 1.00 90.81 373 VAL A N 1
ATOM 2940 C CA . VAL A 1 373 ? 42.445 3.002 -56.349 1.00 90.81 373 VAL A CA 1
ATOM 2941 C C . VAL A 1 373 ? 41.786 2.276 -57.519 1.00 90.81 373 VAL A C 1
ATOM 2943 O O . VAL A 1 373 ? 42.493 1.699 -58.350 1.00 90.81 373 VAL A O 1
ATOM 2946 N N . ILE A 1 374 ? 40.455 2.325 -57.623 1.00 88.06 374 ILE A N 1
ATOM 2947 C CA . ILE A 1 374 ? 39.706 1.722 -58.733 1.00 88.06 374 ILE A CA 1
ATOM 2948 C C . ILE A 1 374 ? 40.123 2.363 -60.059 1.00 88.06 374 ILE A C 1
ATOM 2950 O O . ILE A 1 374 ? 40.475 1.644 -60.994 1.00 88.06 374 ILE A O 1
ATOM 2954 N N . GLN A 1 375 ? 40.142 3.696 -60.136 1.00 85.88 375 GLN A N 1
ATOM 2955 C CA . GLN A 1 375 ? 40.517 4.423 -61.352 1.00 85.88 375 GLN A CA 1
ATOM 2956 C C . GLN A 1 375 ? 41.973 4.166 -61.753 1.00 85.88 375 GLN A C 1
ATOM 2958 O O . GLN A 1 375 ? 42.247 3.900 -62.921 1.00 85.88 375 GLN A O 1
ATOM 2963 N N . THR A 1 376 ? 42.902 4.170 -60.792 1.00 87.38 376 THR A N 1
ATOM 2964 C CA . THR A 1 376 ? 44.321 3.876 -61.054 1.00 87.38 376 THR A CA 1
ATOM 2965 C C . THR A 1 376 ? 44.508 2.436 -61.537 1.00 87.38 376 THR A C 1
ATOM 2967 O O . THR A 1 376 ? 45.250 2.189 -62.486 1.00 87.38 376 THR A O 1
ATOM 2970 N N . SER A 1 377 ? 43.795 1.481 -60.933 1.00 85.12 377 SER A N 1
ATOM 2971 C CA . SER A 1 377 ? 43.833 0.073 -61.347 1.00 85.12 377 SER A CA 1
ATOM 2972 C C . SER A 1 377 ? 43.257 -0.114 -62.750 1.00 85.12 377 SER A C 1
ATOM 2974 O O . SER A 1 377 ? 43.858 -0.800 -63.571 1.00 85.12 377 SER A O 1
ATOM 2976 N N . ALA A 1 378 ? 42.120 0.520 -63.049 1.00 82.31 378 ALA A N 1
ATOM 2977 C CA . ALA A 1 378 ? 41.504 0.488 -64.372 1.00 82.31 378 ALA A CA 1
ATOM 2978 C C . ALA A 1 378 ? 42.411 1.117 -65.442 1.00 82.31 378 ALA A C 1
ATOM 2980 O O . ALA A 1 378 ? 42.566 0.538 -66.515 1.00 82.31 378 ALA A O 1
ATOM 2981 N N . GLY A 1 379 ? 43.063 2.244 -65.136 1.00 79.94 379 GLY A N 1
ATOM 2982 C CA . GLY A 1 379 ? 44.051 2.872 -66.019 1.00 79.94 379 GLY A CA 1
ATOM 2983 C C . GLY A 1 379 ? 45.236 1.952 -66.321 1.00 79.94 379 GLY A C 1
ATOM 2984 O O . GLY A 1 379 ? 45.565 1.734 -67.481 1.00 79.94 379 GLY A O 1
ATOM 2985 N N . ALA A 1 380 ? 45.809 1.316 -65.295 1.00 80.62 380 ALA A N 1
ATOM 2986 C CA . ALA A 1 380 ? 46.915 0.375 -65.476 1.00 80.62 380 ALA A CA 1
ATOM 2987 C C . ALA A 1 380 ? 46.534 -0.873 -66.306 1.00 80.62 380 ALA A C 1
ATOM 2989 O O . ALA A 1 380 ? 47.378 -1.446 -66.996 1.00 80.62 380 ALA A O 1
ATOM 2990 N N . ILE A 1 381 ? 45.272 -1.318 -66.249 1.00 78.06 381 ILE A N 1
ATOM 2991 C CA . ILE A 1 381 ? 44.762 -2.414 -67.094 1.00 78.06 381 ILE A CA 1
ATOM 2992 C C . ILE A 1 381 ? 44.666 -1.976 -68.555 1.00 78.06 381 ILE A C 1
ATOM 2994 O O . ILE A 1 381 ? 45.032 -2.750 -69.442 1.00 78.06 381 ILE A O 1
ATOM 2998 N N . ASP A 1 382 ? 44.188 -0.754 -68.791 1.00 76.75 382 ASP A N 1
ATOM 2999 C CA . ASP A 1 382 ? 44.059 -0.153 -70.121 1.00 76.75 382 ASP A CA 1
ATOM 3000 C C . ASP A 1 382 ? 45.443 -0.006 -70.784 1.00 76.75 382 ASP A C 1
ATOM 3002 O O . ASP A 1 382 ? 45.615 -0.410 -71.934 1.00 76.75 382 ASP A O 1
ATOM 3006 N N . ASP A 1 383 ? 46.461 0.430 -70.027 1.00 74.75 383 ASP A N 1
ATOM 3007 C CA . ASP A 1 383 ? 47.855 0.562 -70.488 1.00 74.75 383 ASP A CA 1
ATOM 3008 C C . ASP A 1 383 ? 48.482 -0.771 -70.940 1.00 74.75 383 ASP A C 1
ATOM 3010 O O . ASP A 1 383 ? 49.379 -0.796 -71.786 1.00 74.75 383 ASP A O 1
ATOM 3014 N N . LYS A 1 384 ? 48.015 -1.907 -70.404 1.00 71.12 384 LYS A N 1
ATOM 3015 C CA . LYS A 1 384 ? 48.551 -3.239 -70.732 1.00 71.12 384 LYS A CA 1
ATOM 3016 C C . LYS A 1 384 ? 48.224 -3.675 -72.166 1.00 71.12 384 LYS A C 1
ATOM 3018 O O . LYS A 1 384 ? 48.872 -4.585 -72.675 1.00 71.12 384 LYS A O 1
ATOM 3023 N N . SER A 1 385 ? 47.216 -3.088 -72.814 1.00 65.06 385 SER A N 1
ATOM 3024 C CA . SER A 1 385 ? 46.801 -3.482 -74.165 1.00 65.06 385 SER A CA 1
ATOM 3025 C C . SER A 1 385 ? 46.839 -2.275 -75.116 1.00 65.06 385 SER A C 1
ATOM 3027 O O . SER A 1 385 ? 45.979 -1.405 -75.029 1.00 65.06 385 SER A O 1
ATOM 3029 N N . PRO A 1 386 ? 47.758 -2.216 -76.101 1.00 57.59 386 PRO A N 1
ATOM 3030 C CA . PRO A 1 386 ? 47.949 -1.034 -76.962 1.00 57.59 386 PRO A CA 1
ATOM 3031 C C . PRO A 1 386 ? 46.741 -0.661 -77.848 1.00 57.59 386 PRO A C 1
ATOM 3033 O O . PRO A 1 386 ? 46.740 0.390 -78.484 1.00 57.59 386 PRO A O 1
ATOM 3036 N N . TYR A 1 387 ? 45.706 -1.508 -77.895 1.00 57.22 387 TYR A N 1
ATOM 3037 C CA . TYR A 1 387 ? 44.475 -1.304 -78.666 1.00 57.22 387 TYR A CA 1
ATOM 3038 C C . TYR A 1 387 ? 43.290 -0.798 -77.823 1.00 57.22 387 TYR A C 1
ATOM 3040 O O . TYR A 1 387 ? 42.257 -0.435 -78.386 1.00 57.22 387 TYR A O 1
ATOM 3048 N N . THR A 1 388 ? 43.418 -0.748 -76.494 1.00 60.19 388 THR A N 1
ATOM 3049 C CA . THR A 1 388 ? 42.412 -0.200 -75.574 1.00 60.19 388 THR A CA 1
ATOM 3050 C C . THR A 1 388 ? 42.855 1.190 -75.133 1.00 60.19 388 THR A C 1
ATOM 3052 O O . THR A 1 388 ? 43.316 1.390 -74.024 1.00 60.19 388 THR A O 1
ATOM 3055 N N . GLY A 1 389 ? 42.803 2.176 -76.028 1.00 61.25 389 GLY A N 1
ATOM 3056 C CA . GLY A 1 389 ? 43.122 3.554 -75.645 1.00 61.25 389 GLY A CA 1
ATOM 3057 C C . GLY A 1 389 ? 41.973 4.166 -74.849 1.00 61.25 389 GLY A C 1
ATOM 3058 O O . GLY A 1 389 ? 40.881 4.264 -75.402 1.00 61.25 389 GLY A O 1
ATOM 3059 N N . GLN A 1 390 ? 42.184 4.593 -73.602 1.00 69.12 390 GLN A N 1
ATOM 3060 C CA . GLN A 1 390 ? 41.194 5.234 -72.710 1.00 69.12 390 GLN A CA 1
ATOM 3061 C C . GLN A 1 390 ? 39.810 4.544 -72.675 1.00 69.12 390 GLN A C 1
ATOM 3063 O O . GLN A 1 390 ? 38.789 5.184 -72.408 1.00 69.12 390 GLN A O 1
ATOM 3068 N N . HIS A 1 391 ? 39.723 3.249 -72.996 1.00 79.88 391 HIS A N 1
ATOM 3069 C CA . HIS A 1 391 ? 38.438 2.547 -73.110 1.00 79.88 391 HIS A CA 1
ATOM 3070 C C . HIS A 1 391 ? 37.824 2.363 -71.728 1.00 79.88 391 HIS A C 1
ATOM 3072 O O . HIS A 1 391 ? 36.646 2.668 -71.530 1.00 79.88 391 HIS A O 1
ATOM 3078 N N . CYS A 1 392 ? 38.653 1.979 -70.757 1.00 77.31 392 CYS A N 1
ATOM 3079 C CA . CYS A 1 392 ? 38.238 1.834 -69.367 1.00 77.31 392 CYS A CA 1
ATOM 3080 C C . CYS A 1 392 ? 37.734 3.151 -68.751 1.00 77.31 392 CYS A C 1
ATOM 3082 O O . CYS A 1 392 ? 36.927 3.100 -67.831 1.00 77.31 392 CYS A O 1
ATOM 3084 N N . ALA A 1 393 ? 38.133 4.313 -69.289 1.00 78.44 393 ALA A N 1
ATOM 3085 C CA . ALA A 1 393 ? 37.636 5.624 -68.863 1.00 78.44 393 ALA A CA 1
ATOM 3086 C C . ALA A 1 393 ? 36.330 6.047 -69.562 1.00 78.44 393 ALA A C 1
ATOM 3088 O O . ALA A 1 393 ? 35.444 6.614 -68.926 1.00 78.44 393 ALA A O 1
ATOM 3089 N N . ARG A 1 394 ? 36.172 5.742 -70.859 1.00 84.81 394 ARG A N 1
ATOM 3090 C CA . ARG A 1 394 ? 34.971 6.116 -71.634 1.00 84.81 394 ARG A CA 1
ATOM 3091 C C . ARG A 1 394 ? 33.758 5.234 -71.350 1.00 84.81 394 ARG A C 1
ATOM 3093 O O . ARG A 1 394 ? 32.627 5.708 -71.431 1.00 84.81 394 ARG A O 1
ATOM 3100 N N . VAL A 1 395 ? 33.961 3.948 -71.050 1.00 88.44 395 VAL A N 1
ATOM 3101 C CA . VAL A 1 395 ? 32.851 3.019 -70.772 1.00 88.44 395 VAL A CA 1
ATOM 3102 C C . VAL A 1 395 ? 32.001 3.470 -69.578 1.00 88.44 395 VAL A C 1
ATOM 3104 O O . VAL A 1 395 ? 30.785 3.536 -69.747 1.00 88.44 395 VAL A O 1
ATOM 3107 N N . PRO A 1 396 ? 32.573 3.826 -68.411 1.00 88.31 396 PRO A N 1
ATOM 3108 C CA . PRO A 1 396 ? 31.805 4.355 -67.284 1.00 88.31 396 PRO A CA 1
ATOM 3109 C C . PRO A 1 396 ? 31.021 5.624 -67.620 1.00 88.31 396 PRO A C 1
ATOM 3111 O O . PRO A 1 396 ? 29.869 5.750 -67.210 1.00 88.31 396 PRO A O 1
ATOM 3114 N N . GLU A 1 397 ? 31.606 6.541 -68.396 1.00 89.00 397 GLU A N 1
ATOM 3115 C CA . GLU A 1 397 ? 30.940 7.775 -68.825 1.00 89.00 397 GLU A CA 1
ATOM 3116 C C . GLU A 1 397 ? 29.709 7.471 -69.690 1.00 89.00 397 GLU A C 1
ATOM 3118 O O . GLU A 1 397 ? 28.597 7.900 -69.373 1.00 89.00 397 GLU A O 1
ATOM 3123 N N . LEU A 1 398 ? 29.880 6.653 -70.734 1.00 92.31 398 LEU A N 1
ATOM 3124 C CA . LEU A 1 398 ? 28.787 6.242 -71.615 1.00 92.31 398 LEU A CA 1
ATOM 3125 C C . LEU A 1 398 ? 27.729 5.426 -70.867 1.00 92.31 398 LEU A C 1
ATOM 3127 O O . LEU A 1 398 ? 26.535 5.641 -71.069 1.00 92.31 398 LEU A O 1
ATOM 3131 N N . ALA A 1 399 ? 28.145 4.523 -69.978 1.00 92.44 399 ALA A N 1
ATOM 3132 C CA . ALA A 1 399 ? 27.235 3.735 -69.158 1.00 92.44 399 ALA A CA 1
ATOM 3133 C C . ALA A 1 399 ? 26.380 4.641 -68.261 1.00 92.44 399 ALA A C 1
ATOM 3135 O O . ALA A 1 399 ? 25.161 4.490 -68.227 1.00 92.44 399 ALA A O 1
ATOM 3136 N N . LEU A 1 400 ? 26.980 5.633 -67.596 1.00 91.69 400 LEU A N 1
ATOM 3137 C CA . LEU A 1 400 ? 26.240 6.606 -66.789 1.00 91.69 400 LEU A CA 1
ATOM 3138 C C . LEU A 1 400 ? 25.295 7.465 -67.636 1.00 91.69 400 LEU A C 1
ATOM 3140 O O . LEU A 1 400 ? 24.170 7.715 -67.206 1.00 91.69 400 LEU A O 1
ATOM 3144 N N . MET A 1 401 ? 25.699 7.890 -68.837 1.00 92.50 401 MET A N 1
ATOM 3145 C CA . MET A 1 401 ? 24.810 8.602 -69.764 1.00 92.50 401 MET A CA 1
ATOM 3146 C C . MET A 1 401 ? 23.605 7.743 -70.162 1.00 92.50 401 MET A C 1
ATOM 3148 O O . MET A 1 401 ? 22.472 8.221 -70.121 1.00 92.50 401 MET A O 1
ATOM 3152 N N . MET A 1 402 ? 23.835 6.472 -70.506 1.00 91.25 402 MET A N 1
ATOM 3153 C CA . MET A 1 402 ? 22.776 5.535 -70.881 1.00 91.25 402 MET A CA 1
ATOM 3154 C C . MET A 1 402 ? 21.806 5.293 -69.730 1.00 91.25 402 MET A C 1
ATOM 3156 O O . MET A 1 402 ? 20.595 5.317 -69.938 1.00 91.25 402 MET A O 1
ATOM 3160 N N . VAL A 1 403 ? 22.318 5.086 -68.517 1.00 90.94 403 VAL A N 1
ATOM 3161 C CA . VAL A 1 403 ? 21.455 4.790 -67.377 1.00 90.94 403 VAL A CA 1
ATOM 3162 C C . VAL A 1 403 ? 20.707 6.028 -66.886 1.00 90.94 403 VAL A C 1
ATOM 3164 O O . VAL A 1 403 ? 19.530 5.916 -66.567 1.00 90.94 403 VAL A O 1
ATOM 3167 N N . ARG A 1 404 ? 21.313 7.222 -66.917 1.00 89.31 404 ARG A N 1
ATOM 3168 C CA . ARG A 1 404 ? 20.586 8.479 -66.656 1.00 89.31 404 ARG A CA 1
ATOM 3169 C C . ARG A 1 404 ? 19.474 8.717 -67.678 1.00 89.31 404 ARG A C 1
ATOM 3171 O O . ARG A 1 404 ? 18.384 9.128 -67.301 1.00 89.31 404 ARG A O 1
ATOM 3178 N N . ALA A 1 405 ? 19.730 8.436 -68.957 1.00 89.44 405 ALA A N 1
ATOM 3179 C CA . ALA A 1 405 ? 18.704 8.526 -69.991 1.00 89.44 405 ALA A CA 1
ATOM 3180 C C . ALA A 1 405 ? 17.585 7.489 -69.789 1.00 89.44 405 ALA A C 1
ATOM 3182 O O . ALA A 1 405 ? 16.431 7.791 -70.078 1.00 89.44 405 ALA A O 1
ATOM 3183 N N . ALA A 1 406 ? 17.909 6.293 -69.284 1.00 89.62 406 ALA A N 1
ATOM 3184 C CA . ALA A 1 406 ? 16.928 5.262 -68.951 1.00 89.62 406 ALA A CA 1
ATOM 3185 C C . ALA A 1 406 ? 16.072 5.640 -67.729 1.00 89.62 406 ALA A C 1
ATOM 3187 O O . ALA A 1 406 ? 14.856 5.543 -67.811 1.00 89.62 406 ALA A O 1
ATOM 3188 N N . ASP A 1 407 ? 16.692 6.128 -66.650 1.00 88.00 407 ASP A N 1
ATOM 3189 C CA . ASP A 1 407 ? 16.037 6.595 -65.412 1.00 88.00 407 ASP A CA 1
ATOM 3190 C C . ASP A 1 407 ? 15.087 7.785 -65.663 1.00 88.00 407 ASP A C 1
ATOM 3192 O O . ASP A 1 407 ? 14.059 7.920 -65.011 1.00 88.00 407 ASP A O 1
ATOM 3196 N N . GLN A 1 408 ? 15.385 8.626 -66.661 1.00 87.44 408 GLN A N 1
ATOM 3197 C CA . GLN A 1 408 ? 14.532 9.751 -67.078 1.00 87.44 408 GLN A CA 1
ATOM 3198 C C . GLN A 1 408 ? 13.505 9.390 -68.169 1.00 87.44 408 GLN A C 1
ATOM 3200 O O . GLN A 1 408 ? 12.712 10.244 -68.576 1.00 87.44 408 GLN A O 1
ATOM 3205 N N . SER A 1 409 ? 13.532 8.167 -68.709 1.00 88.19 409 SER A N 1
ATOM 3206 C CA . SER A 1 409 ? 12.676 7.781 -69.833 1.00 88.19 409 SER A CA 1
ATOM 3207 C C . SER A 1 409 ? 11.324 7.253 -69.367 1.00 88.19 409 SER A C 1
ATOM 3209 O O . SER A 1 409 ? 11.241 6.222 -68.713 1.00 88.19 409 SER A O 1
ATOM 3211 N N . ASN A 1 410 ? 10.244 7.862 -69.854 1.00 83.62 410 ASN A N 1
ATOM 3212 C CA . ASN A 1 410 ? 8.873 7.390 -69.614 1.00 83.62 410 ASN A CA 1
ATOM 3213 C C . ASN A 1 410 ? 8.413 6.322 -70.632 1.00 83.62 410 ASN A C 1
ATOM 3215 O O . ASN A 1 410 ? 7.219 6.187 -70.904 1.00 83.62 410 ASN A O 1
ATOM 3219 N N . THR A 1 411 ? 9.336 5.616 -71.297 1.00 87.31 411 THR A N 1
ATOM 3220 C CA . THR A 1 411 ? 8.959 4.580 -72.275 1.00 87.31 411 THR A CA 1
ATOM 3221 C C . THR A 1 411 ? 8.610 3.256 -71.576 1.00 87.31 411 THR A C 1
ATOM 3223 O O . THR A 1 411 ? 9.239 2.919 -70.574 1.00 87.31 411 THR A O 1
ATOM 3226 N N . PRO A 1 412 ? 7.655 2.451 -72.098 1.00 85.69 412 PRO A N 1
ATOM 3227 C CA . PRO A 1 412 ? 7.138 1.267 -71.394 1.00 85.69 412 PRO A CA 1
ATOM 3228 C C . PRO A 1 412 ? 8.188 0.251 -70.893 1.00 85.69 412 PRO A C 1
ATOM 3230 O O . PRO A 1 412 ? 7.968 -0.336 -69.836 1.00 85.69 412 PRO A O 1
ATOM 3233 N N . PRO A 1 413 ? 9.326 0.017 -71.584 1.00 86.00 413 PRO A N 1
ATOM 3234 C CA . PRO A 1 413 ? 10.380 -0.863 -71.068 1.00 86.00 413 PRO A CA 1
ATOM 3235 C C . PRO A 1 413 ? 11.145 -0.322 -69.846 1.00 86.00 413 PRO A C 1
ATOM 3237 O O . PRO A 1 413 ? 11.742 -1.123 -69.130 1.00 86.00 413 PRO A O 1
ATOM 3240 N N . PHE A 1 414 ? 11.149 0.996 -69.611 1.00 85.81 414 PHE A N 1
ATOM 3241 C CA . PHE A 1 414 ? 11.947 1.665 -68.569 1.00 85.81 414 PHE A CA 1
ATOM 3242 C C . PHE A 1 414 ? 11.110 2.293 -67.442 1.00 85.81 414 PHE A C 1
ATOM 3244 O O . PHE A 1 414 ? 11.675 2.717 -66.445 1.00 85.81 414 PHE A O 1
ATOM 3251 N N . ASP A 1 415 ? 9.778 2.246 -67.521 1.00 81.12 415 ASP A N 1
ATOM 3252 C CA . ASP A 1 415 ? 8.835 2.834 -66.545 1.00 81.12 415 ASP A CA 1
ATOM 3253 C C . ASP A 1 415 ? 9.022 2.349 -65.087 1.00 81.12 415 ASP A C 1
ATOM 3255 O O . ASP A 1 415 ? 8.621 2.998 -64.126 1.00 81.12 415 ASP A O 1
ATOM 3259 N N . ARG A 1 416 ? 9.655 1.184 -64.896 1.00 83.75 416 ARG A N 1
ATOM 3260 C CA . ARG A 1 416 ? 9.936 0.600 -63.568 1.00 83.75 416 ARG A CA 1
ATOM 3261 C C . ARG A 1 416 ? 11.405 0.690 -63.160 1.00 83.75 416 ARG A C 1
ATOM 3263 O O . ARG A 1 416 ? 11.769 0.148 -62.118 1.00 83.75 416 ARG A O 1
ATOM 3270 N N . PHE A 1 417 ? 12.252 1.286 -63.991 1.00 86.50 417 PHE A N 1
ATOM 3271 C CA . PHE A 1 417 ? 13.682 1.388 -63.752 1.00 86.50 417 PHE A CA 1
ATOM 3272 C C . PHE A 1 417 ? 14.002 2.775 -63.202 1.00 86.50 417 PHE A C 1
ATOM 3274 O O . PHE A 1 417 ? 13.904 3.761 -63.924 1.00 86.50 417 PHE A O 1
ATOM 3281 N N . SER A 1 418 ? 14.398 2.841 -61.930 1.00 84.81 418 SER A N 1
ATOM 3282 C CA . SER A 1 418 ? 14.936 4.066 -61.354 1.00 84.81 418 SER A CA 1
ATOM 3283 C C . SER A 1 418 ? 15.957 3.785 -60.258 1.00 84.81 418 SER A C 1
ATOM 3285 O O . SER A 1 418 ? 15.862 2.773 -59.560 1.00 84.81 418 SER A O 1
ATOM 3287 N N . PHE A 1 419 ? 16.938 4.674 -60.102 1.00 86.50 419 PHE A N 1
ATOM 3288 C CA . PHE A 1 419 ? 17.859 4.620 -58.969 1.00 86.50 419 PHE A CA 1
ATOM 3289 C C . PHE A 1 419 ? 17.252 5.305 -57.744 1.00 86.50 419 PHE A C 1
ATOM 3291 O O . PHE A 1 419 ? 17.022 6.512 -57.728 1.00 86.50 419 PHE A O 1
ATOM 3298 N N . HIS A 1 420 ? 17.044 4.539 -56.675 1.00 83.94 420 HIS A N 1
ATOM 3299 C CA . HIS A 1 420 ? 16.395 5.027 -55.455 1.00 83.94 420 HIS A CA 1
ATOM 3300 C C . HIS A 1 420 ? 17.372 5.639 -54.441 1.00 83.94 420 HIS A C 1
ATOM 3302 O O . HIS A 1 420 ? 16.944 6.318 -53.508 1.00 83.94 420 HIS A O 1
ATOM 3308 N N . SER A 1 421 ? 18.679 5.410 -54.601 1.00 86.81 421 SER A N 1
ATOM 3309 C CA . SER A 1 421 ? 19.714 5.993 -53.746 1.00 86.81 421 SER A CA 1
ATOM 3310 C C . SER A 1 421 ? 20.972 6.358 -54.533 1.00 86.81 421 SER A C 1
ATOM 3312 O O . SER A 1 421 ? 21.268 5.786 -55.585 1.00 86.81 421 SER A O 1
ATOM 3314 N N . LYS A 1 422 ? 21.749 7.303 -53.988 1.00 83.44 422 LYS A N 1
ATOM 3315 C CA . LYS A 1 422 ? 23.079 7.642 -54.518 1.00 83.44 422 LYS A CA 1
ATOM 3316 C C . LYS A 1 422 ? 24.028 6.438 -54.483 1.00 83.44 422 LYS A C 1
ATOM 3318 O O . LYS A 1 422 ? 24.856 6.308 -55.380 1.00 83.44 422 LYS A O 1
ATOM 3323 N N . ASP A 1 423 ? 23.864 5.545 -53.508 1.00 85.00 423 ASP A N 1
ATOM 3324 C CA . ASP A 1 423 ? 24.680 4.336 -53.378 1.00 85.00 423 ASP A CA 1
ATOM 3325 C C . ASP A 1 423 ? 24.460 3.370 -54.545 1.00 85.00 423 ASP A C 1
ATOM 3327 O O . ASP A 1 423 ? 25.433 2.886 -55.107 1.00 85.00 423 ASP A O 1
ATOM 3331 N N . GLN A 1 424 ? 23.216 3.164 -54.998 1.00 89.31 424 GLN A N 1
ATOM 3332 C CA . GLN A 1 424 ? 22.937 2.306 -56.162 1.00 89.31 424 GLN A CA 1
ATOM 3333 C C . GLN A 1 424 ? 23.598 2.839 -57.441 1.00 89.31 424 GLN A C 1
ATOM 3335 O O . GLN A 1 424 ? 24.145 2.076 -58.241 1.00 89.31 424 GLN A O 1
ATOM 3340 N N . LEU A 1 425 ? 23.580 4.162 -57.628 1.00 87.56 425 LEU A N 1
ATOM 3341 C CA . LEU A 1 425 ? 24.265 4.803 -58.749 1.00 87.56 425 LEU A CA 1
ATOM 3342 C C . LEU A 1 425 ? 25.789 4.632 -58.637 1.00 87.56 425 LEU A C 1
ATOM 3344 O O . LEU A 1 425 ? 26.453 4.355 -59.638 1.00 87.56 425 LEU A O 1
ATOM 3348 N N . ARG A 1 426 ? 26.339 4.765 -57.423 1.00 87.75 426 ARG A N 1
ATOM 3349 C CA . ARG A 1 426 ? 27.766 4.557 -57.151 1.00 87.75 426 ARG A CA 1
ATOM 3350 C C . ARG A 1 426 ? 28.188 3.108 -57.393 1.00 87.75 426 ARG A C 1
ATOM 3352 O O . ARG A 1 426 ? 29.213 2.882 -58.028 1.00 87.75 426 ARG A O 1
ATOM 3359 N N . GLU A 1 427 ? 27.401 2.131 -56.955 1.00 88.81 427 GLU A N 1
ATOM 3360 C CA . GLU A 1 427 ? 27.636 0.704 -57.209 1.00 88.81 427 GLU A CA 1
ATOM 3361 C C . GLU A 1 427 ? 27.684 0.406 -58.710 1.00 88.81 427 GLU A C 1
ATOM 3363 O O . GLU A 1 427 ? 28.603 -0.265 -59.185 1.00 88.81 427 GLU A O 1
ATOM 3368 N N . PHE A 1 428 ? 26.740 0.962 -59.475 1.00 91.75 428 PHE A N 1
ATOM 3369 C CA . PHE A 1 428 ? 26.741 0.836 -60.929 1.00 91.75 428 PHE A CA 1
ATOM 3370 C C . PHE A 1 428 ? 27.998 1.460 -61.555 1.00 91.75 428 PHE A C 1
ATOM 3372 O O . PHE A 1 428 ? 28.637 0.845 -62.412 1.00 91.75 428 PHE A O 1
ATOM 3379 N N . GLN A 1 429 ? 28.390 2.655 -61.103 1.00 88.12 429 GLN A N 1
ATOM 3380 C CA . GLN A 1 429 ? 29.600 3.335 -61.567 1.00 88.12 429 GLN A CA 1
ATOM 3381 C C . GLN A 1 429 ? 30.864 2.512 -61.282 1.00 88.12 429 GLN A C 1
ATOM 3383 O O . GLN A 1 429 ? 31.688 2.334 -62.180 1.00 88.12 429 GLN A O 1
ATOM 3388 N N . ILE A 1 430 ? 31.008 1.972 -60.069 1.00 88.81 430 ILE A N 1
ATOM 3389 C CA . ILE A 1 430 ? 32.123 1.091 -59.694 1.00 88.81 430 ILE A CA 1
ATOM 3390 C C . ILE A 1 430 ? 32.130 -0.165 -60.577 1.00 88.81 430 ILE A C 1
ATOM 3392 O O . ILE A 1 430 ? 33.178 -0.548 -61.099 1.00 88.81 430 ILE A O 1
ATOM 3396 N N . GLY A 1 431 ? 30.963 -0.773 -60.810 1.00 89.19 431 GLY A N 1
ATOM 3397 C CA . GLY A 1 431 ? 30.821 -1.925 -61.700 1.00 89.19 431 GLY A CA 1
ATOM 3398 C C . GLY A 1 431 ? 31.266 -1.633 -63.136 1.00 89.19 431 GLY A C 1
ATOM 3399 O O . GLY A 1 431 ? 31.944 -2.458 -63.749 1.00 89.19 431 GLY A O 1
ATOM 3400 N N . ALA A 1 432 ? 30.953 -0.446 -63.661 1.00 89.31 432 ALA A N 1
ATOM 3401 C CA . ALA A 1 432 ? 31.388 -0.029 -64.992 1.00 89.31 432 ALA A CA 1
ATOM 3402 C C . ALA A 1 432 ? 32.915 0.152 -65.077 1.00 89.31 432 ALA A C 1
ATOM 3404 O O . ALA A 1 432 ? 33.534 -0.298 -66.046 1.00 89.31 432 ALA A O 1
ATOM 3405 N N . TRP A 1 433 ? 33.539 0.746 -64.054 1.00 86.75 433 TRP A N 1
ATOM 3406 C CA . TRP A 1 433 ? 35.001 0.875 -63.975 1.00 86.75 433 TRP A CA 1
ATOM 3407 C C . TRP A 1 433 ? 35.708 -0.482 -63.882 1.00 86.75 433 TRP A C 1
ATOM 3409 O O . TRP A 1 433 ? 36.771 -0.668 -64.468 1.00 86.75 433 TRP A O 1
ATOM 3419 N N . LEU A 1 434 ? 35.105 -1.453 -63.196 1.00 87.00 434 LEU A N 1
ATOM 3420 C CA . LEU A 1 434 ? 35.688 -2.778 -62.976 1.00 87.00 434 LEU A CA 1
ATOM 3421 C C . LEU A 1 434 ? 35.300 -3.829 -64.030 1.00 87.00 434 LEU A C 1
ATOM 3423 O O . LEU A 1 434 ? 35.715 -4.979 -63.892 1.00 87.00 434 LEU A O 1
ATOM 3427 N N . HIS A 1 435 ? 34.551 -3.480 -65.083 1.00 87.25 435 HIS A N 1
ATOM 3428 C CA . HIS A 1 435 ? 34.024 -4.459 -66.052 1.00 87.25 435 HIS A CA 1
ATOM 3429 C C . HIS A 1 435 ? 35.109 -5.334 -66.706 1.00 87.25 435 HIS A C 1
ATOM 3431 O O . HIS A 1 435 ? 34.870 -6.502 -67.014 1.00 87.25 435 HIS A O 1
ATOM 3437 N N . ASP A 1 436 ? 36.310 -4.779 -66.875 1.00 79.06 436 ASP A N 1
ATOM 3438 C CA . ASP A 1 436 ? 37.456 -5.426 -67.508 1.00 79.06 436 ASP A CA 1
ATOM 3439 C C . ASP A 1 436 ? 38.520 -5.902 -66.499 1.00 79.06 436 ASP A C 1
ATOM 3441 O O . ASP A 1 436 ? 39.585 -6.378 -66.896 1.00 79.06 436 ASP A O 1
ATOM 3445 N N . CYS A 1 437 ? 38.234 -5.874 -65.188 1.00 76.25 437 CYS A N 1
ATOM 3446 C CA . CYS A 1 437 ? 39.190 -6.285 -64.150 1.00 76.25 437 CYS A CA 1
ATOM 3447 C C . CYS A 1 437 ? 39.660 -7.748 -64.296 1.00 76.25 437 CYS A C 1
ATOM 3449 O O . CYS A 1 437 ? 40.809 -8.075 -64.003 1.00 76.25 437 CYS A O 1
ATOM 3451 N N . GLY A 1 438 ? 38.827 -8.635 -64.852 1.00 72.50 438 GLY A N 1
ATOM 3452 C CA . GLY A 1 438 ? 39.191 -10.031 -65.127 1.00 72.50 438 GLY A CA 1
ATOM 3453 C C . GLY A 1 438 ? 40.305 -10.208 -66.173 1.00 72.50 438 GLY A C 1
ATOM 3454 O O . GLY A 1 438 ? 40.914 -11.278 -66.262 1.00 72.50 438 GLY A O 1
ATOM 3455 N N . LYS A 1 439 ? 40.624 -9.165 -66.952 1.00 75.00 439 LYS A N 1
ATOM 3456 C CA . LYS A 1 439 ? 41.700 -9.181 -67.956 1.00 75.00 439 LYS A CA 1
ATOM 3457 C C . LYS A 1 439 ? 43.100 -9.043 -67.349 1.00 75.00 439 LYS A C 1
ATOM 3459 O O . LYS A 1 439 ? 44.081 -9.330 -68.034 1.00 75.00 439 LYS A O 1
ATOM 3464 N N . ILE A 1 440 ? 43.214 -8.713 -66.056 1.00 73.06 440 ILE A N 1
ATOM 3465 C CA . ILE A 1 440 ? 44.503 -8.571 -65.353 1.00 73.06 440 ILE A CA 1
ATOM 3466 C C . ILE A 1 440 ? 45.351 -9.846 -65.470 1.00 73.06 440 ILE A C 1
ATOM 3468 O O . ILE A 1 440 ? 46.529 -9.780 -65.831 1.00 73.06 440 ILE A O 1
ATOM 3472 N N . ILE A 1 441 ? 44.751 -11.009 -65.195 1.00 75.56 441 ILE A N 1
ATOM 3473 C CA . ILE A 1 441 ? 45.458 -12.300 -65.109 1.00 75.56 441 ILE A CA 1
ATOM 3474 C C . ILE A 1 441 ? 45.630 -12.939 -66.495 1.00 75.56 441 ILE A C 1
ATOM 3476 O O . ILE A 1 441 ? 46.507 -13.778 -66.697 1.00 75.56 441 ILE A O 1
ATOM 3480 N N . THR A 1 442 ? 44.819 -12.539 -67.476 1.00 74.31 442 THR A N 1
ATOM 3481 C CA . THR A 1 442 ? 44.836 -13.178 -68.794 1.00 74.31 442 THR A CA 1
ATOM 3482 C C . THR A 1 442 ? 46.118 -12.792 -69.553 1.00 74.31 442 THR A C 1
ATOM 3484 O O . THR A 1 442 ? 46.412 -11.600 -69.694 1.00 74.31 442 THR A O 1
ATOM 3487 N N . PRO A 1 443 ? 46.908 -13.768 -70.048 1.00 76.50 443 PRO A N 1
ATOM 3488 C CA . PRO A 1 443 ? 48.093 -13.489 -70.857 1.00 76.50 443 PRO A CA 1
ATOM 3489 C C . PRO A 1 443 ? 47.760 -12.702 -72.131 1.00 76.50 443 PRO A C 1
ATOM 3491 O O . PRO A 1 443 ? 46.759 -12.978 -72.795 1.00 76.50 443 PRO A O 1
ATOM 3494 N N . GLU A 1 444 ? 48.636 -11.771 -72.518 1.00 71.62 444 GLU A N 1
ATOM 3495 C CA . GLU A 1 444 ? 48.412 -10.847 -73.643 1.00 71.62 444 GLU A CA 1
ATOM 3496 C C . GLU A 1 444 ? 48.142 -11.570 -74.973 1.00 71.62 444 GLU A C 1
ATOM 3498 O O . GLU A 1 444 ? 47.189 -11.250 -75.680 1.00 71.62 444 GLU A O 1
ATOM 3503 N N . HIS A 1 445 ? 48.904 -12.625 -75.274 1.00 72.81 445 HIS A N 1
ATOM 3504 C CA . HIS A 1 445 ? 48.727 -13.429 -76.489 1.00 72.81 445 HIS A CA 1
ATOM 3505 C C . HIS A 1 445 ? 47.369 -14.158 -76.557 1.00 72.81 445 HIS A C 1
ATOM 3507 O O . HIS A 1 445 ? 46.934 -14.554 -77.634 1.00 72.81 445 HIS A O 1
ATOM 3513 N N . ILE A 1 446 ? 46.688 -14.351 -75.421 1.00 75.44 446 ILE A N 1
ATOM 3514 C CA . ILE A 1 446 ? 45.335 -14.927 -75.379 1.00 75.44 446 ILE A CA 1
ATOM 3515 C C . ILE A 1 446 ? 44.283 -13.837 -75.594 1.00 75.44 446 ILE A C 1
ATOM 3517 O O . ILE A 1 446 ? 43.265 -14.104 -76.239 1.00 75.44 446 ILE A O 1
ATOM 3521 N N . MET A 1 447 ? 44.528 -12.629 -75.078 1.00 71.12 447 MET A N 1
ATOM 3522 C CA . MET A 1 447 ? 43.635 -11.481 -75.246 1.00 71.12 447 MET A CA 1
ATOM 3523 C C . MET A 1 447 ? 43.631 -10.951 -76.683 1.00 71.12 447 MET A C 1
ATOM 3525 O O . MET A 1 447 ? 42.562 -10.678 -77.219 1.00 71.12 447 MET A O 1
ATOM 3529 N N . ASN A 1 448 ? 44.802 -10.885 -77.324 1.00 68.06 448 ASN A N 1
ATOM 3530 C CA . ASN A 1 448 ? 44.990 -10.275 -78.646 1.00 68.06 448 ASN A CA 1
ATOM 3531 C C . ASN A 1 448 ? 44.933 -11.271 -79.819 1.00 68.06 448 ASN A C 1
ATOM 3533 O O . ASN A 1 448 ? 45.335 -10.939 -80.933 1.00 68.06 448 ASN A O 1
ATOM 3537 N N . LYS A 1 449 ? 44.452 -12.501 -79.604 1.00 74.94 449 LYS A N 1
ATOM 3538 C CA . LYS A 1 449 ? 44.381 -13.510 -80.672 1.00 74.94 449 LYS A CA 1
ATOM 3539 C C . LYS A 1 449 ? 43.435 -13.060 -81.800 1.00 74.94 449 LYS A C 1
ATOM 3541 O O . LYS A 1 449 ? 42.246 -12.836 -81.575 1.00 74.94 449 LYS A O 1
ATOM 3546 N N . GLY A 1 450 ? 43.936 -12.984 -83.030 1.00 70.88 450 GLY A N 1
ATOM 3547 C CA . GLY A 1 450 ? 43.139 -12.698 -84.227 1.00 70.88 450 GLY A CA 1
ATOM 3548 C C . GLY A 1 450 ? 42.351 -13.914 -84.724 1.00 70.88 450 GLY A C 1
ATOM 3549 O O . GLY A 1 450 ? 41.324 -13.778 -85.389 1.00 70.88 450 GLY A O 1
ATOM 3550 N N . THR A 1 451 ? 42.787 -15.128 -84.374 1.00 73.50 451 THR A N 1
ATOM 3551 C CA . THR A 1 451 ? 42.102 -16.379 -84.728 1.00 73.50 451 THR A CA 1
ATOM 3552 C C . THR A 1 451 ? 41.963 -17.333 -83.541 1.00 73.50 451 THR A C 1
ATOM 3554 O O . THR A 1 451 ? 42.701 -17.277 -82.561 1.00 73.50 451 THR A O 1
ATOM 3557 N N . LYS A 1 452 ? 41.006 -18.270 -83.611 1.00 73.19 452 LYS A N 1
ATOM 3558 C CA . LYS A 1 452 ? 40.713 -19.199 -82.498 1.00 73.19 452 LYS A CA 1
ATOM 3559 C C . LYS A 1 452 ? 41.904 -20.067 -82.063 1.00 73.19 452 LYS A C 1
ATOM 3561 O O . LYS A 1 452 ? 41.906 -20.531 -80.926 1.00 73.19 452 LYS A O 1
ATOM 3566 N N . LEU A 1 453 ? 42.862 -20.324 -82.957 1.00 74.31 453 LEU A N 1
ATOM 3567 C CA . LEU A 1 453 ? 43.993 -21.239 -82.740 1.00 74.31 453 LEU A CA 1
ATOM 3568 C C . LEU A 1 453 ? 45.325 -20.523 -82.485 1.00 74.31 453 LEU A C 1
ATOM 3570 O O . LEU A 1 453 ? 46.340 -21.189 -82.258 1.00 74.31 453 LEU A O 1
ATOM 3574 N N . GLU A 1 454 ? 45.312 -19.195 -82.525 1.00 67.88 454 GLU A N 1
ATOM 3575 C CA . GLU A 1 454 ? 46.481 -18.348 -82.346 1.00 67.88 454 GLU A CA 1
ATOM 3576 C C . GLU A 1 454 ? 46.880 -18.270 -80.873 1.00 67.88 454 GLU A C 1
ATOM 3578 O O . GLU A 1 454 ? 46.048 -18.066 -79.987 1.00 67.88 454 GLU A O 1
ATOM 3583 N N . THR A 1 455 ? 48.163 -18.530 -80.632 1.00 70.06 455 THR A N 1
ATOM 3584 C CA . THR A 1 455 ? 48.833 -18.345 -79.342 1.00 70.06 455 THR A CA 1
ATOM 3585 C C . THR A 1 455 ? 49.975 -17.346 -79.549 1.00 70.06 455 THR A C 1
ATOM 3587 O O . THR A 1 455 ? 49.706 -16.215 -79.922 1.00 70.06 455 THR A O 1
ATOM 3590 N N . ILE A 1 456 ? 51.241 -17.743 -79.382 1.00 70.50 456 ILE A N 1
ATOM 3591 C CA . ILE A 1 456 ? 52.405 -16.927 -79.783 1.00 70.50 456 ILE A CA 1
ATOM 3592 C C . ILE A 1 456 ? 52.592 -16.967 -81.313 1.00 70.50 456 ILE A C 1
ATOM 3594 O O . ILE A 1 456 ? 53.129 -16.040 -81.907 1.00 70.50 456 ILE A O 1
ATOM 3598 N N . TYR A 1 457 ? 52.126 -18.035 -81.969 1.00 69.81 457 TYR A N 1
ATOM 3599 C CA . TYR A 1 457 ? 52.079 -18.154 -83.426 1.00 69.81 457 TYR A CA 1
ATOM 3600 C C . TYR A 1 457 ? 50.783 -18.836 -83.871 1.00 69.81 457 TYR A C 1
ATOM 3602 O O . TYR A 1 457 ? 50.079 -19.476 -83.080 1.00 69.81 457 TYR A O 1
ATOM 3610 N N . ASN A 1 458 ? 50.446 -18.698 -85.155 1.00 74.69 458 ASN A N 1
ATOM 3611 C CA . ASN A 1 458 ? 49.242 -19.306 -85.702 1.00 74.69 458 ASN A CA 1
ATOM 3612 C C . ASN A 1 458 ? 49.461 -20.795 -86.007 1.00 74.69 458 ASN A C 1
ATOM 3614 O O . ASN A 1 458 ? 50.169 -21.171 -86.945 1.00 74.69 458 ASN A O 1
ATOM 3618 N N . ARG A 1 459 ? 48.785 -21.654 -85.243 1.00 81.50 459 ARG A N 1
ATOM 3619 C CA . ARG A 1 459 ? 48.897 -23.116 -85.355 1.00 81.50 459 ARG A CA 1
ATOM 3620 C C . ARG A 1 459 ? 48.148 -23.708 -86.551 1.00 81.50 459 ARG A C 1
ATOM 3622 O O . ARG A 1 459 ? 48.163 -24.920 -86.757 1.00 81.50 459 ARG A O 1
ATOM 3629 N N . ILE A 1 460 ? 47.524 -22.881 -87.394 1.00 83.06 460 ILE A N 1
ATOM 3630 C CA . ILE A 1 460 ? 46.917 -23.348 -88.648 1.00 83.06 460 ILE A CA 1
ATOM 3631 C C . ILE A 1 460 ? 47.949 -23.994 -89.577 1.00 83.06 460 ILE A C 1
ATOM 3633 O O . ILE A 1 460 ? 47.632 -24.942 -90.295 1.00 83.06 460 ILE A O 1
ATOM 3637 N N . HIS A 1 461 ? 49.196 -23.521 -89.535 1.00 80.69 461 HIS A N 1
ATOM 3638 C CA . HIS A 1 461 ? 50.279 -24.078 -90.336 1.00 80.69 461 HIS A CA 1
ATOM 3639 C C . HIS A 1 461 ? 50.728 -25.446 -89.821 1.00 80.69 461 HIS A C 1
ATOM 3641 O O . HIS A 1 461 ? 51.053 -26.300 -90.637 1.00 80.69 461 HIS A O 1
ATOM 3647 N N . GLU A 1 462 ? 50.659 -25.704 -88.511 1.00 85.06 462 GLU A N 1
ATOM 3648 C CA . GLU A 1 462 ? 50.884 -27.048 -87.965 1.00 85.06 462 GLU A CA 1
ATOM 3649 C C . GLU A 1 462 ? 49.796 -28.016 -88.418 1.00 85.06 462 GLU A C 1
ATOM 3651 O O . GLU A 1 462 ? 50.093 -29.131 -88.838 1.00 85.06 462 GLU A O 1
ATOM 3656 N N . ILE A 1 463 ? 48.531 -27.584 -88.377 1.00 84.44 463 ILE A N 1
ATOM 3657 C CA . ILE A 1 463 ? 47.414 -28.390 -88.877 1.00 84.44 463 ILE A CA 1
ATOM 3658 C C . ILE A 1 463 ? 47.615 -28.678 -90.369 1.00 84.44 463 ILE A C 1
ATOM 3660 O O . ILE A 1 463 ? 47.532 -29.830 -90.786 1.00 84.44 463 ILE A O 1
ATOM 3664 N N . ARG A 1 464 ? 47.955 -27.659 -91.168 1.00 84.12 464 ARG A N 1
ATOM 3665 C CA . ARG A 1 464 ? 48.271 -27.824 -92.594 1.00 84.12 464 ARG A CA 1
ATOM 3666 C C . ARG A 1 464 ? 49.442 -28.783 -92.811 1.00 84.12 464 ARG A C 1
ATOM 3668 O O . ARG A 1 464 ? 49.344 -29.660 -93.659 1.00 84.12 464 ARG A O 1
ATOM 3675 N N . MET A 1 465 ? 50.517 -28.652 -92.037 1.00 86.38 465 MET A N 1
ATOM 3676 C CA . MET A 1 465 ? 51.691 -29.518 -92.139 1.00 86.38 465 MET A CA 1
ATOM 3677 C C . MET A 1 465 ? 51.346 -30.970 -91.804 1.00 86.38 465 MET A C 1
ATOM 3679 O O . MET A 1 465 ? 51.818 -31.865 -92.497 1.00 86.38 465 MET A O 1
ATOM 3683 N N . ARG A 1 466 ? 50.481 -31.223 -90.812 1.00 88.94 466 ARG A N 1
ATOM 3684 C CA . ARG A 1 466 ? 49.979 -32.579 -90.530 1.00 88.94 466 ARG A CA 1
ATOM 3685 C C . ARG A 1 466 ? 49.271 -33.176 -91.750 1.00 88.94 466 ARG A C 1
ATOM 3687 O O . ARG A 1 466 ? 49.558 -34.316 -92.101 1.00 88.94 466 ARG A O 1
ATOM 3694 N N . PHE A 1 467 ? 48.432 -32.403 -92.444 1.00 86.69 467 PHE A N 1
ATOM 3695 C CA . PHE A 1 467 ? 47.787 -32.857 -93.683 1.00 86.69 467 PHE A CA 1
ATOM 3696 C C . PHE A 1 467 ? 48.779 -33.090 -94.834 1.00 86.69 467 PHE A C 1
ATOM 3698 O O . PHE A 1 467 ? 48.669 -34.099 -95.526 1.00 86.69 467 PHE A O 1
ATOM 3705 N N . GLU A 1 468 ? 49.756 -32.202 -95.025 1.00 88.25 468 GLU A N 1
ATOM 3706 C CA . GLU A 1 468 ? 50.796 -32.343 -96.058 1.00 88.25 468 GLU A CA 1
ATOM 3707 C C . GLU A 1 468 ? 51.687 -33.572 -95.821 1.00 88.25 468 GLU A C 1
ATOM 3709 O O . GLU A 1 468 ? 51.986 -34.319 -96.752 1.00 88.25 468 GLU A O 1
ATOM 3714 N N . VAL A 1 469 ? 52.073 -33.839 -94.568 1.00 90.44 469 VAL A N 1
ATOM 3715 C CA . VAL A 1 469 ? 52.858 -35.031 -94.211 1.00 90.44 469 VAL A CA 1
ATOM 3716 C C . VAL A 1 469 ? 52.061 -36.303 -94.482 1.00 90.44 469 VAL A C 1
ATOM 3718 O O . VAL A 1 469 ? 52.579 -37.207 -95.134 1.00 90.44 469 VAL A O 1
ATOM 3721 N N . LEU A 1 470 ? 50.790 -36.356 -94.068 1.00 87.81 470 LEU A N 1
ATOM 3722 C CA . LEU A 1 470 ? 49.915 -37.497 -94.356 1.00 87.81 470 LEU A CA 1
ATOM 3723 C C . LEU A 1 470 ? 49.740 -37.720 -95.864 1.00 87.81 470 LEU A C 1
ATOM 3725 O O . LEU A 1 470 ? 49.755 -38.860 -96.330 1.00 87.81 470 LEU A O 1
ATOM 3729 N N . TRP A 1 471 ? 49.608 -36.641 -96.639 1.00 83.19 471 TRP A N 1
ATOM 3730 C CA . TRP A 1 471 ? 49.526 -36.713 -98.096 1.00 83.19 471 TRP A CA 1
ATOM 3731 C C . TRP A 1 471 ? 50.811 -37.272 -98.716 1.00 83.19 471 TRP A C 1
ATOM 3733 O O . TRP A 1 471 ? 50.759 -38.204 -99.524 1.00 83.19 471 TRP A O 1
ATOM 3743 N N . ARG A 1 472 ? 51.973 -36.754 -98.304 1.00 85.62 472 ARG A N 1
ATOM 3744 C CA . ARG A 1 472 ? 53.284 -37.230 -98.757 1.00 85.62 472 ARG A CA 1
ATOM 3745 C C . ARG A 1 472 ? 53.489 -38.705 -98.424 1.00 85.62 472 ARG A C 1
ATOM 3747 O O . ARG A 1 472 ? 53.921 -39.467 -99.283 1.00 85.62 472 ARG A O 1
ATOM 3754 N N . ASP A 1 473 ? 53.163 -39.122 -97.206 1.00 87.88 473 ASP A N 1
ATOM 3755 C CA . ASP A 1 473 ? 53.344 -40.507 -96.775 1.00 87.88 473 ASP A CA 1
ATOM 3756 C C . ASP A 1 473 ? 52.413 -41.453 -97.559 1.00 87.88 473 ASP A C 1
ATOM 3758 O O . ASP A 1 473 ? 52.840 -42.533 -97.971 1.00 87.88 473 ASP A O 1
ATOM 3762 N N . ALA A 1 474 ? 51.186 -41.026 -97.887 1.00 83.50 474 ALA A N 1
ATOM 3763 C CA . ALA A 1 474 ? 50.296 -41.771 -98.782 1.00 83.50 474 ALA A CA 1
ATOM 3764 C C . ALA A 1 474 ? 50.854 -41.890 -100.218 1.00 83.50 474 ALA A C 1
ATOM 3766 O O . ALA A 1 474 ? 50.747 -42.952 -100.847 1.00 83.50 474 ALA A O 1
ATOM 3767 N N . GLN A 1 475 ? 51.484 -40.832 -100.744 1.00 83.94 475 GLN A N 1
ATOM 3768 C CA . GLN A 1 475 ? 52.171 -40.876 -102.040 1.00 83.94 475 GLN A CA 1
ATOM 3769 C C . GLN A 1 475 ? 53.376 -41.825 -102.014 1.00 83.94 475 GLN A C 1
ATOM 3771 O O . GLN A 1 475 ? 53.510 -42.651 -102.918 1.00 83.94 475 GLN A O 1
ATOM 3776 N N . ILE A 1 476 ? 54.213 -41.757 -100.973 1.00 86.81 476 ILE A N 1
ATOM 3777 C CA . ILE A 1 476 ? 55.368 -42.647 -100.791 1.00 86.81 476 ILE A CA 1
ATOM 3778 C C . ILE A 1 476 ? 54.903 -44.102 -100.716 1.00 86.81 476 ILE A C 1
ATOM 3780 O O . ILE A 1 476 ? 55.399 -44.921 -101.481 1.00 86.81 476 ILE A O 1
ATOM 3784 N N . GLN A 1 477 ? 53.894 -44.420 -99.899 1.00 84.44 477 GLN A N 1
ATOM 3785 C CA . GLN A 1 477 ? 53.339 -45.778 -99.812 1.00 84.44 477 GLN A CA 1
ATOM 3786 C C . GLN A 1 477 ? 52.836 -46.287 -101.170 1.00 84.44 477 GLN A C 1
ATOM 3788 O O . GLN A 1 477 ? 53.044 -47.449 -101.526 1.00 84.44 477 GLN A O 1
ATOM 3793 N N . THR A 1 478 ? 52.197 -45.421 -101.961 1.00 79.69 478 THR A N 1
ATOM 3794 C CA . THR A 1 478 ? 51.720 -45.774 -103.307 1.00 79.69 478 THR A CA 1
ATOM 3795 C C . THR A 1 478 ? 52.888 -46.042 -104.262 1.00 79.69 478 THR A C 1
ATOM 3797 O O . THR A 1 478 ? 52.880 -47.039 -104.988 1.00 79.69 478 THR A O 1
ATOM 3800 N N . LEU A 1 479 ? 53.913 -45.186 -104.249 1.00 78.94 479 LEU A N 1
ATOM 3801 C CA . LEU A 1 479 ? 55.118 -45.342 -105.066 1.00 78.94 479 LEU A CA 1
ATOM 3802 C C . LEU A 1 479 ? 55.930 -46.579 -104.665 1.00 78.94 479 LEU A C 1
ATOM 3804 O O . LEU A 1 479 ? 56.352 -47.328 -105.543 1.00 78.94 479 LEU A O 1
ATOM 3808 N N . GLU A 1 480 ? 56.096 -46.846 -103.370 1.00 83.19 480 GLU A N 1
ATOM 3809 C CA . GLU A 1 480 ? 56.747 -48.052 -102.850 1.00 83.19 480 GLU A CA 1
ATOM 3810 C C . GLU A 1 480 ? 55.986 -49.315 -103.253 1.00 83.19 480 GLU A C 1
ATOM 3812 O O . GLU A 1 480 ? 56.600 -50.278 -103.716 1.00 83.19 480 GLU A O 1
ATOM 3817 N N . LYS A 1 481 ? 54.649 -49.310 -103.161 1.00 78.38 481 LYS A N 1
ATOM 3818 C CA . LYS A 1 481 ? 53.810 -50.427 -103.621 1.00 78.38 481 LYS A CA 1
ATOM 3819 C C . LYS A 1 481 ? 53.974 -50.668 -105.123 1.00 78.38 481 LYS A C 1
ATOM 3821 O O . LYS A 1 481 ? 54.146 -51.811 -105.547 1.00 78.38 481 LYS A O 1
ATOM 3826 N N . ASN A 1 482 ? 53.993 -49.604 -105.926 1.00 77.75 482 ASN A N 1
ATOM 3827 C CA . ASN A 1 482 ? 54.244 -49.689 -107.367 1.00 77.75 482 ASN A CA 1
ATOM 3828 C C . ASN A 1 482 ? 55.661 -50.190 -107.679 1.00 77.75 482 ASN A C 1
ATOM 3830 O O . ASN A 1 482 ? 55.841 -51.002 -108.587 1.00 77.75 482 ASN A O 1
ATOM 3834 N N . TRP A 1 483 ? 56.664 -49.754 -106.918 1.00 75.25 483 TRP A N 1
ATOM 3835 C CA . TRP A 1 483 ? 58.046 -50.207 -107.059 1.00 75.25 483 TRP A CA 1
ATOM 3836 C C . TRP A 1 483 ? 58.212 -51.682 -106.677 1.00 75.25 483 TRP A C 1
ATOM 3838 O O . TRP A 1 483 ? 58.844 -52.438 -107.416 1.00 75.25 483 TRP A O 1
ATOM 3848 N N . GLN A 1 484 ? 57.595 -52.133 -105.581 1.00 73.19 484 GLN A N 1
ATOM 3849 C CA . GLN A 1 484 ? 57.579 -53.549 -105.209 1.00 73.19 484 GLN A CA 1
ATOM 3850 C C . GLN A 1 484 ? 56.855 -54.408 -106.252 1.00 73.19 484 GLN A C 1
ATOM 3852 O O . GLN A 1 484 ? 57.340 -55.489 -106.587 1.00 73.19 484 GLN A O 1
ATOM 3857 N N . ASN A 1 485 ? 55.747 -53.920 -106.818 1.00 69.94 485 ASN A N 1
ATOM 3858 C CA . ASN A 1 485 ? 55.072 -54.589 -107.930 1.00 69.94 485 ASN A CA 1
ATOM 3859 C C . ASN A 1 485 ? 55.983 -54.691 -109.163 1.00 69.94 485 ASN A C 1
ATOM 3861 O O . ASN A 1 485 ? 56.098 -55.775 -109.730 1.00 69.94 485 ASN A O 1
ATOM 3865 N N . ARG A 1 486 ? 56.711 -53.621 -109.520 1.00 62.25 486 ARG A N 1
ATOM 3866 C CA . ARG A 1 486 ? 57.690 -53.639 -110.625 1.00 62.25 486 ARG A CA 1
ATOM 3867 C C . ARG A 1 486 ? 58.865 -54.590 -110.381 1.00 62.25 486 ARG A C 1
ATOM 3869 O O . ARG A 1 486 ? 59.346 -55.196 -111.329 1.00 62.25 486 ARG A O 1
ATOM 3876 N N . LYS A 1 487 ? 59.314 -54.765 -109.132 1.00 60.22 487 LYS A N 1
ATOM 3877 C CA . LYS A 1 487 ? 60.318 -55.783 -108.767 1.00 60.22 487 LYS A CA 1
ATOM 3878 C C . LYS A 1 487 ? 59.804 -57.220 -108.915 1.00 60.22 487 LYS A C 1
ATOM 3880 O O . LYS A 1 487 ? 60.605 -58.105 -109.192 1.00 60.22 487 LYS A O 1
ATOM 3885 N N . LYS A 1 488 ? 58.502 -57.458 -108.714 1.00 58.81 488 LYS A N 1
ATOM 3886 C CA . LYS A 1 488 ? 57.872 -58.783 -108.871 1.00 58.81 488 LYS A CA 1
ATOM 3887 C C . LYS A 1 488 ? 57.586 -59.130 -110.335 1.00 58.81 488 LYS A C 1
ATOM 3889 O O . LYS A 1 488 ? 57.686 -60.293 -110.709 1.00 58.81 488 LYS A O 1
ATOM 3894 N N . THR A 1 489 ? 57.286 -58.144 -111.177 1.00 56.41 489 THR A N 1
ATOM 3895 C CA . THR A 1 489 ? 57.182 -58.313 -112.634 1.00 56.41 489 THR A CA 1
ATOM 3896 C C . THR A 1 489 ? 58.577 -58.237 -113.256 1.00 56.41 489 THR A C 1
ATOM 3898 O O . THR A 1 489 ? 59.007 -57.182 -113.717 1.00 56.41 489 THR A O 1
ATOM 3901 N N . GLY A 1 490 ? 59.324 -59.339 -113.184 1.00 51.06 490 GLY A N 1
ATOM 3902 C CA . GLY A 1 490 ? 60.722 -59.419 -113.601 1.00 51.06 490 GLY A CA 1
ATOM 3903 C C . GLY A 1 490 ? 60.976 -58.945 -115.035 1.00 51.06 490 GLY A C 1
ATOM 3904 O O . GLY A 1 490 ? 60.700 -59.668 -115.985 1.00 51.06 490 GLY A O 1
ATOM 3905 N N . ASN A 1 491 ? 61.583 -57.766 -115.187 1.00 46.44 491 ASN A N 1
ATOM 3906 C CA . ASN A 1 491 ? 62.457 -57.470 -116.317 1.00 46.44 491 ASN A CA 1
ATOM 3907 C C . ASN A 1 491 ? 63.512 -56.430 -115.903 1.00 46.44 491 ASN A C 1
ATOM 3909 O O . ASN A 1 491 ? 63.198 -55.405 -115.299 1.00 46.44 491 ASN A O 1
ATOM 3913 N N . GLY A 1 492 ? 64.783 -56.763 -116.122 1.00 40.62 492 GLY A N 1
ATOM 3914 C CA . GLY A 1 492 ? 65.919 -56.156 -115.430 1.00 40.62 492 GLY A CA 1
ATOM 3915 C C . GLY A 1 492 ? 66.416 -54.824 -115.993 1.00 40.62 492 GLY A C 1
ATOM 3916 O O . GLY A 1 492 ? 66.228 -54.509 -117.159 1.00 40.62 492 GLY A O 1
ATOM 3917 N N . ARG A 1 493 ? 67.178 -54.085 -115.182 1.00 40.88 493 ARG A N 1
ATOM 3918 C CA . ARG A 1 493 ? 68.641 -53.941 -115.321 1.00 40.88 493 ARG A CA 1
ATOM 3919 C C . ARG A 1 493 ? 69.201 -53.010 -114.237 1.00 40.88 493 ARG A C 1
ATOM 3921 O O . ARG A 1 493 ? 68.653 -51.960 -113.934 1.00 40.88 493 ARG A O 1
ATOM 3928 N N . LYS A 1 494 ? 70.297 -53.521 -113.674 1.00 42.94 494 LYS A N 1
ATOM 3929 C CA . LYS A 1 494 ? 71.453 -52.952 -112.966 1.00 42.94 494 LYS A CA 1
ATOM 3930 C C . LYS A 1 494 ? 71.519 -51.434 -112.707 1.00 42.94 494 LYS A C 1
ATOM 3932 O O . LYS A 1 494 ? 71.360 -50.622 -113.606 1.00 42.94 494 LYS A O 1
ATOM 3937 N N . ASN A 1 495 ? 71.987 -51.154 -111.486 1.00 41.84 495 ASN A N 1
ATOM 3938 C CA . ASN A 1 495 ? 72.567 -49.917 -110.953 1.00 41.84 495 ASN A CA 1
ATOM 3939 C C . ASN A 1 495 ? 71.601 -48.806 -110.530 1.00 41.84 495 ASN A C 1
ATOM 3941 O O . ASN A 1 495 ? 71.469 -47.781 -111.184 1.00 41.84 495 ASN A O 1
ATOM 3945 N N . TRP A 1 496 ? 71.059 -48.975 -109.323 1.00 39.75 496 TRP A N 1
ATOM 3946 C CA . TRP A 1 496 ? 70.823 -47.864 -108.401 1.00 39.75 496 TRP A CA 1
ATOM 3947 C C . TRP A 1 496 ? 71.108 -48.346 -106.973 1.00 39.75 496 TRP A C 1
ATOM 3949 O O . TRP A 1 496 ? 70.426 -49.238 -106.470 1.00 39.75 496 TRP A O 1
ATOM 3959 N N . GLN A 1 497 ? 72.152 -47.804 -106.341 1.00 36.09 497 GLN A N 1
ATOM 3960 C CA . GLN A 1 497 ? 72.393 -47.964 -104.905 1.00 36.09 497 GLN A CA 1
ATOM 3961 C C . GLN A 1 497 ? 71.486 -46.977 -104.155 1.00 36.09 497 GLN A C 1
ATOM 3963 O O . GLN A 1 497 ? 71.621 -45.772 -104.369 1.00 36.09 497 GLN A O 1
ATOM 3968 N N . PRO A 1 498 ? 70.581 -47.421 -103.267 1.00 41.12 498 PRO A N 1
ATOM 3969 C CA . PRO A 1 498 ? 69.881 -46.503 -102.387 1.00 41.12 498 PRO A CA 1
ATOM 3970 C C . PRO A 1 498 ? 70.777 -46.207 -101.180 1.00 41.12 498 PRO A C 1
ATOM 3972 O O . PRO A 1 498 ? 71.037 -47.085 -100.357 1.00 41.12 498 PRO A O 1
ATOM 3975 N N . HIS A 1 499 ? 71.215 -44.955 -101.037 1.00 34.66 499 HIS A N 1
ATOM 3976 C CA . HIS A 1 499 ? 71.657 -44.429 -99.746 1.00 34.66 499 HIS A CA 1
ATOM 3977 C C . HIS A 1 499 ? 70.421 -44.289 -98.840 1.00 34.66 499 HIS A C 1
ATOM 3979 O O . HIS A 1 499 ? 69.870 -43.211 -98.643 1.00 34.66 499 HIS A O 1
ATOM 3985 N N . ALA A 1 500 ? 69.949 -45.419 -98.316 1.00 35.50 500 ALA A N 1
ATOM 3986 C CA . ALA A 1 500 ? 68.959 -45.459 -97.256 1.00 35.50 500 ALA A CA 1
ATOM 3987 C C . ALA A 1 500 ? 69.679 -45.249 -95.919 1.00 35.50 500 ALA A C 1
ATOM 3989 O O . ALA A 1 500 ? 70.176 -46.194 -95.306 1.00 35.50 500 ALA A O 1
ATOM 3990 N N . ARG A 1 501 ? 69.725 -44.004 -95.441 1.00 33.59 501 ARG A N 1
ATOM 3991 C CA . ARG A 1 501 ? 69.885 -43.740 -94.009 1.00 33.59 501 ARG A CA 1
ATOM 3992 C C . ARG A 1 501 ? 68.571 -43.209 -93.456 1.00 33.59 501 ARG A C 1
ATOM 3994 O O . ARG A 1 501 ? 68.251 -42.040 -93.586 1.00 33.59 501 ARG A O 1
ATOM 4001 N N . HIS A 1 502 ? 67.832 -44.156 -92.882 1.00 36.81 502 HIS A N 1
ATOM 4002 C CA . HIS A 1 502 ? 67.150 -44.044 -91.597 1.00 36.81 502 HIS A CA 1
ATOM 4003 C C . HIS A 1 502 ? 66.353 -42.764 -91.330 1.00 36.81 502 HIS A C 1
ATOM 4005 O O . HIS A 1 502 ? 66.862 -41.838 -90.718 1.00 36.81 502 HIS A O 1
ATOM 4011 N N . CYS A 1 503 ? 65.052 -42.829 -91.614 1.00 27.38 503 CYS A N 1
ATOM 4012 C CA . CYS A 1 503 ? 64.032 -42.209 -90.771 1.00 27.38 503 CYS A CA 1
ATOM 4013 C C . CYS A 1 503 ? 62.824 -43.153 -90.704 1.00 27.38 503 CYS A C 1
ATOM 4015 O O . CYS A 1 503 ? 61.974 -43.153 -91.588 1.00 27.38 503 CYS A O 1
ATOM 4017 N N . LYS A 1 504 ? 62.758 -43.983 -89.656 1.00 29.80 504 LYS A N 1
ATOM 4018 C CA . LYS A 1 504 ? 61.477 -44.506 -89.163 1.00 29.80 504 LYS A CA 1
ATOM 4019 C C . LYS A 1 504 ? 60.845 -43.413 -88.302 1.00 29.80 504 LYS A C 1
ATOM 4021 O O . LYS A 1 504 ? 61.495 -42.977 -87.354 1.00 29.80 504 LYS A O 1
ATOM 4026 N N . PRO A 1 505 ? 59.566 -43.093 -88.512 1.00 36.44 505 PRO A N 1
ATOM 4027 C CA . PRO A 1 505 ? 58.674 -42.811 -87.404 1.00 36.44 505 PRO A CA 1
ATOM 4028 C C . PRO A 1 505 ? 57.734 -44.003 -87.229 1.00 36.44 505 PRO A C 1
ATOM 4030 O O . PRO A 1 505 ? 56.992 -44.389 -88.129 1.00 36.44 505 PRO A O 1
ATOM 4033 N N . ILE A 1 506 ? 57.803 -44.604 -86.048 1.00 35.53 506 ILE A N 1
ATOM 4034 C CA . ILE A 1 506 ? 56.804 -45.535 -85.539 1.00 35.53 506 ILE A CA 1
ATOM 4035 C C . ILE A 1 506 ? 55.675 -44.675 -84.971 1.00 35.53 506 ILE A C 1
ATOM 4037 O O . ILE A 1 506 ? 55.869 -44.034 -83.948 1.00 35.53 506 ILE A O 1
ATOM 4041 N N . PHE A 1 507 ? 54.512 -44.680 -85.617 1.00 32.53 507 PHE A N 1
ATOM 4042 C CA . PHE A 1 507 ? 53.221 -44.432 -84.973 1.00 32.53 507 PHE A CA 1
ATOM 4043 C C . PHE A 1 507 ? 52.163 -45.249 -85.731 1.00 32.53 507 PHE A C 1
ATOM 4045 O O . PHE A 1 507 ? 51.878 -44.936 -86.888 1.00 32.53 507 PHE A O 1
ATOM 4052 N N . PRO A 1 508 ? 51.594 -46.320 -85.147 1.00 35.19 508 PRO A N 1
ATOM 4053 C CA . PRO A 1 508 ? 50.477 -47.014 -85.764 1.00 35.19 508 PRO A CA 1
ATOM 4054 C C . PRO A 1 508 ? 49.216 -46.172 -85.546 1.00 35.19 508 PRO A C 1
ATOM 4056 O O . PRO A 1 508 ? 48.649 -46.149 -84.456 1.00 35.19 508 PRO A O 1
ATOM 4059 N N . LEU A 1 509 ? 48.782 -45.452 -86.578 1.00 39.88 509 LEU A N 1
ATOM 4060 C CA . LEU A 1 509 ? 47.439 -44.877 -86.612 1.00 39.88 509 LEU A CA 1
ATOM 4061 C C . LEU A 1 509 ? 46.435 -46.018 -86.836 1.00 39.88 509 LEU A C 1
ATOM 4063 O O . LEU A 1 509 ? 46.548 -46.780 -87.798 1.00 39.88 509 LEU A O 1
ATOM 4067 N N . SER A 1 510 ? 45.477 -46.171 -85.919 1.00 40.19 510 SER A N 1
ATOM 4068 C CA . SER A 1 510 ? 44.419 -47.181 -86.017 1.00 40.19 510 SER A CA 1
ATOM 4069 C C . SER A 1 510 ? 43.510 -46.903 -87.230 1.00 40.19 510 SER A C 1
ATOM 4071 O O . SER A 1 510 ? 43.333 -45.739 -87.606 1.00 40.19 510 SER A O 1
ATOM 4073 N N . PRO A 1 511 ? 42.874 -47.923 -87.840 1.00 44.28 511 PRO A N 1
ATOM 4074 C CA . PRO A 1 511 ? 41.996 -47.748 -89.007 1.00 44.28 511 PRO A CA 1
ATOM 4075 C C . PRO A 1 511 ? 40.865 -46.719 -88.810 1.00 44.28 511 PRO A C 1
ATOM 4077 O O . PRO A 1 511 ? 40.401 -46.108 -89.774 1.00 44.28 511 PRO A O 1
ATOM 4080 N N . GLU A 1 512 ? 40.449 -46.483 -87.564 1.00 43.50 512 GLU A N 1
ATOM 4081 C CA . GLU A 1 512 ? 39.405 -45.519 -87.196 1.00 43.50 512 GLU A CA 1
ATOM 4082 C C . GLU A 1 512 ? 39.849 -44.057 -87.372 1.00 43.50 512 GLU A C 1
ATOM 4084 O O . GLU A 1 512 ? 39.057 -43.222 -87.813 1.00 43.50 512 GLU A O 1
ATOM 4089 N N . SER A 1 513 ? 41.129 -43.751 -87.132 1.00 37.47 513 SER A N 1
ATOM 4090 C CA . SER A 1 513 ? 41.683 -42.397 -87.301 1.00 37.47 513 SER A CA 1
ATOM 4091 C C . SER A 1 513 ? 41.724 -41.953 -88.773 1.00 37.47 513 SER A C 1
ATOM 4093 O O . SER A 1 513 ? 41.367 -40.820 -89.095 1.00 37.47 513 SER A O 1
ATOM 4095 N N . ILE A 1 514 ? 41.993 -42.889 -89.691 1.00 43.44 514 ILE A N 1
ATOM 4096 C CA . ILE A 1 514 ? 41.987 -42.660 -91.146 1.00 43.44 514 ILE A CA 1
ATOM 4097 C C . ILE A 1 514 ? 40.559 -42.409 -91.672 1.00 43.44 514 ILE A C 1
ATOM 4099 O O . ILE A 1 514 ? 40.363 -41.652 -92.626 1.00 43.44 514 ILE A O 1
ATOM 4103 N N . SER A 1 515 ? 39.542 -43.024 -91.057 1.00 40.34 515 SER A N 1
ATOM 4104 C CA . SER A 1 515 ? 38.129 -42.830 -91.422 1.00 40.34 515 SER A CA 1
ATOM 4105 C C . SER A 1 515 ? 37.612 -41.447 -91.002 1.00 40.34 515 SER A C 1
ATOM 4107 O O . SER A 1 515 ? 36.956 -40.752 -91.787 1.00 40.34 515 SER A O 1
ATOM 4109 N N . ALA A 1 516 ? 37.970 -41.002 -89.793 1.00 42.94 516 ALA A N 1
ATOM 4110 C CA . ALA A 1 516 ? 37.629 -39.671 -89.298 1.00 42.94 516 ALA A CA 1
ATOM 4111 C C . ALA A 1 516 ? 38.304 -38.556 -90.124 1.00 42.94 516 ALA A C 1
ATOM 4113 O O . ALA A 1 516 ? 37.653 -37.571 -90.483 1.00 42.94 516 ALA A O 1
ATOM 4114 N N . GLU A 1 517 ? 39.570 -38.737 -90.515 1.00 45.19 517 GLU A N 1
ATOM 4115 C CA . GLU A 1 517 ? 40.303 -37.770 -91.343 1.00 45.19 517 GLU A CA 1
ATOM 4116 C C . GLU A 1 517 ? 39.829 -37.716 -92.798 1.00 45.19 517 GLU A C 1
ATOM 4118 O O . GLU A 1 517 ? 39.707 -36.622 -93.348 1.00 45.19 517 GLU A O 1
ATOM 4123 N N . LYS A 1 518 ? 39.465 -38.847 -93.418 1.00 42.94 518 LYS A N 1
ATOM 4124 C CA . LYS A 1 518 ? 38.883 -38.848 -94.776 1.00 42.94 518 LYS A CA 1
ATOM 4125 C C . LYS A 1 518 ? 37.536 -38.126 -94.838 1.00 42.94 518 LYS A C 1
ATOM 4127 O O . LYS A 1 518 ? 37.243 -37.456 -95.831 1.00 42.94 518 LYS A O 1
ATOM 4132 N N . ASN A 1 519 ? 36.728 -38.223 -93.782 1.00 46.00 519 ASN A N 1
ATOM 4133 C CA . ASN A 1 519 ? 35.476 -37.469 -93.671 1.00 46.00 519 ASN A CA 1
ATOM 4134 C C . ASN A 1 519 ? 35.725 -35.965 -93.479 1.00 46.00 519 ASN A C 1
ATOM 4136 O O . ASN A 1 519 ? 34.994 -35.147 -94.043 1.00 46.00 519 ASN A O 1
ATOM 4140 N N . CYS A 1 520 ? 36.789 -35.595 -92.761 1.00 38.78 520 CYS A N 1
ATOM 4141 C CA . CYS A 1 520 ? 37.227 -34.206 -92.627 1.00 38.78 520 CYS A CA 1
ATOM 4142 C C . CYS A 1 520 ? 37.758 -33.645 -93.964 1.00 38.78 520 CYS A C 1
ATOM 4144 O O . CYS A 1 520 ? 37.326 -32.578 -94.397 1.00 38.78 520 CYS A O 1
ATOM 4146 N N . GLN A 1 521 ? 38.584 -34.409 -94.693 1.00 41.88 521 GLN A N 1
ATOM 4147 C CA . GLN A 1 521 ? 39.059 -34.060 -96.039 1.00 41.88 521 GLN A CA 1
ATOM 4148 C C . GLN A 1 521 ? 37.910 -33.881 -97.035 1.00 41.88 521 GLN A C 1
ATOM 4150 O O . GLN A 1 521 ? 37.907 -32.900 -97.772 1.00 41.88 521 GLN A O 1
ATOM 4155 N N . LYS A 1 522 ? 36.902 -34.767 -97.041 1.00 43.94 522 LYS A N 1
ATOM 4156 C CA . LYS A 1 522 ? 35.716 -34.611 -97.905 1.00 43.94 522 LYS A CA 1
ATOM 4157 C C . LYS A 1 522 ? 34.918 -33.343 -97.596 1.00 43.94 522 LYS A C 1
ATOM 4159 O O . LYS A 1 522 ? 34.400 -32.728 -98.524 1.00 43.94 522 LYS A O 1
ATOM 4164 N N . ARG A 1 523 ? 34.820 -32.941 -96.324 1.00 42.69 523 ARG A N 1
ATOM 4165 C CA . ARG A 1 523 ? 34.143 -31.693 -95.932 1.00 42.69 523 ARG A CA 1
ATOM 4166 C C . ARG A 1 523 ? 34.930 -30.453 -96.352 1.00 42.69 523 ARG A C 1
ATOM 4168 O O . ARG A 1 523 ? 34.355 -29.569 -96.974 1.00 42.69 523 ARG A O 1
ATOM 4175 N N . ILE A 1 524 ? 36.240 -30.431 -96.115 1.00 42.75 524 ILE A N 1
ATOM 4176 C CA . ILE A 1 524 ? 37.099 -29.285 -96.452 1.00 42.75 524 ILE A CA 1
ATOM 4177 C C . ILE A 1 524 ? 37.257 -29.122 -97.979 1.00 42.75 524 ILE A C 1
ATOM 4179 O O . ILE A 1 524 ? 37.222 -27.998 -98.480 1.00 42.75 524 ILE A O 1
ATOM 4183 N N . LEU A 1 525 ? 37.363 -30.214 -98.751 1.00 40.47 525 LEU A N 1
ATOM 4184 C CA . LEU A 1 525 ? 37.413 -30.173 -100.227 1.00 40.47 525 LEU A CA 1
ATOM 4185 C C . LEU A 1 525 ? 36.090 -29.734 -100.875 1.00 40.47 525 LEU A C 1
ATOM 4187 O O . LEU A 1 525 ? 36.112 -29.133 -101.948 1.00 40.47 525 LEU A O 1
ATOM 4191 N N . ASN A 1 526 ? 34.946 -30.005 -100.241 1.00 42.00 526 ASN A N 1
ATOM 4192 C CA . ASN A 1 526 ? 33.654 -29.518 -100.732 1.00 42.00 526 ASN A CA 1
ATOM 4193 C C . ASN A 1 526 ? 33.453 -28.019 -100.462 1.00 42.00 526 ASN A C 1
ATOM 4195 O O . ASN A 1 526 ? 32.861 -27.340 -101.296 1.00 42.00 526 ASN A O 1
ATOM 4199 N N . GLU A 1 527 ? 33.982 -27.485 -99.358 1.00 40.03 527 GLU A N 1
ATOM 4200 C CA . GLU A 1 527 ? 33.888 -26.052 -99.032 1.00 40.03 527 GLU A CA 1
ATOM 4201 C C . GLU A 1 527 ? 34.918 -25.189 -99.792 1.00 40.03 527 GLU A C 1
ATOM 4203 O O . GLU A 1 527 ? 34.655 -24.030 -100.109 1.00 40.03 527 GLU A O 1
ATOM 4208 N N . SER A 1 528 ? 36.070 -25.753 -100.174 1.00 34.12 528 SER A N 1
ATOM 4209 C CA . SER A 1 528 ? 37.153 -25.026 -100.868 1.00 34.12 528 SER A CA 1
ATOM 4210 C C . SER A 1 528 ? 36.981 -24.876 -102.388 1.00 34.12 528 SER A C 1
ATOM 4212 O O . SER A 1 528 ? 37.705 -24.095 -103.004 1.00 34.12 528 SER A O 1
ATOM 4214 N N . ARG A 1 529 ? 35.977 -25.514 -103.013 1.00 34.81 529 ARG A N 1
ATOM 4215 C CA . ARG A 1 529 ? 35.648 -25.285 -104.441 1.00 34.81 529 ARG A CA 1
ATOM 4216 C C . ARG A 1 529 ? 35.129 -23.874 -104.751 1.00 34.81 529 ARG A C 1
ATOM 4218 O O . ARG A 1 529 ? 34.980 -23.543 -105.919 1.00 34.81 529 ARG A O 1
ATOM 4225 N N . HIS A 1 530 ? 34.853 -23.054 -103.738 1.00 36.03 530 HIS A N 1
ATOM 4226 C CA . HIS A 1 530 ? 34.382 -21.674 -103.910 1.00 36.03 530 HIS A CA 1
ATOM 4227 C C . HIS A 1 530 ? 35.512 -20.621 -103.857 1.00 36.03 530 HIS A C 1
ATOM 4229 O O . HIS A 1 530 ? 35.217 -19.432 -103.902 1.00 36.03 530 HIS A O 1
ATOM 4235 N N . TRP A 1 531 ? 36.791 -21.027 -103.769 1.00 33.84 531 TRP A N 1
ATOM 4236 C CA . TRP A 1 531 ? 37.906 -20.118 -103.435 1.00 33.84 531 TRP A CA 1
ATOM 4237 C C . TRP A 1 531 ? 39.190 -20.275 -104.279 1.00 33.84 531 TRP A C 1
ATOM 4239 O O . TRP A 1 531 ? 40.290 -20.086 -103.762 1.00 33.84 531 TRP A O 1
ATOM 4249 N N . LEU A 1 532 ? 39.099 -20.576 -105.581 1.00 28.38 532 LEU A N 1
ATOM 4250 C CA . LEU A 1 532 ? 40.260 -20.475 -106.486 1.00 28.38 532 LEU A CA 1
ATOM 4251 C C . LEU A 1 532 ? 39.934 -19.633 -107.736 1.00 28.38 532 LEU A C 1
ATOM 4253 O O . LEU A 1 532 ? 39.002 -19.989 -108.458 1.00 28.38 532 LEU A O 1
ATOM 4257 N N . PRO A 1 533 ? 40.683 -18.545 -108.016 1.00 31.58 533 PRO A N 1
ATOM 4258 C CA . PRO A 1 533 ? 40.562 -17.777 -109.252 1.00 31.58 533 PRO A CA 1
ATOM 4259 C C . PRO A 1 533 ? 41.354 -18.427 -110.403 1.00 31.58 533 PRO A C 1
ATOM 4261 O O . PRO A 1 533 ? 42.399 -19.045 -110.195 1.00 31.58 533 PRO A O 1
ATOM 4264 N N . SER A 1 534 ? 40.846 -18.274 -111.626 1.00 28.70 534 SER A N 1
ATOM 4265 C CA . SER A 1 534 ? 41.434 -18.745 -112.889 1.00 28.70 534 SER A CA 1
ATOM 4266 C C . SER A 1 534 ? 42.769 -18.043 -113.210 1.00 28.70 534 SER A C 1
ATOM 4268 O O . SER A 1 534 ? 42.878 -16.838 -112.977 1.00 28.70 534 SER A O 1
ATOM 4270 N N . PRO A 1 535 ? 43.775 -18.720 -113.801 1.00 28.52 535 PRO A N 1
ATOM 4271 C CA . PRO A 1 535 ? 45.034 -18.077 -114.164 1.00 28.52 535 PRO A CA 1
ATOM 4272 C C . PRO A 1 535 ? 44.923 -17.379 -115.528 1.00 28.52 535 PRO A C 1
ATOM 4274 O O . PRO A 1 535 ? 44.862 -18.040 -116.562 1.00 28.52 535 PRO A O 1
ATOM 4277 N N . GLY A 1 536 ? 44.933 -16.043 -115.534 1.00 29.19 536 GLY A N 1
ATOM 4278 C CA . GLY A 1 536 ? 45.150 -15.264 -116.756 1.00 29.19 536 GLY A CA 1
ATOM 4279 C C . GLY A 1 536 ? 44.581 -13.848 -116.737 1.00 29.19 536 GLY A C 1
ATOM 4280 O O . GLY A 1 536 ? 43.526 -13.630 -117.312 1.00 29.19 536 GLY A O 1
ATOM 4281 N N . SER A 1 537 ? 45.299 -12.888 -116.146 1.00 26.06 537 SER A N 1
ATOM 4282 C CA . SER A 1 537 ? 45.346 -11.485 -116.604 1.00 26.06 537 SER A CA 1
ATOM 4283 C C . SER A 1 537 ? 46.272 -10.654 -115.713 1.00 26.06 537 SER A C 1
ATOM 4285 O O . SER A 1 537 ? 46.350 -10.863 -114.506 1.00 26.06 537 SER A O 1
ATOM 4287 N N . ALA A 1 538 ? 46.989 -9.736 -116.353 1.00 26.25 538 ALA A N 1
ATOM 4288 C CA . ALA A 1 538 ? 48.055 -8.909 -115.815 1.00 26.25 538 ALA A CA 1
ATOM 4289 C C . ALA A 1 538 ? 47.628 -7.906 -114.722 1.00 26.25 538 ALA A C 1
ATOM 4291 O O . ALA A 1 538 ? 46.462 -7.568 -114.553 1.00 26.25 538 ALA A O 1
ATOM 4292 N N . ILE A 1 539 ? 48.656 -7.436 -114.017 1.00 30.69 539 ILE A N 1
ATOM 4293 C CA . ILE A 1 539 ? 48.701 -6.430 -112.952 1.00 30.69 539 ILE A CA 1
ATOM 4294 C C . ILE A 1 539 ? 48.011 -5.113 -113.353 1.00 30.69 539 ILE A C 1
ATOM 4296 O O . ILE A 1 539 ? 48.390 -4.518 -114.359 1.00 30.69 539 ILE A O 1
ATOM 4300 N N . SER A 1 540 ? 47.133 -4.586 -112.493 1.00 23.67 540 SER A N 1
ATOM 4301 C CA . SER A 1 540 ? 47.038 -3.145 -112.208 1.00 23.67 540 SER A CA 1
ATOM 4302 C C . SER A 1 540 ? 46.301 -2.873 -110.885 1.00 23.67 540 SER A C 1
ATOM 4304 O O . SER A 1 540 ? 45.665 -3.736 -110.289 1.00 23.67 540 SER A O 1
ATOM 4306 N N . THR A 1 541 ? 46.538 -1.672 -110.385 1.00 25.27 541 THR A N 1
ATOM 4307 C CA . THR A 1 541 ? 46.554 -1.192 -109.002 1.00 25.27 541 THR A CA 1
ATOM 4308 C C . THR A 1 541 ? 45.168 -0.813 -108.429 1.00 25.27 541 THR A C 1
ATOM 4310 O O . THR A 1 541 ? 44.267 -0.464 -109.180 1.00 25.27 541 THR A O 1
ATOM 4313 N N . ILE A 1 542 ? 45.098 -0.712 -107.087 1.00 25.86 542 ILE A N 1
ATOM 4314 C CA . ILE A 1 542 ? 44.188 0.122 -106.254 1.00 25.86 542 ILE A CA 1
ATOM 4315 C C . ILE A 1 542 ? 42.841 -0.489 -105.811 1.00 25.86 542 ILE A C 1
ATOM 4317 O O . ILE A 1 542 ? 41.994 -0.848 -106.617 1.00 25.86 542 ILE A O 1
ATOM 4321 N N . GLY A 1 543 ? 42.600 -0.414 -104.490 1.00 23.11 543 GLY A N 1
ATOM 4322 C CA . GLY A 1 543 ? 41.283 -0.043 -103.952 1.00 23.11 543 GLY A CA 1
ATOM 4323 C C . GLY A 1 543 ? 40.659 -1.015 -102.951 1.00 23.11 543 GLY A C 1
ATOM 4324 O O . GLY A 1 543 ? 39.871 -1.874 -103.329 1.00 23.11 543 GLY A O 1
ATOM 4325 N N . TRP A 1 544 ? 40.934 -0.830 -101.656 1.00 23.17 544 TRP A N 1
ATOM 4326 C CA . TRP A 1 544 ? 40.100 -1.399 -100.593 1.00 23.17 544 TRP A CA 1
ATOM 4327 C C . TRP A 1 544 ? 38.805 -0.586 -100.477 1.00 23.17 544 TRP A C 1
ATOM 4329 O O . TRP A 1 544 ? 38.836 0.568 -100.058 1.00 23.17 544 TRP A O 1
ATOM 4339 N N . VAL A 1 545 ? 37.668 -1.201 -100.804 1.00 23.50 545 VAL A N 1
ATOM 4340 C CA . VAL A 1 545 ? 36.333 -0.722 -100.421 1.00 23.50 545 VAL A CA 1
ATOM 4341 C C . VAL A 1 545 ? 35.579 -1.901 -99.811 1.00 23.50 545 VAL A C 1
ATOM 4343 O O . VAL A 1 545 ? 35.228 -2.857 -100.495 1.00 23.50 545 VAL A O 1
ATOM 4346 N N . CYS A 1 546 ? 35.359 -1.836 -98.499 1.00 24.25 546 CYS A N 1
ATOM 4347 C CA . CYS A 1 546 ? 34.592 -2.806 -97.722 1.00 24.25 546 CYS A CA 1
ATOM 4348 C C . CYS A 1 546 ? 33.232 -2.201 -97.370 1.00 24.25 546 CYS A C 1
ATOM 4350 O O . CYS A 1 546 ? 33.190 -1.266 -96.571 1.00 24.25 546 CYS A O 1
ATOM 4352 N N . HIS A 1 547 ? 32.128 -2.757 -97.883 1.00 23.20 547 HIS A N 1
ATOM 4353 C CA . HIS A 1 547 ? 30.800 -2.603 -97.270 1.00 23.20 547 HIS A CA 1
ATOM 4354 C C . HIS A 1 547 ? 29.799 -3.703 -97.720 1.00 23.20 547 HIS A C 1
ATOM 4356 O O . HIS A 1 547 ? 30.114 -4.452 -98.639 1.00 23.20 547 HIS A O 1
ATOM 4362 N N . PRO A 1 548 ? 28.663 -3.923 -97.016 1.00 33.81 548 PRO A N 1
ATOM 4363 C CA . PRO A 1 548 ? 28.494 -5.087 -96.138 1.00 33.81 548 PRO A CA 1
ATOM 4364 C C . PRO A 1 548 ? 27.168 -5.870 -96.334 1.00 33.81 548 PRO A C 1
ATOM 4366 O O . PRO A 1 548 ? 26.262 -5.442 -97.044 1.00 33.81 548 PRO A O 1
ATOM 4369 N N . ARG A 1 549 ? 27.016 -6.944 -95.533 1.00 26.44 549 ARG A N 1
ATOM 4370 C CA . ARG A 1 549 ? 25.807 -7.771 -95.254 1.00 26.44 549 ARG A CA 1
ATOM 4371 C C . ARG A 1 549 ? 25.520 -8.856 -96.322 1.00 26.44 549 ARG A C 1
ATOM 4373 O O . ARG A 1 549 ? 25.563 -8.585 -97.508 1.00 26.44 549 ARG A O 1
ATOM 4380 N N . LYS A 1 550 ? 25.185 -10.110 -95.990 1.00 25.03 550 LYS A N 1
ATOM 4381 C CA . LYS A 1 550 ? 24.028 -10.558 -95.198 1.00 25.03 550 LYS A CA 1
ATOM 4382 C C . LYS A 1 550 ? 24.104 -12.084 -94.930 1.00 25.03 550 LYS A C 1
ATOM 4384 O O . LYS A 1 550 ? 24.586 -12.824 -95.778 1.00 25.03 550 LYS A O 1
ATOM 4389 N N . HIS A 1 551 ? 23.451 -12.495 -93.836 1.00 25.09 551 HIS A N 1
ATOM 4390 C CA . HIS A 1 551 ? 22.907 -13.827 -93.489 1.00 25.09 551 HIS A C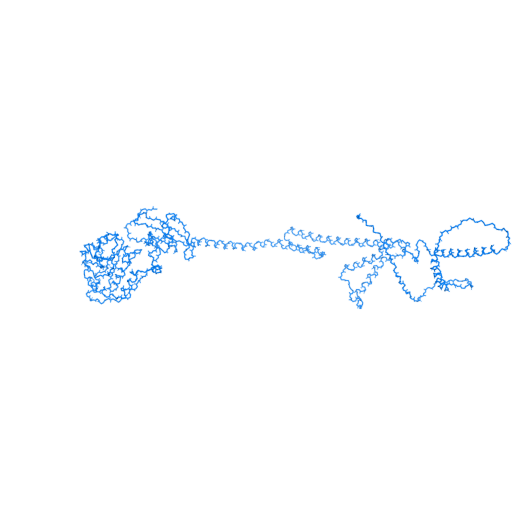A 1
ATOM 4391 C C . HIS A 1 551 ? 23.667 -14.736 -92.493 1.00 25.09 551 HIS A C 1
ATOM 4393 O O . HIS A 1 551 ? 24.888 -14.676 -92.394 1.00 25.09 551 HIS A O 1
ATOM 4399 N N . PRO A 1 552 ? 22.904 -15.474 -91.649 1.00 26.73 552 PRO A N 1
ATOM 4400 C CA . PRO A 1 552 ? 23.196 -15.656 -90.227 1.00 26.73 552 PRO A CA 1
ATOM 4401 C C . PRO A 1 552 ? 23.797 -17.029 -89.900 1.00 26.73 552 PRO A C 1
ATOM 4403 O O . PRO A 1 552 ? 23.438 -18.044 -90.494 1.00 26.73 552 PRO A O 1
ATOM 4406 N N . CYS A 1 553 ? 24.665 -17.077 -88.889 1.00 23.97 553 CYS A N 1
ATOM 4407 C CA . CYS A 1 553 ? 25.218 -18.326 -88.370 1.00 23.97 553 CYS A CA 1
ATOM 4408 C C . CYS A 1 553 ? 24.252 -18.983 -87.369 1.00 23.97 553 CYS A C 1
ATOM 4410 O O . CYS A 1 553 ? 23.966 -18.430 -86.309 1.00 23.97 553 CYS A O 1
ATOM 4412 N N . ILE A 1 554 ? 23.787 -20.188 -87.699 1.00 24.38 554 ILE A N 1
ATOM 4413 C CA . ILE A 1 554 ? 23.055 -21.102 -86.809 1.00 24.38 554 ILE A CA 1
ATOM 4414 C C . ILE A 1 554 ? 24.057 -21.738 -85.816 1.00 24.38 554 ILE A C 1
ATOM 4416 O O . ILE A 1 554 ? 25.114 -22.200 -86.254 1.00 24.38 554 ILE A O 1
ATOM 4420 N N . PRO A 1 555 ? 23.774 -21.807 -84.498 1.00 24.36 555 PRO A N 1
ATOM 4421 C CA . PRO A 1 555 ? 24.704 -22.370 -83.521 1.00 24.36 555 PRO A CA 1
ATOM 4422 C C . PRO A 1 555 ? 24.614 -23.904 -83.478 1.00 24.36 555 PRO A C 1
ATOM 4424 O O . PRO A 1 555 ? 23.551 -24.475 -83.235 1.00 24.36 555 PRO A O 1
ATOM 4427 N N . ILE A 1 556 ? 25.745 -24.593 -83.658 1.00 24.81 556 ILE A N 1
ATOM 4428 C CA . ILE A 1 556 ? 25.844 -26.045 -83.449 1.00 24.81 556 ILE A CA 1
ATOM 4429 C C . ILE A 1 556 ? 26.128 -26.315 -81.967 1.00 24.81 556 ILE A C 1
ATOM 4431 O O . ILE A 1 556 ? 27.205 -26.025 -81.448 1.00 24.81 556 ILE A O 1
ATOM 4435 N N . ARG A 1 557 ? 25.126 -26.885 -81.296 1.00 21.19 557 ARG A N 1
ATOM 4436 C CA . ARG A 1 557 ? 25.143 -27.377 -79.913 1.00 21.19 557 ARG A CA 1
ATOM 4437 C C . ARG A 1 557 ? 25.916 -28.705 -79.866 1.00 21.19 557 ARG A C 1
ATOM 4439 O O . ARG A 1 557 ? 25.436 -29.707 -80.390 1.00 21.19 557 ARG A O 1
ATOM 4446 N N . LEU A 1 558 ? 27.092 -28.736 -79.241 1.00 25.81 558 LEU A N 1
ATOM 4447 C CA . LEU A 1 558 ? 27.800 -29.985 -78.928 1.00 25.81 558 LEU A CA 1
ATOM 4448 C C . LEU A 1 558 ? 27.317 -30.502 -77.564 1.00 25.81 558 LEU A C 1
ATOM 4450 O O . LEU A 1 558 ? 27.435 -29.805 -76.558 1.00 25.81 558 LEU A O 1
ATOM 4454 N N . ARG A 1 559 ? 26.735 -31.708 -77.535 1.00 21.95 559 ARG A N 1
ATOM 4455 C CA . ARG A 1 559 ? 26.420 -32.431 -76.289 1.00 21.95 559 ARG A CA 1
ATOM 4456 C C . ARG A 1 559 ? 27.715 -32.995 -75.676 1.00 21.95 559 ARG A C 1
ATOM 4458 O O . ARG A 1 559 ? 28.533 -33.516 -76.433 1.00 21.95 559 ARG A O 1
ATOM 4465 N N . PRO A 1 560 ? 27.888 -32.966 -74.343 1.00 25.11 560 PRO A N 1
ATOM 4466 C CA . PRO A 1 560 ? 29.005 -33.629 -73.677 1.00 25.11 560 PRO A CA 1
ATOM 4467 C C . PRO A 1 560 ? 28.755 -35.143 -73.563 1.00 25.11 560 PRO A C 1
ATOM 4469 O O . PRO A 1 560 ? 27.631 -35.576 -73.307 1.00 25.11 560 PRO A O 1
ATOM 4472 N N . CYS A 1 561 ? 29.806 -35.945 -73.752 1.00 23.56 561 CYS A N 1
ATOM 4473 C CA . CYS A 1 561 ? 29.827 -37.379 -73.442 1.00 23.56 561 CYS A CA 1
ATOM 4474 C C . CYS A 1 561 ? 30.501 -37.584 -72.064 1.00 23.56 561 CYS A C 1
ATOM 4476 O O . CYS A 1 561 ? 31.375 -36.792 -71.708 1.00 23.56 561 CYS A O 1
ATOM 4478 N N . PRO A 1 562 ? 30.086 -38.584 -71.266 1.00 27.84 562 PRO A N 1
ATOM 4479 C CA . PRO A 1 562 ? 30.262 -38.594 -69.818 1.00 27.84 562 PRO A CA 1
ATOM 4480 C C . PRO A 1 562 ? 31.624 -39.162 -69.396 1.00 27.84 562 PRO A C 1
ATOM 4482 O O . PRO A 1 562 ? 32.026 -40.228 -69.858 1.00 27.84 562 PRO A O 1
ATOM 4485 N N . GLN A 1 563 ? 32.301 -38.498 -68.457 1.00 27.50 563 GLN A N 1
ATOM 4486 C CA . GLN A 1 563 ? 33.405 -39.092 -67.700 1.00 27.50 563 GLN A CA 1
ATOM 4487 C C . GLN A 1 563 ? 32.892 -39.607 -66.352 1.00 27.50 563 GLN A C 1
ATOM 4489 O O . GLN A 1 563 ? 32.302 -38.865 -65.567 1.00 27.50 563 GLN A O 1
ATOM 4494 N N . ARG A 1 564 ? 33.130 -40.897 -66.101 1.00 25.83 564 ARG A N 1
ATOM 4495 C CA . ARG A 1 564 ? 33.040 -41.548 -64.792 1.00 25.83 564 ARG A CA 1
ATOM 4496 C C . ARG A 1 564 ? 34.452 -41.768 -64.245 1.00 25.83 564 ARG A C 1
ATOM 4498 O O . ARG A 1 564 ? 35.337 -42.169 -64.994 1.00 25.83 564 ARG A O 1
ATOM 4505 N N . ASN A 1 565 ? 34.533 -41.627 -62.922 1.00 26.70 565 ASN A N 1
ATOM 4506 C CA . ASN A 1 565 ? 35.534 -42.111 -61.963 1.00 26.70 565 ASN A CA 1
ATOM 4507 C C . ASN A 1 565 ? 36.803 -41.253 -61.820 1.00 26.70 565 ASN A C 1
ATOM 4509 O O . ASN A 1 565 ? 37.653 -41.218 -62.698 1.00 26.70 565 ASN A O 1
ATOM 4513 N N . ILE A 1 566 ? 36.841 -40.374 -60.809 1.00 26.12 566 ILE A N 1
ATOM 4514 C CA . ILE A 1 566 ? 37.177 -40.626 -59.384 1.00 26.12 566 ILE A CA 1
ATOM 4515 C C . ILE A 1 566 ? 38.687 -40.826 -59.206 1.00 26.12 566 ILE A C 1
ATOM 4517 O O . ILE A 1 566 ? 39.207 -41.900 -59.475 1.00 26.12 566 ILE A O 1
ATOM 4521 N N . CYS A 1 567 ? 39.336 -39.793 -58.664 1.00 25.86 567 CYS A N 1
ATOM 4522 C CA . CYS A 1 567 ? 40.375 -39.912 -57.643 1.00 25.86 567 CYS A CA 1
ATOM 4523 C C . CYS A 1 567 ? 40.323 -38.647 -56.776 1.00 25.86 567 CYS A C 1
ATOM 4525 O O . CYS A 1 567 ? 40.694 -37.555 -57.200 1.00 25.86 567 CYS A O 1
ATOM 4527 N N . SER A 1 568 ? 39.776 -38.814 -55.576 1.00 25.66 568 SER A N 1
ATOM 4528 C CA . SER A 1 568 ? 39.738 -37.851 -54.483 1.00 25.66 568 SER A CA 1
ATOM 4529 C C . SER A 1 568 ? 41.109 -37.763 -53.812 1.00 25.66 568 SER A C 1
ATOM 4531 O O . SER A 1 568 ? 41.592 -38.763 -53.284 1.00 25.66 568 SER A O 1
ATOM 4533 N N . ALA A 1 569 ? 41.694 -36.569 -53.772 1.00 27.83 569 ALA A N 1
ATOM 4534 C CA . ALA A 1 569 ? 42.764 -36.223 -52.844 1.00 27.83 569 ALA A CA 1
ATOM 4535 C C . ALA A 1 569 ? 42.320 -34.981 -52.065 1.00 27.83 569 ALA A C 1
ATOM 4537 O O . ALA A 1 569 ? 42.415 -33.849 -52.532 1.00 27.83 569 ALA A O 1
ATOM 4538 N N . THR A 1 570 ? 41.747 -35.230 -50.893 1.00 29.39 570 THR A N 1
ATOM 4539 C CA . THR A 1 570 ? 41.559 -34.260 -49.817 1.00 29.39 570 THR A CA 1
ATOM 4540 C C . THR A 1 570 ? 42.927 -33.821 -49.303 1.00 29.39 570 THR A C 1
ATOM 4542 O O . THR A 1 570 ? 43.712 -34.673 -48.891 1.00 29.39 570 THR A O 1
ATOM 4545 N N . ASN A 1 571 ? 43.192 -32.515 -49.288 1.00 27.92 571 ASN A N 1
ATOM 4546 C CA . ASN A 1 571 ? 44.302 -31.927 -48.543 1.00 27.92 571 ASN A CA 1
ATOM 4547 C C . ASN A 1 571 ? 43.714 -31.014 -47.447 1.00 27.92 571 ASN A C 1
ATOM 4549 O O . ASN A 1 571 ? 42.870 -30.177 -47.779 1.00 27.92 571 ASN A O 1
ATOM 4553 N N . PRO A 1 572 ? 44.080 -31.187 -46.165 1.00 33.19 572 PRO A N 1
ATOM 4554 C CA . PRO A 1 572 ? 43.621 -30.341 -45.071 1.00 33.19 572 PRO A CA 1
ATOM 4555 C C . PRO A 1 572 ? 44.581 -29.161 -44.848 1.00 33.19 572 PRO A C 1
ATOM 4557 O O . PRO A 1 572 ? 45.790 -29.341 -44.912 1.00 33.19 572 PRO A O 1
ATOM 4560 N N . GLY A 1 573 ? 44.030 -27.991 -44.513 1.00 29.47 573 GLY A N 1
ATOM 4561 C CA . GLY A 1 573 ? 44.718 -26.913 -43.788 1.00 29.47 573 GLY A CA 1
ATOM 4562 C C . GLY A 1 573 ? 45.801 -26.133 -44.541 1.00 29.47 573 GLY A C 1
ATOM 4563 O O . GLY A 1 573 ? 46.908 -26.622 -44.742 1.00 29.47 573 GLY A O 1
ATOM 4564 N N . ILE A 1 574 ? 45.500 -24.877 -44.878 1.00 34.31 574 ILE A N 1
ATOM 4565 C CA . ILE A 1 574 ? 45.941 -23.646 -44.186 1.00 34.31 574 ILE A CA 1
ATOM 4566 C C . ILE A 1 574 ? 45.048 -22.508 -44.684 1.00 34.31 574 ILE A C 1
ATOM 4568 O O . ILE A 1 574 ? 44.798 -22.464 -45.911 1.00 34.31 574 ILE A O 1
#

pLDDT: mean 72.14, std 21.07, range [21.19, 95.5]